Protein AF-A0AAV3AJP8-F1 (afdb_monomer_lite)

Sequence (455 aa):
MSLKETFLLSDHKETLRQLNERLADFIQHCHHLEQSNHALEMKIKEQMKKTDLWVPDWEKKEQESKELLLSILSISAENSETSMIIDSCSTDMTLLKLRVNQEDSEVERLNEKNKILRTVMDEITQDIADLNIVLVDKEEEKMNMVLCHEEAVQAMQQLIHPINDIHFAKEEDGSTMELSQLLNEIRTYYEALIIRSHIPCDLSTRSQLEEEEARQKMQKDEEELRAARANLNEARKQYKTLQAEIESLQAMERSLKFTLHATEEQHQKQLEALAAVIADLEEELQEVRAGVRTQIQKHQLLLNTNMKLEQEISAYRSLLESEDIRLYGNKQIQEPKSSTSKICFSLPSESLEKDIEDCTKATKKQLLFNGNIAEEGAEASGTVQTEKVDQMIKQWEGSFFKDNPKLRKKSVSLRFDLHLAAADEAQPQPKKENLPDVEVRLIMRRSCSIPTMSP

Secondary structure (DSSP, 8-state):
-HHHHHHHHHHHHHHHHHHHHHHHHHHHHHHHHHHHHHHHHHHHHHHHHHHHT----HHHHHHHHHHHHHHHHHHHHHHHHHHHHHHHHHHHHHHHHHHHHHHHHHHHHHHHHHHHHHHHHHHHHHHHHHHHHHHHHHHHHHHHHHHHHHHHHHHHHHH-----------------TTHHHHHHHHHHHHHHHHHHHHHHHHHHHHHHHHHHHHHHHHHHHHHHHHHHHHHHHHHHHHHHHHHHHHHHHHHHHHHHHHHHHHHHHHHHHHHHHHHHHHHHHHHHHHHHHHHHHHHHHHHHHHHHHHHHHHHHHHHHHHHHHHHHHHHT---------------------SHHHHHHHHHHHHHHHHHTSSS-----------B--GGGHHHHHHHHHHHTSTT-HHHHHHHHHHHHHHHHHHHHT-S-----S-PPP-B----------------

pLDDT: mean 76.18, std 22.28, range [27.88, 98.31]

Organism: Pyxicephalus adspersus (NCBI:txid30357)

Structure (mmCIF, N/CA/C/O backbone):
data_AF-A0AAV3AJP8-F1
#
_entry.id   AF-A0AAV3AJP8-F1
#
loop_
_atom_site.group_PDB
_atom_site.id
_atom_site.type_symbol
_atom_site.label_atom_id
_atom_site.label_alt_id
_atom_site.label_comp_id
_atom_site.label_asym_id
_atom_site.label_entity_id
_atom_site.label_seq_id
_atom_site.pdbx_PDB_ins_code
_atom_site.Cartn_x
_atom_site.Cartn_y
_atom_site.Cartn_z
_atom_site.occupancy
_atom_site.B_iso_or_equiv
_atom_site.auth_seq_id
_atom_site.auth_comp_id
_atom_site.auth_asym_id
_atom_site.auth_atom_id
_atom_site.pdbx_PDB_model_num
ATOM 1 N N . MET A 1 1 ? 79.452 32.937 -109.450 1.00 54.34 1 MET A N 1
ATOM 2 C CA . MET A 1 1 ? 78.817 31.930 -108.570 1.00 54.34 1 MET A CA 1
ATOM 3 C C . MET A 1 1 ? 79.266 31.979 -107.101 1.00 54.34 1 MET A C 1
ATOM 5 O O . MET A 1 1 ? 78.624 31.327 -106.302 1.00 54.34 1 MET A O 1
ATOM 9 N N . SER A 1 2 ? 80.259 32.784 -106.690 1.00 54.84 2 SER A N 1
ATOM 10 C CA . SER A 1 2 ? 80.818 32.707 -105.320 1.00 54.84 2 SER A CA 1
ATOM 11 C C . SER A 1 2 ? 79.999 33.393 -104.202 1.00 54.84 2 SER A C 1
ATOM 13 O O . SER A 1 2 ? 80.142 33.026 -103.045 1.00 54.84 2 SER A O 1
ATOM 15 N N . LEU A 1 3 ? 79.106 34.342 -104.515 1.00 53.91 3 LEU A N 1
ATOM 16 C CA . LEU A 1 3 ? 78.349 35.109 -103.502 1.00 53.91 3 LEU A CA 1
ATOM 17 C C . LEU A 1 3 ? 77.074 34.417 -102.976 1.00 53.91 3 LEU A C 1
ATOM 19 O O . LEU A 1 3 ? 76.554 34.815 -101.940 1.00 53.91 3 LEU A O 1
ATOM 23 N N . LYS A 1 4 ? 76.552 33.396 -103.673 1.00 57.91 4 LYS A N 1
ATOM 24 C CA . LYS A 1 4 ? 75.358 32.647 -103.226 1.00 57.91 4 LYS A CA 1
ATOM 25 C C . LYS A 1 4 ? 75.704 31.493 -102.279 1.00 57.91 4 LYS A C 1
ATOM 27 O O . LYS A 1 4 ? 74.944 31.234 -101.355 1.00 57.91 4 LYS A O 1
ATOM 32 N N . GLU A 1 5 ? 76.853 30.844 -102.467 1.00 56.22 5 GLU A N 1
ATOM 33 C CA . GLU A 1 5 ? 77.319 29.769 -101.576 1.00 56.22 5 GLU A CA 1
ATOM 34 C C . GLU A 1 5 ? 77.787 30.297 -100.214 1.00 56.22 5 GLU A C 1
ATOM 36 O O . GLU A 1 5 ? 77.527 29.666 -99.194 1.00 56.22 5 GLU A O 1
ATOM 41 N N . THR A 1 6 ? 78.396 31.486 -100.157 1.00 57.69 6 THR A N 1
ATOM 42 C CA . THR A 1 6 ? 78.785 32.119 -98.884 1.00 57.69 6 THR A CA 1
ATOM 43 C C . THR A 1 6 ? 77.582 32.578 -98.057 1.00 57.69 6 THR A C 1
ATOM 45 O O . THR A 1 6 ? 77.628 32.496 -96.832 1.00 57.69 6 THR A O 1
ATOM 48 N N . PHE A 1 7 ? 76.489 32.997 -98.703 1.00 59.97 7 PHE A N 1
ATOM 49 C CA . PHE A 1 7 ? 75.244 33.372 -98.026 1.00 59.97 7 PHE A CA 1
ATOM 50 C C . PHE A 1 7 ? 74.524 32.152 -97.425 1.00 59.97 7 PHE A C 1
ATOM 52 O O . PHE A 1 7 ? 74.157 32.177 -96.255 1.00 59.97 7 PHE A O 1
ATOM 59 N N . LEU A 1 8 ? 74.419 31.049 -98.176 1.00 61.69 8 LEU A N 1
ATOM 60 C CA . LEU A 1 8 ? 73.828 29.793 -97.687 1.00 61.69 8 LEU A CA 1
ATOM 61 C C . LEU A 1 8 ? 74.645 29.149 -96.554 1.00 61.69 8 LEU A C 1
ATOM 63 O O . LEU A 1 8 ? 74.077 28.632 -95.596 1.00 61.69 8 LEU A O 1
ATOM 67 N N . LEU A 1 9 ? 75.980 29.208 -96.619 1.00 60.66 9 LEU A N 1
ATOM 68 C CA . LEU A 1 9 ? 76.837 28.679 -95.552 1.00 60.66 9 LEU A CA 1
ATOM 69 C C . LEU A 1 9 ? 76.782 29.540 -94.274 1.00 60.66 9 LEU A C 1
ATOM 71 O O . LEU A 1 9 ? 76.907 29.010 -93.170 1.00 60.66 9 LEU A O 1
ATOM 75 N N . SER A 1 10 ? 76.573 30.854 -94.415 1.00 65.62 10 SER A N 1
ATOM 76 C CA . SER A 1 10 ? 76.341 31.764 -93.285 1.00 65.62 10 SER A CA 1
ATOM 77 C C . SER A 1 10 ? 75.001 31.476 -92.603 1.00 65.62 10 SER A C 1
ATOM 79 O O . SER A 1 10 ? 74.959 31.377 -91.380 1.00 65.62 10 SER A O 1
ATOM 81 N N . ASP A 1 11 ? 73.942 31.251 -93.382 1.00 71.81 11 ASP A N 1
ATOM 82 C CA . ASP A 1 11 ? 72.589 30.967 -92.884 1.00 71.81 11 ASP A CA 1
ATOM 83 C C . ASP A 1 11 ? 72.512 29.612 -92.143 1.00 71.81 11 ASP A C 1
ATOM 85 O O . ASP A 1 11 ? 71.970 29.493 -91.041 1.00 71.81 11 ASP A O 1
ATOM 89 N N . HIS A 1 12 ? 73.186 28.577 -92.658 1.00 73.75 12 HIS A N 1
ATOM 90 C CA . HIS A 1 12 ? 73.318 27.291 -91.956 1.00 73.75 12 HIS A CA 1
ATOM 91 C C . HIS A 1 12 ? 74.152 27.374 -90.669 1.00 73.75 12 HIS A C 1
ATOM 93 O O . HIS A 1 12 ? 73.877 26.680 -89.689 1.00 73.75 12 HIS A O 1
ATOM 99 N N . LYS A 1 13 ? 75.172 28.235 -90.638 1.00 80.25 13 LYS A N 1
ATOM 100 C CA . LYS A 1 13 ? 75.982 28.454 -89.436 1.00 80.25 13 LYS A CA 1
ATOM 101 C C . LYS A 1 13 ? 75.211 29.234 -88.370 1.00 80.25 13 LYS A C 1
ATOM 103 O O . LYS A 1 13 ? 75.381 28.969 -87.182 1.00 80.25 13 LYS A O 1
ATOM 108 N N . GLU A 1 14 ? 74.361 30.166 -88.781 1.00 79.69 14 GLU A N 1
ATOM 109 C CA . GLU A 1 14 ? 73.523 30.970 -87.893 1.00 79.69 14 GLU A CA 1
ATOM 110 C C . GLU A 1 14 ? 72.369 30.152 -87.299 1.00 79.69 14 GLU A C 1
ATOM 112 O O . GLU A 1 14 ? 72.145 30.201 -86.090 1.00 79.69 14 GLU A O 1
ATOM 117 N N . THR A 1 15 ? 71.737 29.286 -88.094 1.00 78.56 15 THR A N 1
ATOM 118 C CA . THR A 1 15 ? 70.748 28.306 -87.601 1.00 78.56 15 THR A CA 1
ATOM 119 C C . THR A 1 15 ? 71.361 27.278 -86.641 1.00 78.56 15 THR A C 1
ATOM 121 O O . THR A 1 15 ? 70.773 26.992 -85.597 1.00 78.56 15 THR A O 1
ATOM 124 N N . LEU A 1 16 ? 72.576 26.778 -86.908 1.00 83.12 16 LEU A N 1
ATOM 125 C CA . LEU A 1 16 ? 73.325 25.946 -85.951 1.00 83.12 16 LEU A CA 1
ATOM 126 C C . LEU A 1 16 ? 73.673 26.705 -84.664 1.00 83.12 16 LEU A C 1
ATOM 128 O O . LEU A 1 16 ? 73.648 26.120 -83.581 1.00 83.12 16 LEU A O 1
ATOM 132 N N . ARG A 1 17 ? 73.978 28.005 -84.759 1.00 83.75 17 ARG A N 1
ATOM 133 C CA . ARG A 1 17 ? 74.247 28.843 -83.584 1.00 83.75 17 ARG A CA 1
ATOM 134 C C . ARG A 1 17 ? 72.999 29.001 -82.721 1.00 83.75 17 ARG A C 1
ATOM 136 O O . ARG A 1 17 ? 73.092 28.790 -81.520 1.00 83.75 17 ARG A O 1
ATOM 143 N N . GLN A 1 18 ? 71.850 29.288 -83.329 1.00 86.81 18 GLN A N 1
ATOM 144 C CA . GLN A 1 18 ? 70.564 29.398 -82.631 1.00 86.81 18 GLN A CA 1
ATOM 145 C C . GLN A 1 18 ? 70.140 28.072 -81.988 1.00 86.81 18 GLN A C 1
ATOM 147 O O . GLN A 1 18 ? 69.615 28.061 -80.876 1.00 86.81 18 GLN A O 1
ATOM 152 N N . LEU A 1 19 ? 70.393 26.941 -82.654 1.00 88.38 19 LEU A N 1
ATOM 153 C CA . LEU A 1 19 ? 70.119 25.623 -82.082 1.00 88.38 19 LEU A CA 1
ATOM 154 C C . LEU A 1 19 ? 71.016 25.335 -80.874 1.00 88.38 19 LEU A C 1
ATOM 156 O O . LEU A 1 19 ? 70.526 24.860 -79.854 1.00 88.38 19 LEU A O 1
ATOM 160 N N . ASN A 1 20 ? 72.310 25.644 -80.973 1.00 88.81 20 ASN A N 1
ATOM 161 C CA . ASN A 1 20 ? 73.244 25.492 -79.859 1.00 88.81 20 ASN A CA 1
ATOM 162 C C . ASN A 1 20 ? 72.915 26.431 -78.693 1.00 88.81 20 ASN A C 1
ATOM 164 O O . ASN A 1 20 ? 73.048 26.026 -77.545 1.00 88.81 20 ASN A O 1
ATOM 168 N N . GLU A 1 21 ? 72.458 27.651 -78.972 1.00 90.19 21 GLU A N 1
ATOM 169 C CA . GLU A 1 21 ? 71.998 28.607 -77.959 1.00 90.19 21 GLU A CA 1
ATOM 170 C C . GLU A 1 21 ? 70.756 28.066 -77.236 1.00 90.19 21 GLU A C 1
ATOM 172 O O . GLU A 1 21 ? 70.752 27.947 -76.015 1.00 90.19 21 GLU A O 1
ATOM 177 N N . ARG A 1 22 ? 69.774 27.550 -77.983 1.00 91.19 22 ARG A N 1
ATOM 178 C CA . ARG A 1 22 ? 68.591 26.897 -77.404 1.00 91.19 22 ARG A CA 1
ATOM 179 C C . ARG A 1 22 ? 68.921 25.618 -76.624 1.00 91.19 22 ARG A C 1
ATOM 181 O O . ARG A 1 22 ? 68.260 25.322 -75.631 1.00 91.19 22 ARG A O 1
ATOM 188 N N . LEU A 1 23 ? 69.909 24.838 -77.067 1.00 93.12 23 LEU A N 1
ATOM 189 C CA . LEU A 1 23 ? 70.378 23.650 -76.348 1.00 93.12 23 LEU A CA 1
ATOM 190 C C . LEU A 1 23 ? 71.105 24.041 -75.054 1.00 93.12 23 LEU A C 1
ATOM 192 O O . LEU A 1 23 ? 70.902 23.396 -74.029 1.00 93.12 23 LEU A O 1
ATOM 196 N N . ALA A 1 24 ? 71.906 25.107 -75.078 1.00 92.25 24 ALA A N 1
ATOM 197 C CA . ALA A 1 24 ? 72.540 25.652 -73.884 1.00 92.25 24 ALA A CA 1
ATOM 198 C C . ALA A 1 24 ? 71.493 26.149 -72.874 1.00 92.25 24 ALA A C 1
ATOM 200 O O . ALA A 1 24 ? 71.585 25.794 -71.699 1.00 92.25 24 ALA A O 1
ATOM 201 N N . ASP A 1 25 ? 70.458 26.860 -73.331 1.00 92.94 25 ASP A N 1
ATOM 202 C CA . ASP A 1 25 ? 69.337 27.296 -72.489 1.00 92.94 25 ASP A CA 1
ATOM 203 C C . ASP A 1 25 ? 68.567 26.105 -71.901 1.00 92.94 25 ASP A C 1
ATOM 205 O O . ASP A 1 25 ? 68.209 26.103 -70.722 1.00 92.94 25 ASP A O 1
ATOM 209 N N . PHE A 1 26 ? 68.347 25.051 -72.694 1.00 95.12 26 PHE A N 1
ATOM 210 C CA . PHE A 1 26 ? 67.693 23.830 -72.224 1.00 95.12 26 PHE A CA 1
ATOM 211 C C . PHE A 1 26 ? 68.525 23.108 -71.154 1.00 95.12 26 PHE A C 1
ATOM 213 O O . PHE A 1 26 ? 67.983 22.723 -70.121 1.00 95.12 26 PHE A O 1
ATOM 220 N N . ILE A 1 27 ? 69.842 22.976 -71.349 1.00 94.06 27 ILE A N 1
ATOM 221 C CA . ILE A 1 27 ? 70.748 22.370 -70.358 1.00 94.06 27 ILE A CA 1
ATOM 222 C C . ILE A 1 27 ? 70.790 23.211 -69.075 1.00 94.06 27 ILE A C 1
ATOM 224 O O . ILE A 1 27 ? 70.729 22.660 -67.976 1.00 94.06 27 ILE A O 1
ATOM 228 N N . GLN A 1 28 ? 70.835 24.542 -69.191 1.00 93.88 28 GLN A N 1
ATOM 229 C CA . GLN A 1 28 ? 70.755 25.435 -68.031 1.00 93.88 28 GLN A CA 1
ATOM 230 C C . GLN A 1 28 ? 69.423 25.284 -67.287 1.00 93.88 28 GLN A C 1
ATOM 232 O O . GLN A 1 28 ? 69.409 25.255 -66.055 1.00 93.88 28 GLN A O 1
ATOM 237 N N . HIS A 1 29 ? 68.313 25.128 -68.011 1.00 94.62 29 HIS A N 1
ATOM 238 C CA . HIS A 1 29 ? 67.005 24.885 -67.412 1.00 94.62 29 HIS A CA 1
ATOM 239 C C . HIS A 1 29 ? 66.928 23.525 -66.704 1.00 94.62 29 HIS A C 1
ATOM 241 O O . HIS A 1 29 ? 66.431 23.455 -65.580 1.00 94.62 29 HIS A O 1
ATOM 247 N N . CYS A 1 30 ? 67.477 22.461 -67.300 1.00 95.75 30 CYS A N 1
ATOM 248 C CA . CYS A 1 30 ? 67.589 21.152 -66.656 1.00 95.75 30 CYS A CA 1
ATOM 249 C C . CYS A 1 30 ? 68.402 21.230 -65.360 1.00 95.75 30 CYS A C 1
ATOM 251 O O . CYS A 1 30 ? 67.933 20.754 -64.331 1.00 95.75 30 CYS A O 1
ATOM 253 N N . HIS A 1 31 ? 69.552 21.909 -65.362 1.00 94.69 31 HIS A N 1
ATOM 254 C CA . HIS A 1 31 ? 70.339 22.097 -64.141 1.00 94.69 31 HIS A CA 1
ATOM 255 C C . HIS A 1 31 ? 69.613 22.927 -63.079 1.00 94.69 31 HIS A C 1
ATOM 257 O O . HIS A 1 31 ? 69.707 22.619 -61.891 1.00 94.69 31 HIS A O 1
ATOM 263 N N . HIS A 1 32 ? 68.854 23.952 -63.473 1.00 95.50 32 HIS A N 1
ATOM 264 C CA . HIS A 1 32 ? 68.034 24.711 -62.530 1.00 95.50 32 HIS A CA 1
ATOM 265 C C . HIS A 1 32 ? 66.932 23.843 -61.901 1.00 95.50 32 HIS A C 1
ATOM 267 O O . HIS A 1 32 ? 66.713 23.902 -60.690 1.00 95.50 32 HIS A O 1
ATOM 273 N N . LEU A 1 33 ? 66.271 23.000 -62.700 1.00 95.00 33 LEU A N 1
ATOM 274 C CA . LEU A 1 33 ? 65.273 22.047 -62.212 1.00 95.00 33 LEU A CA 1
ATOM 275 C C . LEU A 1 33 ? 65.889 20.983 -61.299 1.00 95.00 33 LEU A C 1
ATOM 277 O O . LEU A 1 33 ? 65.311 20.683 -60.259 1.00 95.00 33 LEU A O 1
ATOM 281 N N . GLU A 1 34 ? 67.068 20.456 -61.627 1.00 95.38 34 GLU A N 1
ATOM 282 C CA . GLU A 1 34 ? 67.801 19.510 -60.777 1.00 95.38 34 GLU A CA 1
ATOM 283 C C . GLU A 1 34 ? 68.162 20.131 -59.423 1.00 95.38 34 GLU A C 1
ATOM 285 O O . GLU A 1 34 ? 67.925 19.523 -58.379 1.00 95.38 34 GLU A O 1
ATOM 290 N N . GLN A 1 35 ? 68.673 21.366 -59.417 1.00 95.25 35 GLN A N 1
ATOM 291 C CA . GLN A 1 35 ? 68.986 22.091 -58.182 1.00 95.25 35 GLN A CA 1
ATOM 292 C C . GLN A 1 35 ? 67.729 22.379 -57.352 1.00 95.25 35 GLN A C 1
ATOM 294 O O . GLN A 1 35 ? 67.744 22.213 -56.131 1.00 95.25 35 GLN A O 1
ATOM 299 N N . SER A 1 36 ? 66.632 22.776 -58.004 1.00 94.75 36 SER A N 1
ATOM 300 C CA . SER A 1 36 ? 65.346 23.017 -57.343 1.00 94.75 36 SER A CA 1
ATOM 301 C C . SER A 1 36 ? 64.774 21.732 -56.735 1.00 94.75 36 SER A C 1
ATOM 303 O O . SER A 1 36 ? 64.406 21.716 -55.559 1.00 94.75 36 SER A O 1
ATOM 305 N N . ASN A 1 37 ? 64.790 20.624 -57.481 1.00 94.50 37 ASN A N 1
ATOM 306 C CA . ASN A 1 37 ? 64.347 19.319 -56.992 1.00 94.50 37 ASN A CA 1
ATOM 307 C C . ASN A 1 37 ? 65.198 18.841 -55.816 1.00 94.50 37 ASN A C 1
ATOM 309 O O . ASN A 1 37 ? 64.648 18.421 -54.802 1.00 94.50 37 ASN A O 1
ATOM 313 N N . HIS A 1 38 ? 66.522 18.987 -55.890 1.00 95.81 38 HIS A N 1
ATOM 314 C CA . HIS A 1 38 ? 67.401 18.628 -54.781 1.00 95.81 38 HIS A CA 1
ATOM 315 C C . HIS A 1 38 ? 67.109 19.459 -53.519 1.00 95.81 38 HIS A C 1
ATOM 317 O O . HIS A 1 38 ? 67.052 18.925 -52.409 1.00 95.81 38 HIS A O 1
ATOM 323 N N . ALA A 1 39 ? 66.851 20.761 -53.673 1.00 95.81 39 ALA A N 1
ATOM 324 C CA . ALA A 1 39 ? 66.459 21.621 -52.561 1.00 95.81 39 ALA A CA 1
ATOM 325 C C . ALA A 1 39 ? 65.097 21.220 -51.959 1.00 95.81 39 ALA A C 1
ATOM 327 O O . ALA A 1 39 ? 64.930 21.254 -50.735 1.00 95.81 39 ALA A O 1
ATOM 328 N N . LEU A 1 40 ? 64.129 20.822 -52.791 1.00 95.06 40 LEU A N 1
ATOM 329 C CA . LEU A 1 40 ? 62.830 20.319 -52.337 1.00 95.06 40 LEU A CA 1
ATOM 330 C C . LEU A 1 40 ? 62.961 18.976 -51.610 1.00 95.06 40 LEU A C 1
ATOM 332 O O . LEU A 1 40 ? 62.383 18.820 -50.538 1.00 95.06 40 LEU A O 1
ATOM 336 N N . GLU A 1 41 ? 63.768 18.043 -52.114 1.00 94.31 41 GLU A N 1
ATOM 337 C CA . GLU A 1 41 ? 64.038 16.765 -51.445 1.00 94.31 41 GLU A CA 1
ATOM 338 C C . GLU A 1 41 ? 64.662 16.957 -50.062 1.00 94.31 41 GLU A C 1
ATOM 340 O O . GLU A 1 41 ? 64.275 16.286 -49.103 1.00 94.31 41 GLU A O 1
ATOM 345 N N . MET A 1 42 ? 65.609 17.891 -49.932 1.00 94.38 42 MET A N 1
ATOM 346 C CA . MET A 1 42 ? 66.219 18.210 -48.641 1.00 94.38 42 MET A CA 1
ATOM 347 C C . MET A 1 42 ? 65.198 18.806 -47.668 1.00 94.38 42 MET A C 1
ATOM 349 O O . MET A 1 42 ? 65.157 18.389 -46.510 1.00 94.38 42 MET A O 1
ATOM 353 N N . LYS A 1 43 ? 64.316 19.700 -48.137 1.00 94.12 43 LYS A N 1
ATOM 354 C CA . LYS A 1 43 ? 63.208 20.226 -47.322 1.00 94.12 43 LYS A CA 1
ATOM 355 C C . LYS A 1 43 ? 62.230 19.131 -46.901 1.00 94.12 43 LYS A C 1
ATOM 357 O O . LYS A 1 43 ? 61.831 19.115 -45.742 1.00 94.12 43 LYS A O 1
ATOM 362 N N . ILE A 1 44 ? 61.872 18.205 -47.794 1.00 90.25 44 ILE A N 1
ATOM 363 C CA . ILE A 1 44 ? 60.991 17.071 -47.470 1.00 90.25 44 ILE A CA 1
ATOM 364 C C . ILE A 1 44 ? 61.637 16.200 -46.391 1.00 90.25 44 ILE A C 1
ATOM 366 O O . ILE A 1 44 ? 61.002 15.915 -45.380 1.00 90.25 44 ILE A O 1
ATOM 370 N N . LYS A 1 45 ? 62.918 15.843 -46.541 1.00 89.31 45 LYS A N 1
ATOM 371 C CA . LYS A 1 45 ? 63.648 15.043 -45.543 1.00 89.31 45 LYS A CA 1
ATOM 372 C C . LYS A 1 45 ? 63.745 15.744 -44.187 1.00 89.31 45 LYS A C 1
ATOM 374 O O . LYS A 1 45 ? 63.638 15.091 -43.152 1.00 89.31 45 LYS A O 1
ATOM 379 N N . GLU A 1 46 ? 63.953 17.058 -44.174 1.00 89.81 46 GLU A N 1
ATOM 380 C CA . GLU A 1 46 ? 63.990 17.842 -42.937 1.00 89.81 46 GLU A CA 1
ATOM 381 C C . GLU A 1 46 ? 62.614 17.908 -42.258 1.00 89.81 46 GLU A C 1
ATOM 383 O O . GLU A 1 46 ? 62.528 17.757 -41.039 1.00 89.81 46 GLU A O 1
ATOM 388 N N . GLN A 1 47 ? 61.538 18.089 -43.033 1.00 85.62 47 GLN A N 1
ATOM 389 C CA . GLN A 1 47 ? 60.168 18.070 -42.515 1.00 85.62 47 GLN A CA 1
ATOM 390 C C . GLN A 1 47 ? 59.806 16.695 -41.956 1.00 85.62 47 GLN A C 1
ATOM 392 O O . GLN A 1 47 ? 59.345 16.629 -40.825 1.00 85.62 47 GLN A O 1
ATOM 397 N N . MET A 1 48 ? 60.110 15.604 -42.668 1.00 81.31 48 MET A N 1
ATOM 398 C CA . MET A 1 48 ? 59.844 14.247 -42.176 1.00 81.31 48 MET A CA 1
ATOM 399 C C . MET A 1 48 ? 60.545 13.969 -40.842 1.00 81.31 48 MET A C 1
ATOM 401 O O . MET A 1 48 ? 59.901 13.508 -39.910 1.00 81.31 48 MET A O 1
ATOM 405 N N . LYS A 1 49 ? 61.817 14.363 -40.683 1.00 80.50 49 LYS A N 1
ATOM 406 C CA . LYS A 1 49 ? 62.526 14.222 -39.395 1.00 80.50 49 LYS A CA 1
ATOM 407 C C . LYS A 1 49 ? 61.905 15.045 -38.263 1.00 80.50 49 LYS A C 1
ATOM 409 O O . LYS A 1 49 ? 61.943 14.622 -37.113 1.00 80.50 49 LYS A O 1
ATOM 414 N N . LYS A 1 50 ? 61.367 16.232 -38.566 1.00 78.06 50 LYS A N 1
ATOM 415 C CA . LYS A 1 50 ? 60.636 17.057 -37.589 1.00 78.06 50 LYS A CA 1
ATOM 416 C C . LYS A 1 50 ? 59.293 16.424 -37.219 1.00 78.06 50 LYS A C 1
ATOM 418 O O . LYS A 1 50 ? 58.888 16.521 -36.066 1.00 78.06 50 LYS A O 1
ATOM 423 N N . THR A 1 51 ? 58.635 15.766 -38.170 1.00 69.44 51 THR A N 1
ATOM 424 C CA . THR A 1 51 ? 57.374 15.047 -37.956 1.00 69.44 51 THR A CA 1
ATOM 425 C C . THR A 1 51 ? 57.576 13.752 -37.164 1.00 69.44 51 THR A C 1
ATOM 427 O O . THR A 1 51 ? 56.791 13.488 -36.263 1.00 69.44 51 THR A O 1
ATOM 430 N N . ASP A 1 52 ? 58.659 13.005 -37.400 1.00 63.91 52 ASP A N 1
ATOM 431 C CA . ASP A 1 52 ? 58.980 11.767 -36.665 1.00 63.91 52 ASP A CA 1
ATOM 432 C C . ASP A 1 52 ? 59.257 12.009 -35.165 1.00 63.91 52 ASP A C 1
ATOM 434 O O . ASP A 1 52 ? 59.086 11.113 -34.344 1.00 63.91 52 ASP A O 1
ATOM 438 N N . LEU A 1 53 ? 59.646 13.232 -34.780 1.00 63.47 53 LEU A N 1
ATOM 439 C CA . LEU A 1 53 ? 59.807 13.650 -33.378 1.00 63.47 53 LEU A CA 1
ATOM 440 C C . LEU A 1 53 ? 58.471 13.980 -32.684 1.00 63.47 53 LEU A C 1
ATOM 442 O O . LEU A 1 53 ? 58.433 14.104 -31.461 1.00 63.47 53 LEU A O 1
ATOM 446 N N . TRP A 1 54 ? 57.383 14.125 -33.446 1.00 62.91 54 TRP A N 1
ATOM 447 C CA . TRP A 1 54 ? 56.027 14.378 -32.955 1.00 62.91 54 TRP A CA 1
ATOM 448 C C . TRP A 1 54 ? 55.155 13.146 -33.207 1.00 62.91 54 TRP A C 1
ATOM 450 O O . TRP A 1 54 ? 54.135 13.196 -33.892 1.00 62.91 54 TRP A O 1
ATOM 460 N N . VAL A 1 55 ? 55.539 12.020 -32.618 1.00 67.38 55 VAL A N 1
ATOM 461 C CA . VAL A 1 55 ? 54.615 10.907 -32.398 1.00 67.38 55 VAL A CA 1
ATOM 462 C C . VAL A 1 55 ? 54.337 10.890 -30.899 1.00 67.38 55 VAL A C 1
ATOM 464 O O . VAL A 1 55 ? 55.201 10.468 -30.134 1.00 67.38 55 VAL A O 1
ATOM 467 N N . PRO A 1 56 ? 53.193 11.425 -30.430 1.00 68.88 56 PRO A N 1
ATOM 468 C CA . PRO A 1 56 ? 52.794 11.253 -29.042 1.00 68.88 56 PRO A CA 1
ATOM 469 C C . PRO A 1 56 ? 52.667 9.753 -28.770 1.00 68.88 56 PRO A C 1
ATOM 471 O O . PRO A 1 56 ? 52.167 9.034 -29.635 1.00 68.88 56 PRO A O 1
ATOM 474 N N . ASP A 1 57 ? 53.092 9.285 -27.594 1.00 78.69 57 ASP A N 1
ATOM 475 C CA . ASP A 1 57 ? 52.918 7.888 -27.175 1.00 78.69 57 ASP A CA 1
ATOM 476 C C . ASP A 1 57 ? 51.419 7.574 -27.029 1.00 78.69 57 ASP A C 1
ATOM 478 O O . ASP A 1 57 ? 50.838 7.638 -25.941 1.00 78.69 57 ASP A O 1
ATOM 482 N N . TRP A 1 58 ? 50.768 7.273 -28.154 1.00 81.81 58 TRP A N 1
ATOM 483 C CA . TRP A 1 58 ? 49.343 6.964 -28.233 1.00 81.81 58 TRP A CA 1
ATOM 484 C C . TRP A 1 58 ? 48.992 5.758 -27.372 1.00 81.81 58 TRP A C 1
ATOM 486 O O . TRP A 1 58 ? 47.943 5.757 -26.741 1.00 81.81 58 TRP A O 1
ATOM 496 N N . GLU A 1 59 ? 49.910 4.801 -27.252 1.00 87.69 59 GLU A N 1
ATOM 497 C CA . GLU A 1 59 ? 49.755 3.622 -26.403 1.00 87.69 59 GLU A CA 1
ATOM 498 C C . GLU A 1 59 ? 49.655 3.991 -24.915 1.00 87.69 59 GLU A C 1
ATOM 500 O O . GLU A 1 59 ? 48.801 3.472 -24.199 1.00 87.69 59 GLU A O 1
ATOM 505 N N . LYS A 1 60 ? 50.437 4.976 -24.451 1.00 89.06 60 LYS A N 1
ATOM 506 C CA . LYS A 1 60 ? 50.332 5.478 -23.075 1.00 89.06 60 LYS A CA 1
ATOM 507 C C . LYS A 1 60 ? 49.006 6.205 -22.841 1.00 89.06 60 LYS A C 1
ATOM 509 O O . LYS A 1 60 ? 48.389 6.029 -21.796 1.00 89.06 60 LYS A O 1
ATOM 514 N N . LYS A 1 61 ? 48.548 7.004 -23.809 1.00 88.31 61 LYS A N 1
ATOM 515 C CA . LYS A 1 61 ? 47.256 7.708 -23.715 1.00 88.31 61 LYS A CA 1
ATOM 516 C C . LYS A 1 61 ? 46.066 6.756 -23.768 1.00 88.31 61 LYS A C 1
ATOM 518 O O . LYS A 1 61 ? 45.086 6.963 -23.058 1.00 88.31 61 LYS A O 1
ATOM 523 N N . GLU A 1 62 ? 46.164 5.706 -24.570 1.00 90.50 62 GLU A N 1
ATOM 524 C CA . GLU A 1 62 ? 45.173 4.639 -24.628 1.00 90.50 62 GLU A CA 1
ATOM 525 C C . GLU A 1 62 ? 45.125 3.863 -23.308 1.00 90.50 62 GLU A C 1
ATOM 527 O O . GLU A 1 62 ? 44.039 3.591 -22.797 1.00 90.50 62 GLU A O 1
ATOM 532 N N . GLN A 1 63 ? 46.285 3.574 -22.714 1.00 94.81 63 GLN A N 1
ATOM 533 C CA . GLN A 1 63 ? 46.378 2.930 -21.407 1.00 94.81 63 GLN A CA 1
ATOM 534 C C . GLN A 1 63 ? 45.776 3.802 -20.294 1.00 94.81 63 GLN A C 1
ATOM 536 O O . GLN A 1 63 ? 44.934 3.320 -19.541 1.00 94.81 63 GLN A O 1
ATOM 541 N N . GLU A 1 64 ? 46.113 5.096 -20.244 1.00 94.25 64 GLU A N 1
ATOM 542 C CA . GLU A 1 64 ? 45.501 6.062 -19.315 1.00 94.25 64 GLU A CA 1
ATOM 543 C C . GLU A 1 64 ? 43.971 6.128 -19.501 1.00 94.25 64 GLU A C 1
ATOM 545 O O . GLU A 1 64 ? 43.218 6.152 -18.528 1.00 94.25 64 GLU A O 1
ATOM 550 N N . SER A 1 65 ? 43.484 6.101 -20.749 1.00 93.19 65 SER A N 1
ATOM 551 C CA . SER A 1 65 ? 42.045 6.083 -21.037 1.00 93.19 65 SER A CA 1
ATOM 552 C C . SER A 1 65 ? 41.372 4.788 -20.580 1.00 93.19 65 SER A C 1
ATOM 554 O O . SER A 1 65 ? 40.248 4.835 -20.083 1.00 93.19 65 SER A O 1
ATOM 556 N N . LYS A 1 66 ? 42.026 3.634 -20.746 1.00 95.81 66 LYS A N 1
ATOM 557 C CA . LYS A 1 66 ? 41.520 2.336 -20.276 1.00 95.81 66 LYS A CA 1
ATOM 558 C C . LYS A 1 66 ? 41.456 2.291 -18.752 1.00 95.81 66 LYS A C 1
ATOM 560 O O . LYS A 1 66 ? 40.449 1.853 -18.205 1.00 95.81 66 LYS A O 1
ATOM 565 N N . GLU A 1 67 ? 42.485 2.789 -18.072 1.00 96.75 67 GLU A N 1
ATOM 566 C CA . GLU A 1 67 ? 42.520 2.885 -16.608 1.00 96.75 67 GLU A CA 1
ATOM 567 C C . GLU A 1 67 ? 41.410 3.797 -16.072 1.00 96.75 67 GLU A C 1
ATOM 569 O O . GLU A 1 67 ? 40.708 3.424 -15.131 1.00 96.75 67 GLU A O 1
ATOM 574 N N . LEU A 1 68 ? 41.175 4.946 -16.716 1.00 97.19 68 LEU A N 1
ATOM 575 C CA . LEU A 1 68 ? 40.058 5.831 -16.376 1.00 97.19 68 LEU A CA 1
ATOM 576 C C . LEU A 1 68 ? 38.698 5.159 -16.595 1.00 97.19 68 LEU A C 1
ATOM 578 O O . LEU A 1 68 ? 37.830 5.258 -15.731 1.00 97.19 68 LEU A O 1
ATOM 582 N N . LEU A 1 69 ? 38.507 4.446 -17.709 1.00 97.50 69 LEU A N 1
ATOM 583 C CA . LEU A 1 69 ? 37.263 3.715 -17.973 1.00 97.50 69 LEU A CA 1
ATOM 584 C C . LEU A 1 69 ? 37.012 2.621 -16.929 1.00 97.50 69 LEU A C 1
ATOM 586 O O . LEU A 1 69 ? 35.891 2.494 -16.439 1.00 97.50 69 LEU A O 1
ATOM 590 N N . LEU A 1 70 ? 38.046 1.870 -16.541 1.00 97.56 70 LEU A N 1
ATOM 591 C CA . LEU A 1 70 ? 37.943 0.869 -15.478 1.00 97.56 70 LEU A CA 1
ATOM 592 C C . LEU A 1 70 ? 37.614 1.509 -14.124 1.00 97.56 70 LEU A C 1
ATOM 594 O O . LEU A 1 70 ? 36.777 0.986 -13.392 1.00 97.56 70 LEU A O 1
ATOM 598 N N . SER A 1 71 ? 38.215 2.660 -13.810 1.00 98.06 71 SER A N 1
ATOM 599 C CA . SER A 1 71 ? 37.904 3.410 -12.590 1.00 98.06 71 SER A CA 1
ATOM 600 C C . SER A 1 71 ? 36.451 3.896 -12.571 1.00 98.06 71 SER A C 1
ATOM 602 O O . SER A 1 71 ? 35.771 3.728 -11.560 1.00 98.06 71 SER A O 1
ATOM 604 N N . ILE A 1 72 ? 35.943 4.422 -13.690 1.00 97.56 72 ILE A N 1
ATOM 605 C CA . ILE A 1 72 ? 34.539 4.840 -13.821 1.00 97.56 72 ILE A CA 1
ATOM 606 C C . ILE A 1 72 ? 33.600 3.645 -13.641 1.00 97.56 72 ILE A C 1
ATOM 608 O O . ILE A 1 72 ? 32.605 3.759 -12.929 1.00 97.56 72 ILE A O 1
ATOM 612 N N . LEU A 1 73 ? 33.914 2.496 -14.245 1.00 97.31 73 LEU A N 1
ATOM 613 C CA . LEU A 1 73 ? 33.117 1.277 -14.094 1.00 97.31 73 LEU A CA 1
ATOM 614 C C . LEU A 1 73 ? 33.113 0.768 -12.645 1.00 97.31 73 LEU A C 1
ATOM 616 O O . LEU A 1 73 ? 32.051 0.398 -12.152 1.00 97.31 73 LEU A O 1
ATOM 620 N N . SER A 1 74 ? 34.258 0.804 -11.950 1.00 98.12 74 SER A N 1
ATOM 621 C CA . SER A 1 74 ? 34.350 0.452 -10.522 1.00 98.12 74 SER A CA 1
ATOM 622 C C . SER A 1 74 ? 33.464 1.359 -9.673 1.00 98.12 74 SER A C 1
ATOM 624 O O . SER A 1 74 ? 32.600 0.873 -8.950 1.00 98.12 74 SER A O 1
ATOM 626 N N . ILE A 1 75 ? 33.601 2.679 -9.833 1.00 97.75 75 ILE A N 1
ATOM 627 C CA . ILE A 1 75 ? 32.795 3.662 -9.096 1.00 97.75 75 ILE A CA 1
ATOM 628 C C . ILE A 1 75 ? 31.307 3.510 -9.440 1.00 97.75 75 ILE A C 1
ATOM 630 O O . ILE A 1 75 ? 30.454 3.624 -8.568 1.00 97.75 75 ILE A O 1
ATOM 634 N N . SER A 1 76 ? 30.964 3.218 -10.698 1.00 97.56 76 SER A N 1
ATOM 635 C CA . SER A 1 76 ? 29.579 2.965 -11.104 1.00 97.56 76 SER A CA 1
ATOM 636 C C . SER A 1 76 ? 29.001 1.712 -10.442 1.00 97.56 76 SER A C 1
ATOM 638 O O . SER A 1 76 ? 27.826 1.714 -10.076 1.00 97.56 76 SER A O 1
ATOM 640 N N . ALA A 1 77 ? 29.799 0.653 -10.285 1.00 97.56 77 ALA A N 1
ATOM 641 C CA . ALA A 1 77 ? 29.386 -0.558 -9.584 1.00 97.56 77 ALA A CA 1
ATOM 642 C C . ALA A 1 77 ? 29.198 -0.293 -8.081 1.00 97.56 77 ALA A C 1
ATOM 644 O O . ALA A 1 77 ? 28.160 -0.651 -7.530 1.00 97.56 77 ALA A O 1
ATOM 645 N N . GLU A 1 78 ? 30.138 0.415 -7.448 1.00 97.94 78 GLU A N 1
ATOM 646 C CA . GLU A 1 78 ? 30.052 0.842 -6.043 1.00 97.94 78 GLU A CA 1
ATOM 647 C C . GLU A 1 78 ? 28.835 1.756 -5.795 1.00 97.94 78 GLU A C 1
ATOM 649 O O . GLU A 1 78 ? 28.107 1.597 -4.813 1.00 97.94 78 GLU A O 1
ATOM 654 N N . ASN A 1 79 ? 28.540 2.676 -6.717 1.00 96.44 79 ASN A N 1
ATOM 655 C CA . ASN A 1 79 ? 27.345 3.521 -6.662 1.00 96.44 79 ASN A CA 1
ATOM 656 C C . ASN A 1 79 ? 26.053 2.701 -6.792 1.00 96.44 79 ASN A C 1
ATOM 658 O O . ASN A 1 79 ? 25.077 2.963 -6.091 1.00 96.44 79 ASN A O 1
ATOM 662 N N . SER A 1 80 ? 26.032 1.691 -7.666 1.00 96.25 80 SER A N 1
ATOM 663 C CA . SER A 1 80 ? 24.886 0.784 -7.779 1.00 96.25 80 SER A CA 1
ATOM 664 C C . SER A 1 80 ? 24.689 -0.030 -6.498 1.00 96.25 80 SER A C 1
ATOM 666 O O . SER A 1 80 ? 23.560 -0.170 -6.034 1.00 96.25 80 SER A O 1
ATOM 668 N N . GLU A 1 81 ? 25.767 -0.552 -5.910 1.00 97.81 81 GLU A N 1
ATOM 669 C CA . GLU A 1 81 ? 25.717 -1.319 -4.662 1.00 97.81 81 GLU A CA 1
ATOM 670 C C . GLU A 1 81 ? 25.211 -0.459 -3.499 1.00 97.81 81 GLU A C 1
ATOM 672 O O . GLU A 1 81 ? 24.285 -0.846 -2.786 1.00 97.81 81 GLU A O 1
ATOM 677 N N . THR A 1 82 ? 25.759 0.746 -3.340 1.00 95.38 82 THR A N 1
ATOM 678 C CA . THR A 1 82 ? 25.313 1.694 -2.310 1.00 95.38 82 THR A CA 1
ATOM 679 C C . THR A 1 82 ? 23.859 2.116 -2.506 1.00 95.38 82 THR A C 1
ATOM 681 O O . THR A 1 82 ? 23.124 2.175 -1.522 1.00 95.38 82 THR A O 1
ATOM 684 N N . SER A 1 83 ? 23.400 2.323 -3.746 1.00 96.75 83 SER A N 1
ATOM 685 C CA . SER A 1 83 ? 21.983 2.582 -4.040 1.00 96.75 83 SER A CA 1
ATOM 686 C C . SER A 1 83 ? 21.088 1.426 -3.589 1.00 96.75 83 SER A C 1
ATOM 688 O O . SER A 1 83 ? 20.078 1.659 -2.930 1.00 96.75 83 SER A O 1
ATOM 690 N N . MET A 1 84 ? 21.478 0.175 -3.860 1.00 96.25 84 MET A N 1
ATOM 691 C CA . MET A 1 84 ? 20.723 -1.000 -3.407 1.00 96.25 84 MET A CA 1
ATOM 692 C C . MET A 1 84 ? 20.673 -1.105 -1.877 1.00 96.25 84 MET A C 1
ATOM 694 O O . MET A 1 84 ? 19.640 -1.470 -1.315 1.00 96.25 84 MET A O 1
ATOM 698 N N . ILE A 1 85 ? 21.770 -0.774 -1.18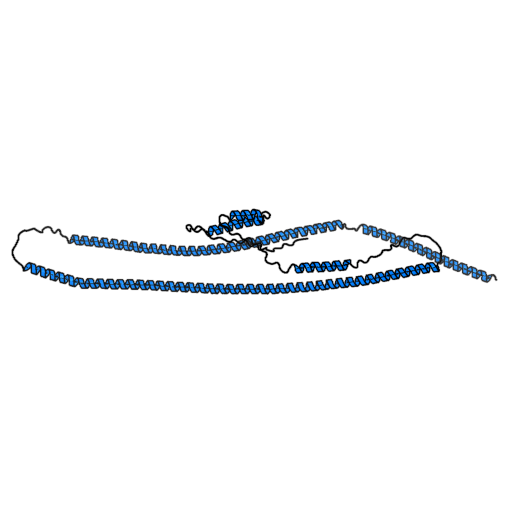8 1.00 96.94 85 ILE A N 1
ATOM 699 C CA . ILE A 1 85 ? 21.809 -0.742 0.281 1.00 96.94 85 ILE A CA 1
ATOM 700 C C . ILE A 1 85 ? 20.884 0.355 0.819 1.00 96.94 85 ILE A C 1
ATOM 702 O O . ILE A 1 85 ? 20.165 0.117 1.788 1.00 96.94 85 ILE A O 1
ATOM 706 N N . ILE A 1 86 ? 20.866 1.538 0.198 1.00 96.25 86 ILE A N 1
ATOM 707 C CA . ILE A 1 86 ? 19.960 2.633 0.573 1.00 96.25 86 ILE A CA 1
ATOM 708 C C . ILE A 1 86 ? 18.503 2.194 0.423 1.00 96.25 86 ILE A C 1
ATOM 710 O O . ILE A 1 86 ? 17.719 2.389 1.353 1.00 96.25 86 ILE A O 1
ATOM 714 N N . ASP A 1 87 ? 18.152 1.556 -0.693 1.00 95.12 87 ASP A N 1
ATOM 715 C CA . ASP A 1 87 ? 16.799 1.055 -0.930 1.00 95.12 87 ASP A CA 1
ATOM 716 C C . ASP A 1 87 ? 16.414 -0.015 0.100 1.00 95.12 87 ASP A C 1
ATOM 718 O O . ASP A 1 87 ? 15.343 0.067 0.703 1.00 95.12 87 ASP A O 1
ATOM 722 N N . SER A 1 88 ? 17.316 -0.958 0.397 1.00 94.69 88 SER A N 1
ATOM 723 C CA . SER A 1 88 ? 17.113 -1.966 1.447 1.00 94.69 88 SER A CA 1
ATOM 724 C C . SER A 1 88 ? 16.873 -1.315 2.813 1.00 94.69 88 SER A C 1
ATOM 726 O O . SER A 1 88 ? 15.857 -1.581 3.454 1.00 94.69 88 SER A O 1
ATOM 728 N N . CYS A 1 89 ? 17.749 -0.402 3.238 1.00 93.56 89 CYS A N 1
ATOM 729 C CA . CYS A 1 89 ? 17.612 0.325 4.501 1.00 93.56 89 CYS A CA 1
ATOM 730 C C . CYS A 1 89 ? 16.324 1.160 4.555 1.00 93.56 89 CYS A C 1
ATOM 732 O O . CYS A 1 89 ? 15.703 1.275 5.611 1.00 93.56 89 CYS A O 1
ATOM 734 N N . SER A 1 90 ? 15.907 1.741 3.429 1.00 95.12 90 SER A N 1
ATOM 735 C CA . S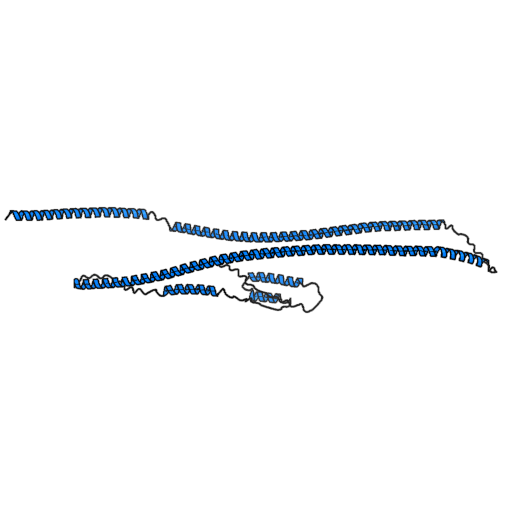ER A 1 90 ? 14.649 2.480 3.312 1.00 95.12 90 SER A CA 1
ATOM 736 C C . SER A 1 90 ? 13.451 1.555 3.530 1.00 95.12 90 SER A C 1
ATOM 738 O O . SER A 1 90 ? 12.577 1.864 4.343 1.00 95.12 90 SER A O 1
ATOM 740 N N . THR A 1 91 ? 13.441 0.378 2.894 1.00 91.38 91 THR A N 1
ATOM 741 C CA . THR A 1 91 ? 12.379 -0.617 3.103 1.00 91.38 91 THR A CA 1
ATOM 742 C C . THR A 1 91 ? 12.325 -1.104 4.552 1.00 91.38 91 THR A C 1
ATOM 744 O O . THR A 1 91 ? 11.249 -1.078 5.154 1.00 91.38 91 THR A O 1
ATOM 747 N N . ASP A 1 92 ? 13.469 -1.412 5.169 1.00 91.19 92 ASP A N 1
ATOM 748 C CA . ASP A 1 92 ? 13.543 -1.805 6.581 1.00 91.19 92 ASP A CA 1
ATOM 749 C C . ASP A 1 92 ? 13.034 -0.691 7.506 1.00 91.19 92 ASP A C 1
ATOM 751 O O . ASP A 1 92 ? 12.242 -0.938 8.416 1.00 91.19 92 ASP A O 1
ATOM 755 N N . MET A 1 93 ? 13.406 0.564 7.238 1.00 91.50 93 MET A N 1
ATOM 756 C CA . MET A 1 93 ? 12.912 1.724 7.981 1.00 91.50 93 MET A CA 1
ATOM 757 C C . MET A 1 93 ? 11.387 1.861 7.875 1.00 91.50 93 MET A C 1
ATOM 759 O O . MET A 1 93 ? 10.724 2.146 8.872 1.00 91.50 93 MET A O 1
ATOM 763 N N . THR A 1 94 ? 10.805 1.664 6.687 1.00 90.19 94 THR A N 1
ATOM 764 C CA . THR A 1 94 ? 9.342 1.711 6.520 1.00 90.19 94 THR A CA 1
ATOM 765 C C . THR A 1 94 ? 8.636 0.577 7.259 1.00 90.19 94 THR A C 1
ATOM 767 O O . THR A 1 94 ? 7.603 0.816 7.886 1.00 90.19 94 THR A O 1
ATOM 770 N N . LEU A 1 95 ? 9.218 -0.625 7.265 1.00 93.00 95 LEU A N 1
ATOM 771 C CA . LEU A 1 95 ? 8.691 -1.777 7.991 1.00 93.00 95 LEU A CA 1
ATOM 772 C C . LEU A 1 95 ? 8.747 -1.557 9.508 1.00 93.00 95 LEU A C 1
ATOM 774 O O . LEU A 1 95 ? 7.764 -1.814 10.202 1.00 93.00 95 LEU A O 1
ATOM 778 N N . LEU A 1 96 ? 9.855 -1.017 10.022 1.00 91.69 96 LEU A N 1
ATOM 779 C CA . LEU A 1 96 ? 9.987 -0.672 11.438 1.00 91.69 96 LEU A CA 1
ATOM 780 C C . LEU A 1 96 ? 9.001 0.423 11.852 1.00 91.69 96 LEU A C 1
ATOM 782 O O . LEU A 1 96 ? 8.372 0.302 12.899 1.00 91.69 96 LEU A O 1
ATOM 786 N N . LYS A 1 97 ? 8.801 1.456 11.024 1.00 94.56 97 LYS A N 1
ATOM 787 C CA . LYS A 1 97 ? 7.780 2.487 11.273 1.00 94.56 97 LYS A CA 1
ATOM 788 C C . LYS A 1 97 ? 6.375 1.895 11.339 1.00 94.56 97 LYS A C 1
ATOM 790 O O . LYS A 1 97 ? 5.613 2.246 12.234 1.00 94.56 97 LYS A O 1
ATOM 795 N N . LEU A 1 98 ? 6.039 0.985 10.423 1.00 90.81 98 LEU A N 1
ATOM 796 C CA . LEU A 1 98 ? 4.754 0.292 10.455 1.00 90.81 98 LEU A CA 1
ATOM 797 C C . LEU A 1 98 ? 4.602 -0.530 11.739 1.00 90.81 98 LEU A C 1
ATOM 799 O O . LEU A 1 98 ? 3.544 -0.478 12.362 1.00 90.81 98 LEU A O 1
ATOM 803 N N . ARG A 1 99 ? 5.657 -1.242 12.160 1.00 91.75 99 ARG A N 1
ATOM 804 C CA . ARG A 1 99 ? 5.633 -2.017 13.403 1.00 91.75 99 ARG A CA 1
ATOM 805 C C . ARG A 1 99 ? 5.425 -1.126 14.624 1.00 91.75 99 ARG A C 1
ATOM 807 O O . ARG A 1 99 ? 4.588 -1.456 15.449 1.00 91.75 99 ARG A O 1
ATOM 814 N N . VAL A 1 100 ? 6.133 -0.001 14.721 1.00 93.56 100 VAL A N 1
ATOM 815 C CA . VAL A 1 100 ? 5.964 0.956 15.827 1.00 93.56 100 VAL A CA 1
ATOM 816 C C . VAL A 1 100 ? 4.533 1.488 15.873 1.00 93.56 100 VAL A C 1
ATOM 818 O O . VAL A 1 100 ? 3.911 1.432 16.923 1.00 93.56 100 VAL A O 1
ATOM 821 N N . ASN A 1 101 ? 3.963 1.886 14.733 1.00 91.75 101 ASN A N 1
ATOM 822 C CA . ASN A 1 101 ? 2.577 2.360 14.687 1.00 91.75 101 ASN A CA 1
ATOM 823 C C . ASN A 1 101 ? 1.568 1.282 15.133 1.00 91.75 101 ASN A C 1
ATOM 825 O O . ASN A 1 101 ? 0.563 1.599 15.768 1.00 91.75 101 ASN A O 1
ATOM 829 N N . GLN A 1 102 ? 1.816 0.011 14.794 1.00 90.25 102 GLN A N 1
ATOM 830 C CA . GLN A 1 102 ? 0.992 -1.106 15.268 1.00 90.25 102 GLN A CA 1
ATOM 831 C C . GLN A 1 102 ? 1.099 -1.268 16.788 1.00 90.25 102 GLN A C 1
ATOM 833 O O . GLN A 1 102 ? 0.069 -1.319 17.456 1.00 90.25 102 GLN A O 1
ATOM 838 N N . GLU A 1 103 ? 2.315 -1.292 17.333 1.00 89.62 103 GLU A N 1
ATOM 839 C CA . GLU A 1 103 ? 2.553 -1.384 18.781 1.00 89.62 103 GLU A CA 1
ATOM 840 C C . GLU A 1 103 ? 1.910 -0.209 19.533 1.00 89.62 103 GLU A C 1
ATOM 842 O O . GLU A 1 103 ? 1.225 -0.424 20.530 1.00 89.62 103 GLU A O 1
ATOM 847 N N . ASP A 1 104 ? 2.036 1.019 19.024 1.00 90.19 104 ASP A N 1
ATOM 848 C CA . ASP A 1 104 ? 1.409 2.207 19.613 1.00 90.19 104 ASP A CA 1
ATOM 849 C C . ASP A 1 104 ? -0.120 2.060 19.667 1.00 90.19 104 ASP A C 1
ATOM 851 O O . ASP A 1 104 ? -0.736 2.299 20.708 1.00 90.19 104 ASP A O 1
ATOM 855 N N . SER A 1 105 ? -0.739 1.571 18.585 1.00 89.62 105 SER A N 1
ATOM 856 C CA . SER A 1 105 ? -2.184 1.311 18.556 1.00 89.62 105 SER A CA 1
ATOM 857 C C . SER A 1 105 ? -2.615 0.218 19.546 1.00 89.62 105 SER A C 1
ATOM 859 O O . SER A 1 105 ? -3.683 0.302 20.162 1.00 89.62 105 SER A O 1
ATOM 861 N N . GLU A 1 106 ? -1.779 -0.805 19.757 1.00 88.44 106 GLU A N 1
ATOM 862 C CA . GLU A 1 106 ? -2.036 -1.850 20.747 1.00 88.44 106 GLU A CA 1
ATOM 863 C C . GLU A 1 106 ? -1.905 -1.321 22.177 1.00 88.44 106 GLU A C 1
ATOM 865 O O . GLU A 1 106 ? -2.748 -1.637 23.023 1.00 88.44 106 GLU A O 1
ATOM 870 N N . VAL A 1 107 ? -0.899 -0.484 22.441 1.00 92.81 107 VAL A N 1
ATOM 871 C CA . VAL A 1 107 ? -0.696 0.185 23.729 1.00 92.81 107 VAL A CA 1
ATOM 872 C C . VAL A 1 107 ? -1.868 1.108 24.047 1.00 92.81 107 VAL A C 1
ATOM 874 O O . VAL A 1 107 ? -2.389 1.050 25.161 1.00 92.81 107 VAL A O 1
ATOM 877 N N . GLU A 1 108 ? -2.349 1.904 23.091 1.00 93.38 108 GLU A N 1
ATOM 878 C CA . GLU A 1 108 ? -3.553 2.727 23.265 1.00 93.38 108 GLU A CA 1
ATOM 879 C C . GLU A 1 108 ? -4.780 1.869 23.592 1.00 93.38 108 GLU A C 1
ATOM 881 O O . GLU A 1 108 ? -5.484 2.129 24.574 1.00 93.38 108 GLU A O 1
ATOM 886 N N . ARG A 1 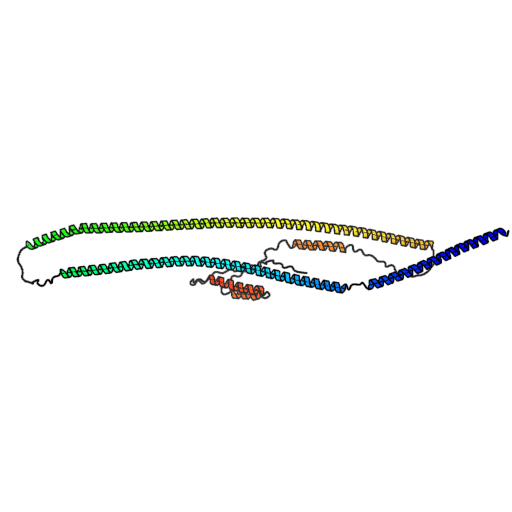109 ? -4.996 0.779 22.845 1.00 90.25 109 ARG A N 1
ATOM 887 C CA . ARG A 1 109 ? -6.099 -0.162 23.094 1.00 90.25 109 ARG A CA 1
ATOM 888 C C . ARG A 1 109 ? -6.012 -0.795 24.487 1.00 90.25 109 ARG A C 1
ATOM 890 O O . ARG A 1 109 ? -7.039 -1.024 25.131 1.00 90.25 109 ARG A O 1
ATOM 897 N N . LEU A 1 110 ? -4.811 -1.148 24.944 1.00 92.69 110 LEU A N 1
ATOM 898 C CA . LEU A 1 110 ? -4.589 -1.707 26.278 1.00 92.69 110 LEU A CA 1
ATOM 899 C C . LEU A 1 110 ? -4.766 -0.655 27.374 1.00 92.69 110 LEU A C 1
ATOM 901 O O . LEU A 1 110 ? -5.356 -0.972 28.406 1.00 92.69 110 LEU A O 1
ATOM 905 N N . ASN A 1 111 ? -4.327 0.582 27.148 1.00 95.94 111 ASN A N 1
ATOM 906 C CA . ASN A 1 111 ? -4.529 1.693 28.074 1.00 95.94 111 ASN A CA 1
ATOM 907 C C . ASN A 1 111 ? -6.012 2.012 28.260 1.00 95.94 111 ASN A C 1
ATOM 909 O O . ASN A 1 111 ? -6.448 2.174 29.399 1.00 95.94 111 ASN A O 1
ATOM 913 N N . GLU A 1 112 ? -6.805 2.018 27.186 1.00 95.75 112 GLU A N 1
ATOM 914 C CA . GLU A 1 112 ? -8.251 2.235 27.292 1.00 95.75 112 GLU A CA 1
ATOM 915 C C . GLU A 1 112 ? -8.925 1.099 28.074 1.00 95.75 112 GLU A C 1
ATOM 917 O O . GLU A 1 112 ? -9.701 1.346 28.996 1.00 95.75 112 GLU A O 1
ATOM 922 N N . LYS A 1 113 ? -8.547 -0.162 27.810 1.00 95.44 113 LYS A N 1
ATOM 923 C CA . LYS A 1 113 ? -9.011 -1.303 28.618 1.00 95.44 113 LYS A CA 1
ATOM 924 C C . LYS A 1 113 ? -8.608 -1.173 30.088 1.00 95.44 113 LYS A C 1
ATOM 926 O O . LYS A 1 113 ? -9.418 -1.451 30.965 1.00 95.44 113 LYS A O 1
ATOM 931 N N . ASN A 1 114 ? -7.376 -0.754 30.377 1.00 95.31 114 ASN A N 1
ATOM 932 C CA . ASN A 1 114 ? -6.899 -0.578 31.748 1.00 95.31 114 ASN A CA 1
ATOM 933 C C . ASN A 1 114 ? -7.655 0.549 32.464 1.00 95.31 114 ASN A C 1
ATOM 935 O O . ASN A 1 114 ? -7.991 0.410 33.635 1.00 95.31 114 ASN A O 1
ATOM 939 N N . LYS A 1 115 ? -7.973 1.634 31.754 1.00 97.12 115 LYS A N 1
ATOM 940 C CA . LYS A 1 115 ? -8.792 2.735 32.263 1.00 97.12 115 LYS A CA 1
ATOM 941 C C . LYS A 1 115 ? -10.194 2.261 32.643 1.00 97.12 115 LYS A C 1
ATOM 943 O O . LYS A 1 115 ? -10.624 2.554 33.750 1.00 97.12 115 LYS A O 1
ATOM 948 N N . ILE A 1 116 ? -10.848 1.473 31.787 1.00 96.88 116 ILE A N 1
ATOM 949 C CA . ILE A 1 116 ? -12.154 0.862 32.092 1.00 96.88 116 ILE A CA 1
ATOM 950 C C . ILE A 1 116 ? -12.051 -0.068 33.309 1.00 96.88 116 ILE A C 1
ATOM 952 O O . ILE A 1 116 ? -12.896 -0.040 34.195 1.00 96.88 116 ILE A O 1
ATOM 956 N N . LEU A 1 117 ? -10.998 -0.884 33.399 1.00 97.31 117 LEU A N 1
ATOM 957 C CA . LEU A 1 117 ? -10.805 -1.754 34.563 1.00 97.31 117 LEU A CA 1
ATOM 958 C C . LEU A 1 117 ? -10.618 -0.960 35.861 1.00 97.31 117 LEU A C 1
ATOM 960 O O . LEU A 1 117 ? -11.127 -1.377 36.897 1.00 97.31 117 LEU A O 1
ATOM 964 N N . ARG A 1 118 ? -9.927 0.187 35.818 1.00 97.88 118 ARG A N 1
ATOM 965 C CA . ARG A 1 118 ? -9.804 1.074 36.984 1.00 97.88 118 ARG A CA 1
ATOM 966 C C . ARG A 1 118 ? -11.143 1.680 37.379 1.00 97.88 118 ARG A C 1
ATOM 968 O O . ARG A 1 118 ? -11.447 1.662 38.558 1.00 97.88 118 ARG A O 1
ATOM 975 N N . THR A 1 119 ? -11.960 2.135 36.426 1.00 98.06 119 THR A N 1
ATOM 976 C CA . THR A 1 119 ? -13.287 2.679 36.760 1.00 98.06 119 THR A CA 1
ATOM 977 C C . THR A 1 119 ? -14.185 1.619 37.389 1.00 98.06 119 THR A C 1
ATOM 979 O O . THR A 1 119 ? -14.805 1.890 38.405 1.00 98.06 119 THR A O 1
ATOM 982 N N . VAL A 1 120 ? -14.184 0.390 36.862 1.00 98.19 120 VAL A N 1
ATOM 983 C CA . VAL A 1 120 ? -14.930 -0.730 37.467 1.00 98.19 120 VAL A CA 1
ATOM 984 C C . VAL A 1 120 ? -14.404 -1.058 38.871 1.00 98.19 120 VAL A C 1
ATOM 986 O O . VAL A 1 120 ? -15.175 -1.362 39.774 1.00 98.19 120 VAL A O 1
ATOM 989 N N . MET A 1 121 ? -13.088 -0.994 39.082 1.00 98.25 121 MET A N 1
ATOM 990 C CA . MET A 1 121 ? -12.496 -1.195 40.406 1.00 98.25 121 MET A CA 1
ATOM 991 C C . MET A 1 121 ? -12.893 -0.084 41.388 1.00 98.25 121 MET A C 1
ATOM 993 O O . MET A 1 121 ? -13.173 -0.383 42.549 1.00 98.25 121 MET A O 1
ATOM 997 N N . ASP A 1 122 ? -12.938 1.170 40.937 1.00 98.12 122 ASP A N 1
ATOM 998 C CA . ASP A 1 122 ? -13.388 2.309 41.739 1.00 98.12 122 ASP A CA 1
ATOM 999 C C . ASP A 1 122 ? -14.880 2.166 42.099 1.00 98.12 122 ASP A C 1
ATOM 1001 O O . ASP A 1 122 ? -15.244 2.368 43.254 1.00 98.12 122 ASP A O 1
ATOM 1005 N N . GLU A 1 123 ? -15.721 1.728 41.154 1.00 98.12 123 GLU A N 1
ATOM 1006 C CA . GLU A 1 123 ? -17.142 1.410 41.379 1.00 98.12 123 GLU A CA 1
ATOM 1007 C C . GLU A 1 123 ? -17.316 0.302 42.429 1.00 98.12 123 GLU A C 1
ATOM 1009 O O . GLU A 1 123 ? -18.019 0.498 43.414 1.00 98.12 123 GLU A O 1
ATOM 1014 N N . ILE A 1 124 ? -16.601 -0.822 42.301 1.00 97.88 124 ILE A N 1
ATOM 1015 C CA . ILE A 1 124 ? -16.644 -1.908 43.299 1.00 97.88 124 ILE A CA 1
ATOM 1016 C C . ILE A 1 124 ? -16.158 -1.420 44.670 1.00 97.88 124 ILE A C 1
ATOM 1018 O O . ILE A 1 124 ? -16.686 -1.819 45.706 1.00 97.88 124 ILE A O 1
ATOM 1022 N N . THR A 1 125 ? -15.133 -0.567 44.699 1.00 98.31 125 THR A N 1
ATOM 1023 C CA . THR A 1 125 ? -14.621 0.003 45.952 1.00 98.31 125 THR A CA 1
ATOM 1024 C C . THR A 1 125 ? -15.670 0.897 46.611 1.00 98.31 125 THR A C 1
ATOM 1026 O O . THR A 1 125 ? -15.822 0.850 47.834 1.00 98.31 125 THR A O 1
ATOM 1029 N N . GLN A 1 126 ? -16.422 1.659 45.814 1.00 98.31 126 GLN A N 1
ATOM 1030 C CA . GLN A 1 126 ? -17.551 2.449 46.291 1.00 98.31 126 GLN A CA 1
ATOM 1031 C C . GLN A 1 126 ? -18.672 1.550 46.828 1.00 98.31 126 GLN A C 1
ATOM 1033 O O . GLN A 1 126 ? -19.114 1.767 47.951 1.00 98.31 126 GLN A O 1
ATOM 1038 N N . ASP A 1 127 ? -19.052 0.493 46.106 1.00 97.94 127 ASP A N 1
ATOM 1039 C CA . ASP A 1 127 ? -20.076 -0.462 46.554 1.00 97.94 127 ASP A CA 1
ATOM 1040 C C . ASP A 1 127 ? -19.695 -1.127 47.889 1.00 97.94 127 ASP A C 1
ATOM 1042 O O . ASP A 1 127 ? -20.531 -1.305 48.776 1.00 97.94 127 ASP A O 1
ATOM 1046 N N . ILE A 1 128 ? -18.414 -1.474 48.071 1.00 98.00 128 ILE A N 1
ATOM 1047 C CA . ILE A 1 128 ? -17.897 -2.002 49.342 1.00 98.00 128 ILE A CA 1
ATOM 1048 C C . ILE A 1 128 ? -18.015 -0.955 50.456 1.00 98.00 128 ILE A C 1
ATOM 1050 O O . ILE A 1 128 ? -18.374 -1.300 51.584 1.00 98.00 128 ILE A O 1
ATOM 1054 N N . ALA A 1 129 ? -17.696 0.311 50.178 1.00 97.75 129 ALA A N 1
ATOM 1055 C CA . ALA A 1 129 ? -17.833 1.388 51.155 1.00 97.75 129 ALA A CA 1
ATOM 1056 C C . ALA A 1 129 ? -19.302 1.593 51.558 1.00 97.75 129 ALA A C 1
ATOM 1058 O O . ALA A 1 129 ? -19.597 1.646 52.752 1.00 97.75 129 ALA A O 1
ATOM 1059 N N . ASP A 1 130 ? -20.216 1.614 50.588 1.00 97.75 130 ASP A N 1
ATOM 1060 C CA . ASP A 1 130 ? -21.654 1.767 50.813 1.00 97.75 130 ASP A CA 1
ATOM 1061 C C . ASP A 1 130 ? -22.220 0.591 51.631 1.00 97.75 130 ASP A C 1
ATOM 1063 O O . ASP A 1 130 ? -22.952 0.795 52.601 1.00 97.75 130 ASP A O 1
ATOM 1067 N N . LEU A 1 131 ? -21.813 -0.647 51.322 1.00 97.56 131 LEU A N 1
ATOM 1068 C CA . LEU A 1 131 ? -22.181 -1.835 52.103 1.00 97.56 131 LEU A CA 1
ATOM 1069 C C . LEU A 1 131 ? -21.651 -1.789 53.540 1.00 97.56 131 LEU A C 1
ATOM 1071 O O . LEU A 1 131 ? -22.354 -2.210 54.457 1.00 97.56 131 LEU A O 1
ATOM 1075 N N . ASN A 1 132 ? -20.436 -1.282 53.757 1.00 97.31 132 ASN A N 1
ATOM 1076 C CA . ASN A 1 132 ? -19.888 -1.125 55.105 1.00 97.31 132 ASN A CA 1
ATOM 1077 C C . ASN A 1 132 ? -20.668 -0.089 55.924 1.00 97.31 132 ASN A C 1
ATOM 1079 O O . ASN A 1 132 ? -20.876 -0.312 57.113 1.00 97.31 132 ASN A O 1
ATOM 1083 N N . ILE A 1 133 ? -21.130 1.006 55.308 1.00 97.56 133 ILE A N 1
ATOM 1084 C CA . ILE A 1 133 ? -22.002 1.985 55.978 1.00 97.56 133 ILE A CA 1
ATOM 1085 C C . ILE A 1 133 ? -23.296 1.300 56.423 1.00 97.56 133 ILE A C 1
ATOM 1087 O O . ILE A 1 133 ? -23.637 1.342 57.601 1.00 97.56 133 ILE A O 1
ATOM 1091 N N . VAL A 1 134 ? -23.962 0.578 55.514 1.00 97.56 134 VAL A N 1
ATOM 1092 C CA . VAL A 1 134 ? -25.193 -0.164 55.835 1.00 97.56 134 VAL A CA 1
ATOM 1093 C C . VAL A 1 134 ? -24.957 -1.204 56.934 1.00 97.56 134 VAL A C 1
ATOM 1095 O O . VAL A 1 134 ? -25.815 -1.397 57.794 1.00 97.56 134 VAL A O 1
ATOM 1098 N N . LEU A 1 135 ? -23.806 -1.882 56.930 1.00 97.69 135 LEU A N 1
ATOM 1099 C CA . LEU A 1 135 ? -23.448 -2.843 57.972 1.00 97.69 135 LEU A CA 1
ATOM 1100 C C . LEU A 1 135 ? -23.337 -2.164 59.343 1.00 97.69 135 LEU A C 1
ATOM 1102 O O . LEU A 1 135 ? -23.935 -2.653 60.299 1.00 97.69 135 LEU A O 1
ATOM 1106 N N . VAL A 1 136 ? -22.617 -1.041 59.428 1.00 97.56 136 VAL A N 1
ATOM 1107 C CA . VAL A 1 136 ? -22.458 -0.269 60.671 1.00 97.56 136 VAL A CA 1
ATOM 1108 C C . VAL A 1 136 ? -23.812 0.229 61.177 1.00 97.56 136 VAL A C 1
ATOM 1110 O O . VAL A 1 136 ? -24.123 0.035 62.352 1.00 97.56 136 VAL A O 1
ATOM 1113 N N . ASP A 1 137 ? -24.657 0.768 60.294 1.00 97.31 137 ASP A N 1
ATOM 1114 C CA . ASP A 1 137 ? -26.010 1.216 60.646 1.00 97.31 137 ASP A CA 1
ATOM 1115 C C . ASP A 1 137 ? -26.851 0.065 61.230 1.00 97.31 137 ASP A C 1
ATOM 1117 O O . ASP A 1 137 ? -27.581 0.233 62.210 1.00 97.31 137 ASP A O 1
ATOM 1121 N N . LYS A 1 138 ? -26.737 -1.144 60.661 1.00 96.44 138 LYS A N 1
ATOM 1122 C CA . LYS A 1 138 ? -27.448 -2.337 61.152 1.00 96.44 138 LYS A CA 1
ATOM 1123 C C . LYS A 1 138 ? -26.889 -2.864 62.471 1.00 96.44 138 LYS A C 1
ATOM 1125 O O . LYS A 1 138 ? -27.652 -3.373 63.296 1.00 96.44 138 LYS A O 1
ATOM 1130 N N . GLU A 1 139 ? -25.584 -2.755 62.692 1.00 97.31 139 GLU A N 1
ATOM 1131 C CA . GLU A 1 139 ? -24.965 -3.069 63.981 1.00 97.31 139 GLU A CA 1
ATOM 1132 C C . GLU A 1 139 ? -25.422 -2.096 65.076 1.00 97.31 139 GLU A C 1
ATOM 1134 O O . GLU A 1 139 ? -25.730 -2.540 66.187 1.00 97.31 139 GLU A O 1
ATOM 1139 N N . GLU A 1 140 ? -25.555 -0.806 64.758 1.00 96.81 140 GLU A N 1
ATOM 1140 C CA . GLU A 1 140 ? -26.113 0.205 65.660 1.00 96.81 140 GLU A CA 1
ATOM 1141 C C . GLU A 1 140 ? -27.596 -0.063 65.967 1.00 96.81 140 GLU A C 1
ATOM 1143 O O . GLU A 1 140 ? -27.993 -0.080 67.133 1.00 96.81 140 GLU A O 1
ATOM 1148 N N . GLU A 1 141 ? -28.416 -0.363 64.955 1.00 95.94 141 GLU A N 1
ATOM 1149 C CA . GLU A 1 141 ? -29.828 -0.726 65.143 1.00 95.94 141 GLU A CA 1
ATOM 1150 C C . GLU A 1 141 ? -29.978 -1.946 66.066 1.00 95.94 141 GLU A C 1
ATOM 1152 O O . GLU A 1 141 ? -30.790 -1.943 66.997 1.00 95.94 141 GLU A O 1
ATOM 1157 N N . LYS A 1 142 ? -29.144 -2.975 65.864 1.00 95.56 142 LYS A N 1
ATOM 1158 C CA . LYS A 1 142 ? -29.091 -4.154 66.735 1.00 95.56 142 LYS A CA 1
ATOM 1159 C C . LYS A 1 142 ? -28.705 -3.780 68.169 1.00 95.56 142 LYS A C 1
ATOM 1161 O O . LYS A 1 142 ? -29.329 -4.279 69.105 1.00 95.56 142 LYS A O 1
ATOM 1166 N N . MET A 1 143 ? -27.683 -2.943 68.354 1.00 96.44 143 MET A N 1
ATOM 1167 C CA . MET A 1 143 ? -27.237 -2.476 69.673 1.00 96.44 143 MET A CA 1
ATOM 1168 C C . MET A 1 143 ? -28.371 -1.741 70.404 1.00 96.44 143 MET A C 1
ATOM 1170 O O . MET A 1 143 ? -28.651 -2.040 71.565 1.00 96.44 143 MET A O 1
ATOM 1174 N N . ASN A 1 144 ? -29.073 -0.849 69.702 1.00 95.62 144 ASN A N 1
ATOM 1175 C CA . ASN A 1 144 ? -30.212 -0.099 70.234 1.00 95.62 144 ASN A CA 1
ATOM 1176 C C . ASN A 1 144 ? -31.376 -1.024 70.624 1.00 95.62 144 ASN A C 1
ATOM 1178 O O . ASN A 1 144 ? -31.949 -0.871 71.700 1.00 95.62 144 ASN A O 1
ATOM 1182 N N . MET A 1 145 ? -31.689 -2.031 69.802 1.00 95.00 145 MET A N 1
ATOM 1183 C CA . MET A 1 145 ? -32.690 -3.059 70.124 1.00 95.00 145 MET A CA 1
ATOM 1184 C C . MET A 1 145 ? -32.340 -3.850 71.392 1.00 95.00 145 MET A C 1
ATOM 1186 O O . MET A 1 145 ? -33.219 -4.092 72.220 1.00 95.00 145 MET A O 1
ATOM 1190 N N . VAL A 1 146 ? -31.071 -4.240 71.567 1.00 96.12 146 VAL A N 1
ATOM 1191 C CA . VAL A 1 146 ? -30.609 -4.942 72.779 1.00 96.12 146 VAL A CA 1
ATOM 1192 C C . VAL A 1 146 ? -30.762 -4.052 74.009 1.00 96.12 146 VAL A C 1
ATOM 1194 O O . VAL A 1 146 ? -31.335 -4.502 74.998 1.00 96.12 146 VAL A O 1
ATOM 1197 N N . LEU A 1 147 ? -30.329 -2.791 73.928 1.00 96.44 147 LEU A N 1
ATOM 1198 C CA . LEU A 1 147 ? -30.486 -1.812 75.008 1.00 96.44 147 LEU A CA 1
ATOM 1199 C C . LEU A 1 147 ? -31.958 -1.617 75.388 1.00 96.44 147 LEU A C 1
ATOM 1201 O O . LEU A 1 147 ? -32.306 -1.771 76.556 1.00 96.44 147 LEU A O 1
ATOM 1205 N N . CYS A 1 148 ? -32.842 -1.372 74.416 1.00 94.31 148 CYS A N 1
ATOM 1206 C CA . CYS A 1 148 ? -34.275 -1.229 74.679 1.00 94.31 148 CYS A CA 1
ATOM 1207 C C . CYS A 1 148 ? -34.888 -2.495 75.295 1.00 94.31 148 CYS A C 1
ATOM 1209 O O . CYS A 1 148 ? -35.742 -2.400 76.178 1.00 94.31 148 CYS A O 1
ATOM 1211 N N . HIS A 1 149 ? -34.474 -3.686 74.850 1.00 93.81 149 HIS A N 1
ATOM 1212 C CA . HIS A 1 149 ? -34.933 -4.938 75.451 1.00 93.81 149 HIS A CA 1
ATOM 1213 C C . HIS A 1 149 ? -34.465 -5.074 76.903 1.00 93.81 149 HIS A C 1
ATOM 1215 O O . HIS A 1 149 ? -35.253 -5.445 77.770 1.00 93.81 149 HIS A O 1
ATOM 1221 N N . GLU A 1 150 ? -33.205 -4.754 77.183 1.00 94.19 150 GLU A N 1
ATOM 1222 C CA . GLU A 1 150 ? -32.623 -4.838 78.519 1.00 94.19 150 GLU A CA 1
ATOM 1223 C C . GLU A 1 150 ? -33.280 -3.840 79.485 1.00 94.19 150 GLU A C 1
ATOM 1225 O O . GLU A 1 150 ? -33.655 -4.216 80.597 1.00 94.19 150 GLU A O 1
ATOM 1230 N N . GLU A 1 151 ? -33.542 -2.612 79.032 1.00 92.69 151 GLU A N 1
ATOM 1231 C CA . GLU A 1 151 ? -34.331 -1.611 79.761 1.00 92.69 151 GLU A CA 1
ATOM 1232 C C . GLU A 1 151 ? -35.766 -2.094 80.031 1.00 92.69 151 GLU A C 1
ATOM 1234 O O . GLU A 1 151 ? -36.262 -1.974 81.154 1.00 92.69 151 GLU A O 1
ATOM 1239 N N . ALA A 1 152 ? -36.434 -2.694 79.039 1.00 89.38 152 ALA A N 1
ATOM 1240 C CA . ALA A 1 152 ? -37.777 -3.249 79.207 1.00 89.38 152 ALA A CA 1
ATOM 1241 C C . ALA A 1 152 ? -37.801 -4.421 80.206 1.00 89.38 152 ALA A C 1
ATOM 1243 O O . ALA A 1 152 ? -38.705 -4.509 81.040 1.00 89.38 152 ALA A O 1
ATOM 1244 N N . VAL A 1 153 ? -36.801 -5.310 80.163 1.00 89.69 153 VAL A N 1
ATOM 1245 C CA . VAL A 1 153 ? -36.642 -6.409 81.128 1.00 89.69 153 VAL A CA 1
ATOM 1246 C C . VAL A 1 153 ? -36.402 -5.866 82.534 1.00 89.69 153 VAL A C 1
ATOM 1248 O O . VAL A 1 153 ? -37.040 -6.340 83.474 1.00 89.69 153 VAL A O 1
ATOM 1251 N N . GLN A 1 154 ? -35.550 -4.851 82.692 1.00 87.94 154 GLN A N 1
ATOM 1252 C CA . GLN A 1 154 ? -35.334 -4.193 83.982 1.00 87.94 154 GLN A CA 1
ATOM 1253 C C . GLN A 1 154 ? -36.615 -3.534 84.506 1.00 87.94 154 GLN A C 1
ATOM 1255 O O . GLN A 1 154 ? -36.945 -3.700 85.680 1.00 87.94 154 GLN A O 1
ATOM 1260 N N . ALA A 1 155 ? -37.380 -2.847 83.653 1.00 86.44 155 ALA A N 1
ATOM 1261 C CA . ALA A 1 155 ? -38.665 -2.259 84.030 1.00 86.44 155 ALA A CA 1
ATOM 1262 C C . ALA A 1 155 ? -39.677 -3.329 84.484 1.00 86.44 155 ALA A C 1
ATOM 1264 O O . ALA A 1 155 ? -40.347 -3.160 85.503 1.00 86.44 155 ALA A O 1
ATOM 1265 N N . MET A 1 156 ? -39.748 -4.469 83.786 1.00 83.00 156 MET A N 1
ATOM 1266 C CA . MET A 1 156 ? -40.574 -5.606 84.209 1.00 83.00 156 MET A CA 1
ATOM 1267 C C . MET A 1 156 ? -40.098 -6.202 85.539 1.00 83.00 156 MET A C 1
ATOM 1269 O O . MET A 1 156 ? -40.922 -6.468 86.409 1.00 83.00 156 MET A O 1
ATOM 1273 N N . GLN A 1 157 ? -38.789 -6.365 85.744 1.00 78.94 157 GLN A N 1
ATOM 1274 C CA . GLN A 1 157 ? -38.227 -6.829 87.018 1.00 78.94 157 GLN A CA 1
ATOM 1275 C C . GLN A 1 157 ? -38.525 -5.866 88.174 1.00 78.94 157 GLN A C 1
ATOM 1277 O O . GLN A 1 157 ? -38.773 -6.324 89.284 1.00 78.94 157 GLN A O 1
ATOM 1282 N N . GLN A 1 158 ? -38.563 -4.553 87.926 1.00 75.06 158 GLN A N 1
ATOM 1283 C CA . GLN A 1 158 ? -38.962 -3.556 88.926 1.00 75.06 158 GLN A CA 1
ATOM 1284 C C . GLN A 1 158 ? -40.457 -3.624 89.274 1.00 75.06 158 GLN A C 1
ATOM 1286 O O . GLN A 1 158 ? -40.821 -3.349 90.416 1.00 75.06 158 GLN A O 1
ATOM 1291 N N . LEU A 1 159 ? -41.322 -4.016 88.329 1.00 69.56 159 LEU A N 1
ATOM 1292 C CA . LEU A 1 159 ? -42.737 -4.301 88.607 1.00 69.56 159 LEU A CA 1
ATOM 1293 C C . LEU A 1 159 ? -42.947 -5.629 89.353 1.00 69.56 159 LEU A C 1
ATOM 1295 O O . LEU A 1 159 ? -43.962 -5.794 90.033 1.00 69.56 159 LEU A O 1
ATOM 1299 N N . ILE A 1 160 ? -42.006 -6.570 89.256 1.00 58.38 160 ILE A N 1
ATOM 1300 C CA . ILE A 1 160 ? -42.035 -7.822 90.015 1.00 58.38 160 ILE A CA 1
ATOM 1301 C C . ILE A 1 160 ? -41.482 -7.546 91.421 1.00 58.38 160 ILE A C 1
ATOM 1303 O O . ILE A 1 160 ? -40.330 -7.823 91.750 1.00 58.38 160 ILE A O 1
ATOM 1307 N N . HIS A 1 161 ? -42.334 -7.015 92.298 1.00 53.22 161 HIS A N 1
ATOM 1308 C CA . HIS A 1 161 ? -42.146 -7.213 93.733 1.00 53.22 161 HIS A CA 1
ATOM 1309 C C . HIS A 1 161 ? -42.176 -8.723 94.044 1.00 53.22 161 HIS A C 1
ATOM 1311 O O . HIS A 1 161 ? -42.931 -9.456 93.397 1.00 53.22 161 HIS A O 1
ATOM 1317 N N . PRO A 1 162 ? -41.390 -9.224 95.020 1.00 49.16 162 PRO A N 1
ATOM 1318 C CA . PRO A 1 162 ? -41.455 -10.625 95.405 1.00 49.16 162 PRO A CA 1
ATOM 1319 C C . PRO A 1 162 ? -42.866 -10.908 95.920 1.00 49.16 162 PRO A C 1
ATOM 1321 O O . PRO A 1 162 ? -43.247 -10.442 96.993 1.00 49.16 162 PRO A O 1
ATOM 1324 N N . ILE A 1 163 ? -43.641 -11.677 95.155 1.00 46.78 163 ILE A N 1
ATOM 1325 C CA . ILE A 1 163 ? -44.868 -12.311 95.638 1.00 46.78 163 ILE A CA 1
ATOM 1326 C C . ILE A 1 163 ? -44.414 -13.443 96.566 1.00 46.78 163 ILE A C 1
ATOM 1328 O O . ILE A 1 163 ? -44.417 -14.617 96.209 1.00 46.78 163 ILE A O 1
ATOM 1332 N N . ASN A 1 164 ? -43.934 -13.063 97.747 1.00 40.00 164 ASN A N 1
ATOM 1333 C CA . ASN A 1 164 ? -43.950 -13.930 98.906 1.00 40.00 164 ASN A CA 1
ATOM 1334 C C . ASN A 1 164 ? -45.333 -13.780 99.536 1.00 40.00 164 ASN A C 1
ATOM 1336 O O . ASN A 1 164 ? -45.738 -12.676 99.888 1.00 40.00 164 ASN A O 1
ATOM 1340 N N . ASP A 1 165 ? -45.996 -14.928 99.646 1.00 43.38 165 ASP A N 1
ATOM 1341 C CA . ASP A 1 165 ? -47.230 -15.229 100.375 1.00 43.38 165 ASP A CA 1
ATOM 1342 C C . ASP A 1 165 ? -48.461 -15.453 99.494 1.00 43.38 165 ASP A C 1
ATOM 1344 O O . ASP A 1 165 ? -49.392 -14.655 99.423 1.00 43.38 165 ASP A O 1
ATOM 1348 N N . ILE A 1 166 ? -48.508 -16.650 98.901 1.00 38.34 166 ILE A N 1
ATOM 1349 C CA . ILE A 1 166 ? -49.775 -17.324 98.609 1.00 38.34 166 ILE A CA 1
ATOM 1350 C C . ILE A 1 166 ? -49.849 -18.537 99.538 1.00 38.34 166 ILE A C 1
ATOM 1352 O O . ILE A 1 166 ? -49.248 -19.585 99.301 1.00 38.34 166 ILE A O 1
ATOM 1356 N N . HIS A 1 167 ? -50.550 -18.345 100.655 1.00 34.72 167 HIS A N 1
ATOM 1357 C CA . HIS A 1 167 ? -50.930 -19.402 101.581 1.00 34.72 167 HIS A CA 1
ATOM 1358 C C . HIS A 1 167 ? -51.766 -20.470 100.863 1.00 34.72 167 HIS A C 1
ATOM 1360 O O . HIS A 1 167 ? -52.862 -20.200 100.376 1.00 34.72 167 HIS A O 1
ATOM 1366 N N . PHE A 1 168 ? -51.262 -21.705 100.861 1.00 35.03 168 PHE A N 1
ATOM 1367 C CA . PHE A 1 168 ? -52.067 -22.900 100.634 1.00 35.03 168 PHE A CA 1
ATOM 1368 C C . PHE A 1 168 ? -52.906 -23.166 101.889 1.00 35.03 168 PHE A C 1
ATOM 1370 O O . PHE A 1 168 ? -52.394 -23.676 102.886 1.00 35.03 168 PHE A O 1
ATOM 1377 N N . ALA A 1 169 ? -54.195 -22.834 101.836 1.00 33.97 169 ALA A N 1
ATOM 1378 C CA . ALA A 1 169 ? -55.197 -23.373 102.747 1.00 33.97 169 ALA A CA 1
ATOM 1379 C C . ALA A 1 169 ? -56.087 -24.364 101.988 1.00 33.97 169 ALA A C 1
ATOM 1381 O O . ALA A 1 169 ? -56.464 -24.152 100.837 1.00 33.97 169 ALA A O 1
ATOM 1382 N N . LYS A 1 170 ? -56.323 -25.487 102.656 1.00 32.84 170 LYS A N 1
ATOM 1383 C CA . LYS A 1 170 ? -56.971 -26.717 102.206 1.00 32.84 170 LYS A CA 1
ATOM 1384 C C . LYS A 1 170 ? -58.465 -26.698 102.580 1.00 32.84 170 LYS A C 1
ATOM 1386 O O . LYS A 1 170 ? -58.844 -25.924 103.451 1.00 32.84 170 LYS A O 1
ATOM 1391 N N . GLU A 1 171 ? -59.204 -27.645 101.993 1.00 30.33 171 GLU A N 1
ATOM 1392 C CA . GLU A 1 171 ? -60.617 -28.048 102.202 1.00 30.33 171 GLU A CA 1
ATOM 1393 C C . GLU A 1 171 ? -61.616 -27.314 101.300 1.00 30.33 171 GLU A C 1
ATOM 1395 O O . GLU A 1 171 ? -61.727 -26.096 101.308 1.00 30.33 171 GLU A O 1
ATOM 1400 N N . GLU A 1 172 ? -62.109 -27.984 100.259 1.00 33.03 172 GLU A N 1
ATOM 1401 C CA . GLU A 1 172 ? -63.156 -29.026 100.215 1.00 33.03 172 GLU A CA 1
ATOM 1402 C C . GLU A 1 172 ? -64.581 -28.472 100.320 1.00 33.03 172 GLU A C 1
ATOM 1404 O O . GLU A 1 172 ? -64.991 -27.898 101.319 1.00 33.03 172 GLU A O 1
ATOM 1409 N N . ASP A 1 173 ? -65.284 -28.736 99.217 1.00 38.28 173 ASP A N 1
ATOM 1410 C CA . ASP A 1 173 ? -66.698 -29.031 99.042 1.00 38.28 173 ASP A CA 1
ATOM 1411 C C . ASP A 1 173 ? -67.783 -28.092 99.580 1.00 38.28 173 ASP A C 1
ATOM 1413 O O . ASP A 1 173 ? -67.938 -27.827 100.767 1.00 38.28 173 ASP A O 1
ATOM 1417 N N . GLY A 1 174 ? -68.678 -27.750 98.648 1.00 43.91 174 GLY A N 1
ATOM 1418 C CA . GLY A 1 174 ? -70.065 -27.446 98.974 1.00 43.91 174 GLY A CA 1
ATOM 1419 C C . GLY A 1 174 ? -70.585 -26.145 98.386 1.00 43.91 174 GLY A C 1
ATOM 1420 O O . GLY A 1 174 ? -70.564 -25.113 99.037 1.00 43.91 174 GLY A O 1
ATOM 1421 N N . SER A 1 175 ? -71.179 -26.254 97.195 1.00 49.00 175 SER A N 1
ATOM 1422 C CA . SER A 1 175 ? -72.242 -25.379 96.676 1.00 49.00 175 SER A CA 1
ATOM 1423 C C . SER A 1 175 ? -71.965 -23.873 96.599 1.00 49.00 175 SER A C 1
ATOM 1425 O O . SER A 1 175 ? -72.203 -23.148 97.549 1.00 49.00 175 SER A O 1
ATOM 1427 N N . THR A 1 176 ? -71.651 -23.373 95.400 1.00 45.31 176 THR A N 1
ATOM 1428 C CA . THR A 1 176 ? -72.296 -22.167 94.830 1.00 45.31 176 THR A CA 1
ATOM 1429 C C . THR A 1 176 ? -71.978 -22.079 93.339 1.00 45.31 176 THR A C 1
ATOM 1431 O O . THR A 1 176 ? -70.934 -21.611 92.893 1.00 45.31 176 THR A O 1
ATOM 1434 N N . MET A 1 177 ? -72.930 -22.536 92.538 1.00 53.03 177 MET A N 1
ATOM 1435 C CA . MET A 1 177 ? -72.903 -22.480 91.080 1.00 53.03 177 MET A CA 1
ATOM 1436 C C . MET A 1 177 ? -72.995 -21.033 90.533 1.00 53.03 177 MET A C 1
ATOM 1438 O O . MET A 1 177 ? -72.955 -20.858 89.327 1.00 53.03 177 MET A O 1
ATOM 1442 N N . GLU A 1 178 ? -73.079 -19.997 91.384 1.00 59.25 178 GLU A N 1
ATOM 1443 C CA . GLU A 1 178 ? -73.358 -18.604 90.979 1.00 59.25 178 GLU A CA 1
ATOM 1444 C C . GLU A 1 178 ? -72.124 -17.674 90.917 1.00 59.25 178 GLU A C 1
ATOM 1446 O O . GLU A 1 178 ? -72.035 -16.853 90.007 1.00 59.25 178 GLU A O 1
ATOM 1451 N N . LEU A 1 179 ? -71.119 -17.800 91.800 1.00 66.56 179 LEU A N 1
ATOM 1452 C CA . LEU A 1 179 ? -69.931 -16.919 91.756 1.00 66.56 179 LEU A CA 1
ATOM 1453 C C . LEU A 1 179 ? -68.932 -17.333 90.664 1.00 66.56 179 LEU A C 1
ATOM 1455 O O . LEU A 1 179 ? -68.341 -16.487 89.992 1.00 66.56 179 LEU A O 1
ATOM 1459 N N . SER A 1 180 ? -68.764 -18.642 90.466 1.00 69.81 180 SER A N 1
ATOM 1460 C CA . SER A 1 180 ? -67.944 -19.188 89.381 1.00 69.81 180 SER A CA 1
ATOM 1461 C C . SER A 1 180 ? -68.523 -18.834 88.013 1.00 69.81 180 SER A C 1
ATOM 1463 O O . SER A 1 180 ? -67.754 -18.525 87.110 1.00 69.81 180 SER A O 1
ATOM 1465 N N . GLN A 1 181 ? -69.855 -18.798 87.878 1.00 69.19 181 GLN A N 1
ATOM 1466 C CA . GLN A 1 181 ? -70.546 -18.322 86.678 1.00 69.19 181 GLN A CA 1
ATOM 1467 C C . GLN A 1 181 ? -70.321 -16.827 86.439 1.00 69.19 181 GLN A C 1
ATOM 1469 O O . GLN A 1 181 ? -69.925 -16.476 85.333 1.00 69.19 181 GLN A O 1
ATOM 1474 N N . LEU A 1 182 ? -70.464 -15.968 87.457 1.00 77.44 182 LEU A N 1
ATOM 1475 C CA . LEU A 1 182 ? -70.224 -14.523 87.326 1.00 77.44 182 LEU A CA 1
ATOM 1476 C C . LEU A 1 182 ? -68.769 -14.198 86.946 1.00 77.44 182 LEU A C 1
ATOM 1478 O O . LEU A 1 182 ? -68.520 -13.371 86.072 1.00 77.44 182 LEU A O 1
ATOM 1482 N N . LEU A 1 183 ? -67.790 -14.868 87.562 1.00 78.81 183 LEU A N 1
ATOM 1483 C CA . LEU A 1 183 ? -66.376 -14.729 87.189 1.00 78.81 183 LEU A CA 1
ATOM 1484 C C . LEU A 1 183 ? -66.110 -15.228 85.764 1.00 78.81 183 LEU A C 1
ATOM 1486 O O . LEU A 1 183 ? -65.304 -14.632 85.049 1.00 78.81 183 LEU A O 1
ATOM 1490 N N . ASN A 1 184 ? -66.806 -16.284 85.331 1.00 79.62 184 ASN A N 1
ATOM 1491 C CA . ASN A 1 184 ? -66.739 -16.753 83.952 1.00 79.62 184 ASN A CA 1
ATOM 1492 C C . ASN A 1 184 ? -67.350 -15.740 82.982 1.00 79.62 184 ASN A C 1
ATOM 1494 O O . ASN A 1 184 ? -66.783 -15.504 81.925 1.00 79.62 184 ASN A O 1
ATOM 1498 N N . GLU A 1 185 ? -68.462 -15.108 83.349 1.00 80.38 185 GLU A N 1
ATOM 1499 C CA . GLU A 1 185 ? -69.124 -14.074 82.554 1.00 80.38 185 GLU A CA 1
ATOM 1500 C C . GLU A 1 185 ? -68.230 -12.841 82.397 1.00 80.38 185 GLU A C 1
ATOM 1502 O O . GLU A 1 185 ? -67.986 -12.393 81.277 1.00 80.38 185 GLU A O 1
ATOM 1507 N N . ILE A 1 186 ? -67.646 -12.356 83.498 1.00 82.75 186 ILE A N 1
ATOM 1508 C CA . ILE A 1 186 ? -66.668 -11.260 83.486 1.00 82.75 186 ILE A CA 1
ATOM 1509 C C . ILE A 1 186 ? -65.466 -11.636 82.610 1.00 82.75 186 ILE A C 1
ATOM 1511 O O . ILE A 1 186 ? -65.038 -10.837 81.777 1.00 82.75 186 ILE A O 1
ATOM 1515 N N . ARG A 1 187 ? -64.958 -12.869 82.723 1.00 85.44 187 ARG A N 1
ATOM 1516 C CA . ARG A 1 187 ? -63.877 -13.371 81.866 1.00 85.44 187 ARG A CA 1
ATOM 1517 C C . ARG A 1 187 ? -64.275 -13.388 80.389 1.00 85.44 187 ARG A C 1
ATOM 1519 O O . ARG A 1 187 ? -63.545 -12.833 79.578 1.00 85.44 187 ARG A O 1
ATOM 1526 N N . THR A 1 188 ? -65.439 -13.938 80.042 1.00 82.75 188 THR A N 1
ATOM 1527 C CA . THR A 1 188 ? -65.924 -13.971 78.652 1.00 82.75 188 THR A CA 1
ATOM 1528 C C . THR A 1 188 ? -66.175 -12.573 78.090 1.00 82.75 188 THR A C 1
ATOM 1530 O O . THR A 1 188 ? -65.922 -12.335 76.912 1.00 82.75 188 THR A O 1
ATOM 1533 N N . TYR A 1 189 ? -66.607 -11.620 78.922 1.00 86.06 189 TYR A N 1
ATOM 1534 C CA . TYR A 1 189 ? -66.772 -10.221 78.536 1.00 86.06 189 TYR A CA 1
ATOM 1535 C C . TYR A 1 189 ? -65.427 -9.566 78.197 1.00 86.06 189 TYR A C 1
ATOM 1537 O O . TYR A 1 189 ? -65.311 -8.904 77.165 1.00 86.06 189 TYR A O 1
ATOM 1545 N N . TYR A 1 190 ? -64.393 -9.784 79.015 1.00 84.94 190 TYR A N 1
ATOM 1546 C CA . TYR A 1 190 ? -63.051 -9.272 78.732 1.00 84.94 190 TYR A CA 1
ATOM 1547 C C . TYR A 1 190 ? -62.374 -9.997 77.565 1.00 84.94 190 TYR A C 1
ATOM 1549 O O . TYR A 1 190 ? -61.754 -9.336 76.739 1.00 84.94 190 TYR A O 1
ATOM 1557 N N . GLU A 1 191 ? -62.538 -11.313 77.426 1.00 86.38 191 GLU A N 1
ATOM 1558 C CA . GLU A 1 191 ? -62.055 -12.070 76.262 1.00 86.38 191 GLU A CA 1
ATOM 1559 C C . GLU A 1 191 ? -62.710 -11.567 74.969 1.00 86.38 191 GLU A C 1
ATOM 1561 O O . GLU A 1 191 ? -62.015 -11.280 73.995 1.00 86.38 191 GLU A O 1
ATOM 1566 N N . ALA A 1 192 ? -64.029 -11.355 74.969 1.00 83.56 192 ALA A N 1
ATOM 1567 C CA . ALA A 1 192 ? -64.739 -10.775 73.833 1.00 83.56 192 ALA A CA 1
ATOM 1568 C C . ALA A 1 192 ? -64.289 -9.335 73.540 1.00 83.56 192 ALA A C 1
ATOM 1570 O O . ALA A 1 192 ? -64.169 -8.956 72.375 1.00 83.56 192 ALA A O 1
ATOM 1571 N N . LEU A 1 193 ? -64.010 -8.528 74.571 1.00 84.31 193 LEU A N 1
ATOM 1572 C CA . LEU A 1 193 ? -63.499 -7.166 74.412 1.00 84.31 193 LEU A CA 1
ATOM 1573 C C . LEU A 1 193 ? -62.085 -7.154 73.814 1.00 84.31 193 LEU A C 1
ATOM 1575 O O . LEU A 1 193 ? -61.830 -6.377 72.894 1.00 84.31 193 LEU A O 1
ATOM 1579 N N . ILE A 1 194 ? -61.199 -8.036 74.286 1.00 82.94 194 ILE A N 1
ATOM 1580 C CA . ILE A 1 194 ? -59.840 -8.211 73.760 1.00 82.94 194 ILE A CA 1
ATOM 1581 C C . ILE A 1 194 ? -59.917 -8.637 72.295 1.00 82.94 194 ILE A C 1
ATOM 1583 O O . ILE A 1 194 ? -59.358 -7.950 71.445 1.00 82.94 194 ILE A O 1
ATOM 1587 N N . ILE A 1 195 ? -60.694 -9.675 71.972 1.00 85.19 195 ILE A N 1
ATOM 1588 C CA . ILE A 1 195 ? -60.897 -10.142 70.593 1.00 85.19 195 ILE A CA 1
ATOM 1589 C C . ILE A 1 195 ? -61.453 -9.013 69.711 1.00 85.19 195 ILE A C 1
ATOM 1591 O O . ILE A 1 195 ? -60.946 -8.773 68.616 1.00 85.19 195 ILE A O 1
ATOM 1595 N N . ARG A 1 196 ? -62.446 -8.255 70.194 1.00 81.81 196 ARG A N 1
ATOM 1596 C CA . ARG A 1 196 ? -63.038 -7.135 69.446 1.00 81.81 196 ARG A CA 1
ATOM 1597 C C . ARG A 1 196 ? -62.065 -5.974 69.235 1.00 81.81 196 ARG A C 1
ATOM 1599 O O . ARG A 1 196 ? -62.208 -5.262 68.248 1.00 81.81 196 ARG A O 1
ATOM 1606 N N . SER A 1 197 ? -61.102 -5.773 70.132 1.00 77.06 197 SER A N 1
ATOM 1607 C CA . SER A 1 197 ? -60.030 -4.784 69.956 1.00 77.06 197 SER A CA 1
ATOM 1608 C C . SER A 1 197 ? -58.885 -5.281 69.066 1.00 77.06 197 SER A C 1
ATOM 1610 O O . SER A 1 197 ? -58.299 -4.487 68.336 1.00 77.06 197 SER A O 1
ATOM 1612 N N . HIS A 1 198 ? -58.606 -6.586 69.076 1.00 81.44 198 HIS A N 1
ATOM 1613 C CA . HIS A 1 198 ? -57.486 -7.195 68.361 1.00 81.44 198 HIS A CA 1
ATOM 1614 C C . HIS A 1 198 ? -57.804 -7.411 66.875 1.00 81.44 198 HIS A C 1
ATOM 1616 O O . HIS A 1 198 ? -56.980 -7.090 66.031 1.00 81.44 198 HIS A O 1
ATOM 1622 N N . ILE A 1 199 ? -59.028 -7.836 66.530 1.00 85.75 199 ILE A N 1
ATOM 1623 C CA . ILE A 1 199 ? -59.434 -8.079 65.131 1.00 85.75 199 ILE A CA 1
ATOM 1624 C C . ILE A 1 199 ? -59.254 -6.837 64.229 1.00 85.75 199 ILE A C 1
ATOM 1626 O O . ILE A 1 199 ? -58.666 -6.975 63.159 1.00 85.75 199 ILE A O 1
ATOM 1630 N N . PRO A 1 200 ? -59.711 -5.621 64.594 1.00 83.25 200 PRO A N 1
ATOM 1631 C CA . PRO A 1 200 ? -59.486 -4.428 63.776 1.00 83.25 200 PRO A CA 1
ATOM 1632 C C . PRO A 1 200 ? -58.006 -4.043 63.691 1.00 83.25 200 PRO A C 1
ATOM 1634 O O . PRO A 1 200 ? -57.575 -3.534 62.660 1.00 83.25 200 PRO A O 1
ATOM 1637 N N . CYS A 1 201 ? -57.240 -4.291 64.759 1.00 83.00 201 CYS A N 1
ATOM 1638 C CA . CYS A 1 201 ? -55.803 -4.040 64.793 1.00 83.00 201 CYS A CA 1
ATOM 1639 C C . CYS A 1 201 ? -55.071 -4.976 63.820 1.00 83.00 201 CYS A C 1
ATOM 1641 O O . CYS A 1 201 ? -54.341 -4.498 62.960 1.00 83.00 201 CYS A O 1
ATOM 1643 N N . ASP A 1 202 ? -55.361 -6.279 63.868 1.00 85.12 202 ASP A N 1
ATOM 1644 C CA . ASP A 1 202 ? -54.809 -7.292 62.960 1.00 85.12 202 ASP A CA 1
ATOM 1645 C C . ASP A 1 202 ? -55.192 -7.046 61.503 1.00 85.12 202 ASP A C 1
ATOM 1647 O O . ASP A 1 202 ? -54.378 -7.199 60.598 1.00 85.12 202 ASP A O 1
ATOM 1651 N N . LEU A 1 203 ? -56.445 -6.665 61.247 1.00 86.81 203 LEU A N 1
ATOM 1652 C CA . LEU A 1 203 ? -56.888 -6.330 59.895 1.00 86.81 203 LEU A CA 1
ATOM 1653 C C . LEU A 1 203 ? -56.192 -5.062 59.384 1.00 86.81 203 LEU A C 1
ATOM 1655 O O . LEU A 1 203 ? -55.824 -5.006 58.213 1.00 86.81 203 LEU A O 1
ATOM 1659 N N . SER A 1 204 ? -55.973 -4.067 60.250 1.00 86.06 204 SER A N 1
ATOM 1660 C CA . SER A 1 204 ? -55.240 -2.848 59.900 1.00 86.06 204 SER A CA 1
ATOM 1661 C C . SER A 1 204 ? -53.764 -3.128 59.624 1.00 86.06 204 SER A C 1
ATOM 1663 O O . SER A 1 204 ? -53.241 -2.633 58.631 1.00 86.06 204 SER A O 1
ATOM 1665 N N . THR A 1 205 ? -53.083 -3.918 60.458 1.00 86.31 205 THR A N 1
ATOM 1666 C CA . THR A 1 205 ? -51.667 -4.267 60.248 1.00 86.31 205 THR A CA 1
ATOM 1667 C C . THR A 1 205 ? -51.490 -5.127 59.005 1.00 86.31 205 THR A C 1
ATOM 1669 O O . THR A 1 205 ? -50.570 -4.900 58.224 1.00 86.31 205 THR A O 1
ATOM 1672 N N . ARG A 1 206 ? -52.413 -6.061 58.754 1.00 89.50 206 ARG A N 1
ATOM 1673 C CA . ARG A 1 206 ? -52.393 -6.885 57.546 1.00 89.50 206 ARG A CA 1
ATOM 1674 C C . ARG A 1 206 ? -52.668 -6.072 56.279 1.00 89.50 206 ARG A C 1
ATOM 1676 O O . ARG A 1 206 ? -51.976 -6.265 55.290 1.00 89.50 206 ARG A O 1
ATOM 1683 N N . SER A 1 207 ? -53.605 -5.122 56.318 1.00 89.31 207 SER A N 1
ATOM 1684 C CA . SER A 1 207 ? -53.841 -4.194 55.202 1.00 89.31 207 SER A CA 1
ATOM 1685 C C . SER A 1 207 ? -52.638 -3.282 54.944 1.00 89.31 207 SER A C 1
ATOM 1687 O O . SER A 1 207 ? -52.333 -3.001 53.791 1.00 89.31 207 SER A O 1
ATOM 1689 N N . GLN A 1 208 ? -51.945 -2.828 55.993 1.00 91.44 208 GLN A N 1
ATOM 1690 C CA . GLN A 1 208 ? -50.723 -2.027 55.860 1.00 91.44 208 GLN A CA 1
ATOM 1691 C C . GLN A 1 208 ? -49.578 -2.838 55.241 1.00 91.44 208 GLN A C 1
ATOM 1693 O O . GLN A 1 208 ? -48.905 -2.333 54.349 1.00 91.44 208 GLN A O 1
ATOM 1698 N N . LEU A 1 209 ? -49.403 -4.099 55.650 1.00 91.69 209 LEU A N 1
ATOM 1699 C CA . LEU A 1 209 ? -48.443 -5.022 55.037 1.00 91.69 209 LEU A CA 1
ATOM 1700 C C . LEU A 1 209 ? -48.759 -5.273 53.559 1.00 91.69 209 LEU A C 1
ATOM 1702 O O . LEU A 1 209 ? -47.868 -5.166 52.725 1.00 91.69 209 LEU A O 1
ATOM 1706 N N . GLU A 1 210 ? -50.021 -5.545 53.216 1.00 92.44 210 GLU A N 1
ATOM 1707 C CA . GLU A 1 210 ? -50.446 -5.744 51.822 1.00 92.44 210 GLU A CA 1
ATOM 1708 C C . GLU A 1 210 ? -50.209 -4.473 50.968 1.00 92.44 210 GLU A C 1
ATOM 1710 O O . GLU A 1 210 ? -49.763 -4.566 49.821 1.00 92.44 210 GLU A O 1
ATOM 1715 N N . GLU A 1 211 ? -50.436 -3.272 51.521 1.00 91.19 211 GLU A N 1
ATOM 1716 C CA . GLU A 1 211 ? -50.116 -2.000 50.853 1.00 91.19 211 GLU A CA 1
ATOM 1717 C C . GLU A 1 211 ? -48.606 -1.760 50.704 1.00 91.19 211 GLU A C 1
ATOM 1719 O O . GLU A 1 211 ? -48.164 -1.283 49.655 1.00 91.19 211 GLU A O 1
ATOM 1724 N N . GLU A 1 212 ? -47.799 -2.081 51.718 1.00 91.88 212 GLU A N 1
ATOM 1725 C CA . GLU A 1 212 ? -46.338 -1.981 51.642 1.00 91.88 212 GLU A CA 1
ATOM 1726 C C . GLU A 1 212 ? -45.753 -2.971 50.633 1.00 91.88 212 GLU A C 1
ATOM 1728 O O . GLU A 1 212 ? -44.924 -2.577 49.811 1.00 91.88 212 GLU A O 1
ATOM 1733 N N . GLU A 1 213 ? -46.218 -4.220 50.621 1.00 92.44 213 GLU A N 1
ATOM 1734 C CA . GLU A 1 213 ? -45.820 -5.228 49.636 1.00 92.44 213 GLU A CA 1
ATOM 1735 C C . GLU A 1 213 ? -46.178 -4.786 48.211 1.00 92.44 213 GLU A C 1
ATOM 1737 O O . GLU A 1 213 ? -45.356 -4.897 47.295 1.00 92.44 213 GLU A O 1
ATOM 1742 N N . ALA A 1 214 ? -47.373 -4.220 48.012 1.00 92.12 214 ALA A N 1
ATOM 1743 C CA . ALA A 1 214 ? -47.778 -3.663 46.725 1.00 92.12 214 ALA A CA 1
ATOM 1744 C C . ALA A 1 214 ? -46.890 -2.479 46.305 1.00 92.12 214 ALA A C 1
ATOM 1746 O O . ALA A 1 214 ? -46.481 -2.406 45.145 1.00 92.12 214 ALA A O 1
ATOM 1747 N N . ARG A 1 215 ? -46.534 -1.578 47.233 1.00 93.31 215 ARG A N 1
ATOM 1748 C CA . ARG A 1 215 ? -45.614 -0.457 46.968 1.00 93.31 215 ARG A CA 1
ATOM 1749 C C . ARG A 1 215 ? -44.209 -0.934 46.620 1.00 93.31 215 ARG A C 1
ATOM 1751 O O . ARG A 1 215 ? -43.638 -0.440 45.652 1.00 93.31 215 ARG A O 1
ATOM 1758 N N . GLN A 1 216 ? -43.671 -1.902 47.357 1.00 94.12 216 GLN A N 1
ATOM 1759 C CA . GLN A 1 216 ? -42.365 -2.495 47.061 1.00 94.12 216 GLN A CA 1
ATOM 1760 C C . GLN A 1 216 ? -42.364 -3.174 45.691 1.00 94.12 216 GLN A C 1
ATOM 1762 O O . GLN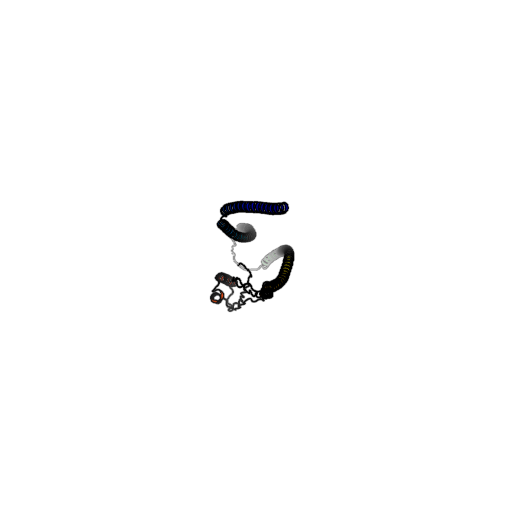 A 1 216 ? -41.407 -3.039 44.932 1.00 94.12 216 GLN A O 1
ATOM 1767 N N . LYS A 1 217 ? -43.446 -3.877 45.341 1.00 94.19 217 LYS A N 1
ATOM 1768 C CA . LYS A 1 217 ? -43.590 -4.487 44.018 1.00 94.19 217 LYS A CA 1
ATOM 1769 C C . LYS A 1 217 ? -43.643 -3.434 42.912 1.00 94.19 217 LYS A C 1
ATOM 1771 O O . LYS A 1 217 ? -42.922 -3.563 41.934 1.00 94.19 217 LYS A O 1
ATOM 1776 N N . MET A 1 218 ? -44.408 -2.359 43.101 1.00 94.56 218 MET A N 1
ATOM 1777 C CA . MET A 1 218 ? -44.438 -1.241 42.154 1.00 94.56 218 MET A CA 1
ATOM 1778 C C . MET A 1 218 ? -43.069 -0.571 41.983 1.00 94.56 218 MET A C 1
ATOM 1780 O O . MET A 1 218 ? -42.712 -0.217 40.864 1.00 94.56 218 MET A O 1
ATOM 1784 N N . GLN A 1 219 ? -42.298 -0.405 43.063 1.00 95.12 219 GLN A N 1
ATOM 1785 C CA . GLN A 1 219 ? -40.939 0.143 42.994 1.00 95.12 219 GLN A CA 1
ATOM 1786 C C . GLN A 1 219 ? -40.005 -0.768 42.193 1.00 95.12 219 GLN A C 1
ATOM 1788 O O . GLN A 1 219 ? -39.309 -0.281 41.305 1.00 95.12 219 GLN A O 1
ATOM 1793 N N . LYS A 1 220 ? -40.051 -2.085 42.437 1.00 95.00 220 LYS A N 1
ATOM 1794 C CA . LYS A 1 220 ? -39.293 -3.075 41.654 1.00 95.00 220 LYS A CA 1
ATOM 1795 C C . LYS A 1 220 ? -39.681 -3.049 40.179 1.00 95.00 220 LYS A C 1
ATOM 1797 O O . LYS A 1 220 ? -38.806 -2.958 39.326 1.00 95.00 220 LYS A O 1
ATOM 1802 N N . ASP A 1 221 ? -40.977 -3.039 39.874 1.00 94.81 221 ASP A N 1
ATOM 1803 C CA . ASP A 1 221 ? -41.470 -2.958 38.496 1.00 94.81 221 ASP A CA 1
ATOM 1804 C C . ASP A 1 221 ? -41.009 -1.647 37.812 1.00 94.81 221 ASP A C 1
ATOM 1806 O O . ASP A 1 221 ? -40.677 -1.634 36.623 1.00 94.81 221 ASP A O 1
ATOM 1810 N N . GLU A 1 222 ? -40.942 -0.528 38.547 1.00 96.19 222 GLU A N 1
ATOM 1811 C CA . GLU A 1 222 ? -40.426 0.746 38.031 1.00 96.19 222 GLU A CA 1
ATOM 1812 C C . GLU A 1 222 ? -38.909 0.704 37.778 1.00 96.19 222 GLU A C 1
ATOM 1814 O O . GLU A 1 222 ? -38.434 1.226 36.764 1.00 96.19 222 GLU A O 1
ATOM 1819 N N . GLU A 1 223 ? -38.144 0.072 38.667 1.00 95.69 223 GLU A N 1
ATOM 1820 C CA . GLU A 1 223 ? -36.707 -0.159 38.506 1.00 95.69 223 GLU A CA 1
ATOM 1821 C C . GLU A 1 223 ? -36.411 -1.061 37.307 1.00 95.69 223 GLU A C 1
ATOM 1823 O O . GLU A 1 223 ? -35.576 -0.707 36.471 1.00 95.69 223 GLU A O 1
ATOM 1828 N N . GLU A 1 224 ? -37.146 -2.163 37.154 1.00 95.94 224 GLU A N 1
ATOM 1829 C CA . GLU A 1 224 ? -37.055 -3.061 36.001 1.00 95.94 224 GLU A CA 1
ATOM 1830 C C . GLU A 1 224 ? -37.388 -2.327 34.697 1.00 95.94 224 GLU A C 1
ATOM 1832 O O . GLU A 1 224 ? -36.666 -2.443 33.702 1.00 95.94 224 GLU A O 1
ATOM 1837 N N . LEU A 1 225 ? -38.433 -1.491 34.696 1.00 97.25 225 LEU A N 1
ATOM 1838 C CA . LEU A 1 225 ? -38.785 -0.664 33.543 1.00 97.25 225 LEU A CA 1
ATOM 1839 C C . LEU A 1 225 ? -37.690 0.365 33.224 1.00 97.25 225 LEU A C 1
ATOM 1841 O O . LEU A 1 225 ? -37.402 0.628 32.050 1.00 97.25 225 LEU A O 1
ATOM 1845 N N . ARG A 1 226 ? -37.073 0.963 34.248 1.00 97.25 226 ARG A N 1
ATOM 1846 C CA . ARG A 1 226 ? -35.964 1.914 34.095 1.00 97.25 226 ARG A CA 1
ATOM 1847 C C . ARG A 1 226 ? -34.732 1.221 33.514 1.00 97.25 226 ARG A C 1
ATOM 1849 O O . ARG A 1 226 ? -34.156 1.748 32.561 1.00 97.25 226 ARG A O 1
ATOM 1856 N N . ALA A 1 227 ? -34.396 0.030 34.004 1.00 96.50 227 ALA A N 1
ATOM 1857 C CA . ALA A 1 227 ? -33.318 -0.803 33.479 1.00 96.50 227 ALA A CA 1
ATOM 1858 C C . ALA A 1 227 ? -33.586 -1.218 32.022 1.00 96.50 227 ALA A C 1
ATOM 1860 O O . ALA A 1 227 ? -32.737 -1.026 31.153 1.00 96.50 227 ALA A O 1
ATOM 1861 N N . ALA A 1 228 ? -34.801 -1.673 31.702 1.00 96.25 228 ALA A N 1
ATOM 1862 C CA . ALA A 1 228 ? -35.187 -2.025 30.337 1.00 96.25 228 ALA A CA 1
ATOM 1863 C C . ALA A 1 228 ? -35.082 -0.829 29.372 1.00 96.25 228 ALA A C 1
ATOM 1865 O O . ALA A 1 228 ? -34.601 -0.968 28.245 1.00 96.25 228 ALA A O 1
ATOM 1866 N N . ARG A 1 229 ? -35.482 0.375 29.810 1.00 97.50 229 ARG A N 1
ATOM 1867 C CA . ARG A 1 229 ? -35.322 1.616 29.030 1.00 97.50 229 ARG A CA 1
ATOM 1868 C C . ARG A 1 229 ? -33.856 2.002 28.843 1.00 97.50 229 ARG A C 1
ATOM 1870 O O . ARG A 1 229 ? -33.499 2.459 27.756 1.00 97.50 229 ARG A O 1
ATOM 1877 N N . ALA A 1 230 ? -33.021 1.832 29.868 1.00 96.44 230 ALA A N 1
ATOM 1878 C CA . ALA A 1 230 ? -31.584 2.076 29.778 1.00 96.44 230 ALA A CA 1
ATOM 1879 C C . ALA A 1 230 ? -30.932 1.135 28.752 1.00 96.44 230 ALA A C 1
ATOM 1881 O O . ALA A 1 230 ? -30.299 1.621 27.815 1.00 96.44 230 ALA A O 1
ATOM 1882 N N . ASN A 1 231 ? -31.217 -0.168 28.836 1.00 96.69 231 ASN A N 1
ATOM 1883 C CA . ASN A 1 231 ? -30.734 -1.181 27.893 1.00 96.69 231 ASN A CA 1
ATOM 1884 C C . ASN A 1 231 ? -31.178 -0.881 26.453 1.00 96.69 231 ASN A C 1
ATOM 1886 O O . ASN A 1 231 ? -30.390 -0.963 25.514 1.00 96.69 231 ASN A O 1
ATOM 1890 N N . LEU A 1 232 ? -32.434 -0.464 26.260 1.00 97.56 232 LEU A N 1
ATOM 1891 C CA . LEU A 1 232 ? -32.949 -0.081 24.944 1.00 97.56 232 LEU A CA 1
ATOM 1892 C C . LEU A 1 232 ? -32.220 1.151 24.383 1.00 97.56 232 LEU A C 1
ATOM 1894 O O . LEU A 1 232 ? -31.905 1.207 23.192 1.00 97.56 232 LEU A O 1
ATOM 1898 N N . ASN A 1 233 ? -31.930 2.143 25.226 1.00 97.25 233 ASN A N 1
ATOM 1899 C CA . ASN A 1 233 ? -31.171 3.323 24.820 1.00 97.25 233 ASN A CA 1
ATOM 1900 C C . ASN A 1 233 ? -29.714 2.989 24.490 1.00 97.25 233 ASN A C 1
ATOM 1902 O O . ASN A 1 233 ? -29.176 3.542 23.531 1.00 97.25 233 ASN A O 1
ATOM 1906 N N . GLU A 1 234 ? -29.088 2.086 25.239 1.00 97.38 234 GLU A N 1
ATOM 1907 C CA . GLU A 1 234 ? -27.745 1.597 24.949 1.00 97.38 234 GLU A CA 1
ATOM 1908 C C . GLU A 1 234 ? -27.701 0.835 23.621 1.00 97.38 234 GLU A C 1
ATOM 1910 O O . GLU A 1 234 ? -26.913 1.193 22.747 1.00 97.38 234 GLU A O 1
ATOM 1915 N N . ALA A 1 235 ? -28.627 -0.100 23.396 1.00 95.75 235 ALA A N 1
ATOM 1916 C CA . ALA A 1 235 ? -28.756 -0.807 22.124 1.00 95.75 235 ALA A CA 1
ATOM 1917 C C . ALA A 1 235 ? -28.966 0.164 20.945 1.00 95.75 235 ALA A C 1
ATOM 1919 O O . ALA A 1 235 ? -28.364 0.010 19.882 1.00 95.75 235 ALA A O 1
ATOM 1920 N N . ARG A 1 236 ? -29.762 1.229 21.128 1.00 96.88 236 ARG A N 1
ATOM 1921 C CA . ARG A 1 236 ? -29.923 2.290 20.116 1.00 96.88 236 ARG A CA 1
ATOM 1922 C C . ARG A 1 236 ? -28.639 3.080 19.864 1.00 96.88 236 ARG A C 1
ATOM 1924 O O . ARG A 1 236 ? -28.405 3.479 18.724 1.00 96.88 236 ARG A O 1
ATOM 1931 N N . LYS A 1 237 ? -27.834 3.352 20.895 1.00 96.75 237 LYS A N 1
ATOM 1932 C CA . LYS A 1 237 ? -26.527 4.007 20.730 1.00 96.75 237 LYS A CA 1
ATOM 1933 C C . LYS A 1 237 ? -25.573 3.097 19.961 1.00 96.75 237 LYS A C 1
ATOM 1935 O O . LYS A 1 237 ? -25.015 3.548 18.970 1.00 96.75 237 LYS A O 1
ATOM 1940 N N . GLN A 1 238 ? -25.473 1.826 20.350 1.00 96.31 238 GLN A N 1
ATOM 1941 C CA . GLN A 1 238 ? -24.654 0.825 19.660 1.00 96.31 238 GLN A CA 1
ATOM 1942 C C . GLN A 1 238 ? -25.055 0.690 18.187 1.00 96.31 238 GLN A C 1
ATOM 1944 O O . GLN A 1 238 ? -24.195 0.749 17.316 1.00 96.31 238 GLN A O 1
ATOM 1949 N N . TYR A 1 239 ? -26.358 0.623 17.893 1.00 96.75 239 TYR A N 1
ATOM 1950 C CA . TYR A 1 239 ? -26.865 0.614 16.520 1.00 96.75 239 TYR A CA 1
ATOM 1951 C C . TYR A 1 239 ? -26.401 1.838 15.719 1.00 96.75 239 TYR A C 1
ATOM 1953 O O . TYR A 1 239 ? -25.932 1.693 14.595 1.00 96.75 239 TYR A O 1
ATOM 1961 N N . LYS A 1 240 ? -26.498 3.048 16.286 1.00 94.75 240 LYS A N 1
ATOM 1962 C CA . LYS A 1 240 ? -26.044 4.273 15.606 1.00 94.75 240 LYS A CA 1
ATOM 1963 C C . LYS A 1 240 ? -24.533 4.288 15.381 1.00 94.75 240 LYS A C 1
ATOM 1965 O O . LYS A 1 240 ? -24.100 4.733 14.324 1.00 94.75 240 LYS A O 1
ATOM 1970 N N . THR A 1 241 ? -23.752 3.806 16.345 1.00 95.25 241 THR A N 1
ATOM 1971 C CA . THR A 1 241 ? -22.295 3.689 16.207 1.00 95.25 241 THR A CA 1
ATOM 1972 C C . THR A 1 241 ? -21.931 2.713 15.092 1.00 95.25 241 THR A C 1
ATOM 1974 O O . THR A 1 241 ? -21.171 3.080 14.203 1.00 95.25 241 THR A O 1
ATOM 1977 N N . LEU A 1 242 ? -22.536 1.520 15.079 1.00 94.56 242 LEU A N 1
ATOM 1978 C CA . LEU A 1 242 ? -22.332 0.527 14.020 1.00 94.56 242 LEU A CA 1
ATOM 1979 C C . LEU A 1 242 ? -22.780 1.053 12.651 1.00 94.56 242 LEU A C 1
ATOM 1981 O O . LEU A 1 242 ? -22.098 0.842 11.656 1.00 94.56 242 LEU A O 1
ATOM 1985 N N . GLN A 1 243 ? -23.894 1.784 12.587 1.00 94.31 243 GLN A N 1
ATOM 1986 C CA . GLN A 1 243 ? -24.358 2.409 11.349 1.00 94.31 243 GLN A CA 1
ATOM 1987 C C . GLN A 1 243 ? -23.347 3.439 10.816 1.00 94.31 243 GLN A C 1
ATOM 1989 O O . GLN A 1 243 ? -23.046 3.437 9.624 1.00 94.31 243 GLN A O 1
ATOM 1994 N N . ALA A 1 244 ? -22.791 4.287 11.687 1.00 93.31 244 ALA A N 1
ATOM 1995 C CA . ALA A 1 244 ? -21.762 5.253 11.305 1.00 93.31 244 ALA A CA 1
ATOM 1996 C C . ALA A 1 244 ? -20.459 4.564 10.858 1.00 93.31 244 ALA A C 1
ATOM 1998 O O . ALA A 1 244 ? -19.810 5.015 9.914 1.00 93.31 244 ALA A O 1
ATOM 1999 N N . GLU A 1 245 ? -20.093 3.452 11.498 1.00 93.69 245 GLU A N 1
ATOM 2000 C CA . GLU A 1 245 ? -18.954 2.627 11.093 1.00 93.69 245 GLU A CA 1
ATOM 2001 C C . GLU A 1 245 ? -19.172 2.015 9.703 1.00 93.69 245 GLU A C 1
ATOM 2003 O O . GLU A 1 245 ? -18.297 2.126 8.846 1.00 93.69 245 GLU A O 1
ATOM 2008 N N . ILE A 1 246 ? -20.361 1.467 9.427 1.00 93.94 246 ILE A N 1
ATOM 2009 C CA . ILE A 1 246 ? -20.726 0.950 8.100 1.00 93.94 246 ILE A CA 1
ATOM 2010 C C . ILE A 1 246 ? -20.636 2.056 7.042 1.00 93.94 246 ILE A C 1
ATOM 2012 O O . ILE A 1 246 ? -20.054 1.845 5.979 1.00 93.94 246 ILE A O 1
ATOM 2016 N N . GLU A 1 247 ? -21.178 3.244 7.312 1.00 93.31 247 GLU A N 1
ATOM 2017 C CA . GLU A 1 247 ? -21.134 4.373 6.374 1.00 93.31 247 GLU A CA 1
ATOM 2018 C C . GLU A 1 247 ? -19.697 4.852 6.108 1.00 93.31 247 GLU A C 1
ATOM 2020 O O . GLU A 1 247 ? -19.345 5.138 4.958 1.00 93.31 247 GLU A O 1
ATOM 2025 N N . SER A 1 248 ? -18.852 4.874 7.143 1.00 90.12 248 SER A N 1
ATOM 2026 C CA . SER A 1 248 ? -17.422 5.186 7.043 1.00 90.12 248 SER A CA 1
ATOM 2027 C C . SER A 1 248 ? -16.667 4.147 6.207 1.00 90.12 248 SER A C 1
ATOM 2029 O O . SER A 1 248 ? -15.957 4.504 5.264 1.00 90.12 248 SER A O 1
ATOM 2031 N N . LEU A 1 249 ? -16.881 2.854 6.476 1.00 88.88 249 LEU A N 1
ATOM 2032 C CA . LEU A 1 249 ? -16.270 1.760 5.718 1.00 88.88 249 LEU A CA 1
ATOM 2033 C C . LEU A 1 249 ? -16.696 1.785 4.248 1.00 88.88 249 LEU A C 1
ATOM 2035 O O . LEU A 1 249 ? -15.855 1.641 3.365 1.00 88.88 249 LEU A O 1
ATOM 2039 N N . GLN A 1 250 ? -17.971 2.051 3.958 1.00 88.75 250 GLN A N 1
ATOM 2040 C CA . GLN A 1 250 ? -18.443 2.209 2.582 1.00 88.75 250 GLN A CA 1
ATOM 2041 C C . GLN A 1 250 ? -17.838 3.439 1.890 1.00 88.75 250 GLN A C 1
ATOM 2043 O O . GLN A 1 250 ? -17.584 3.408 0.685 1.00 88.75 250 GLN A O 1
ATOM 2048 N N . ALA A 1 251 ? -17.612 4.542 2.612 1.00 88.12 251 ALA A N 1
ATOM 2049 C CA . ALA A 1 251 ? -16.923 5.707 2.061 1.00 88.12 251 ALA A CA 1
ATOM 2050 C C . ALA A 1 251 ? -15.458 5.389 1.726 1.00 88.12 251 ALA A C 1
ATOM 2052 O O . ALA A 1 251 ? -14.992 5.765 0.648 1.00 88.12 251 ALA A O 1
ATOM 2053 N N . MET A 1 252 ? -14.773 4.642 2.597 1.00 82.31 252 MET A N 1
ATOM 2054 C CA . MET A 1 252 ? -13.408 4.165 2.366 1.00 82.31 252 MET A CA 1
ATOM 2055 C C . MET A 1 252 ? -13.333 3.177 1.194 1.00 82.31 252 MET A C 1
ATOM 2057 O O . MET A 1 252 ? -12.451 3.269 0.349 1.00 82.31 252 MET A O 1
ATOM 2061 N N . GLU A 1 253 ? -14.287 2.255 1.081 1.00 88.12 253 GLU A N 1
ATOM 2062 C CA . GLU A 1 253 ? -14.363 1.331 -0.052 1.00 88.12 253 GLU A CA 1
ATOM 2063 C C . GLU A 1 253 ? -14.528 2.089 -1.378 1.00 88.12 253 GLU A C 1
ATOM 2065 O O . GLU A 1 253 ? -13.845 1.795 -2.361 1.00 88.12 253 GLU A O 1
ATOM 2070 N N . ARG A 1 254 ? -15.408 3.100 -1.412 1.00 86.12 254 ARG A N 1
ATOM 2071 C CA . ARG A 1 254 ? -15.613 3.945 -2.598 1.00 86.12 254 ARG A CA 1
ATOM 2072 C C . ARG A 1 254 ? -14.360 4.741 -2.958 1.00 86.12 254 ARG A C 1
ATOM 2074 O O . ARG A 1 254 ? -14.041 4.826 -4.142 1.00 86.12 254 ARG A O 1
ATOM 2081 N N . SER A 1 255 ? -13.651 5.304 -1.976 1.00 84.56 255 SER A N 1
ATOM 2082 C CA . SER A 1 255 ? -12.417 6.053 -2.240 1.00 84.56 255 SER A CA 1
ATOM 2083 C C . SER A 1 255 ? -11.311 5.138 -2.764 1.00 84.56 255 SER A C 1
ATOM 2085 O O . SER A 1 255 ? -10.693 5.474 -3.770 1.00 84.56 255 SER A O 1
ATOM 2087 N N . LEU A 1 256 ? -11.134 3.951 -2.173 1.00 79.38 256 LEU A N 1
ATOM 2088 C CA . LEU A 1 256 ? -10.165 2.954 -2.632 1.00 79.38 256 LEU A CA 1
ATOM 2089 C C . LEU A 1 256 ? -10.467 2.472 -4.056 1.00 79.38 256 LEU A C 1
ATOM 2091 O O . LEU A 1 256 ? -9.564 2.422 -4.891 1.00 79.38 256 LEU A O 1
ATOM 2095 N N . LYS A 1 257 ? -11.737 2.177 -4.364 1.00 89.38 257 LYS A N 1
ATOM 2096 C CA . LYS A 1 257 ? -12.173 1.817 -5.724 1.00 89.38 257 LYS A CA 1
ATOM 2097 C C . LYS A 1 257 ? -11.899 2.935 -6.727 1.00 89.38 257 LYS A C 1
ATOM 2099 O O . LYS A 1 257 ? -11.428 2.661 -7.826 1.00 89.38 257 LYS A O 1
ATOM 2104 N N . PHE A 1 258 ? -12.159 4.187 -6.349 1.00 91.62 258 PHE A N 1
ATOM 2105 C CA . PHE A 1 258 ? -11.867 5.340 -7.196 1.00 91.62 258 PHE A CA 1
ATOM 2106 C C . PHE A 1 258 ? -10.364 5.501 -7.444 1.00 91.62 258 PHE A C 1
ATOM 2108 O O . PHE A 1 258 ? -9.957 5.687 -8.588 1.00 91.62 258 PHE A O 1
ATOM 2115 N N . THR A 1 259 ? -9.529 5.387 -6.405 1.00 81.56 259 THR A N 1
ATOM 2116 C CA . THR A 1 259 ? -8.071 5.477 -6.565 1.00 81.56 259 THR A CA 1
ATOM 2117 C C . THR A 1 259 ? -7.524 4.340 -7.416 1.00 81.56 259 THR A C 1
ATOM 2119 O O . THR A 1 259 ? -6.691 4.597 -8.277 1.00 81.56 259 THR A O 1
ATOM 2122 N N . LEU A 1 260 ? -8.033 3.115 -7.238 1.00 82.00 260 LEU A N 1
ATOM 2123 C CA . LEU A 1 260 ? -7.649 1.966 -8.054 1.00 82.00 260 LEU A CA 1
ATOM 2124 C C . LEU A 1 260 ? -7.971 2.225 -9.530 1.00 82.00 260 LEU A C 1
ATOM 2126 O O . LEU A 1 260 ? -7.064 2.196 -10.356 1.00 82.00 260 LEU A O 1
ATOM 2130 N N . HIS A 1 261 ? -9.216 2.595 -9.842 1.00 88.06 261 HIS A N 1
ATOM 2131 C CA . HIS A 1 261 ? -9.625 2.904 -11.214 1.00 88.06 261 HIS A CA 1
ATOM 2132 C C . HIS A 1 261 ? -8.805 4.054 -11.821 1.00 88.06 261 HIS A C 1
ATOM 2134 O O . HIS A 1 261 ? -8.383 3.977 -12.971 1.00 88.06 261 HIS A O 1
ATOM 2140 N N . ALA A 1 262 ? -8.543 5.122 -11.061 1.00 85.94 262 ALA A N 1
ATOM 2141 C CA . ALA A 1 262 ? -7.718 6.234 -11.532 1.00 85.94 262 ALA A CA 1
ATOM 2142 C C . ALA A 1 262 ? -6.279 5.791 -11.855 1.00 85.94 262 ALA A C 1
ATOM 2144 O O . ALA A 1 262 ? -5.725 6.201 -12.877 1.00 85.94 262 ALA A O 1
ATOM 2145 N N . THR A 1 263 ? -5.682 4.930 -11.020 1.00 80.44 263 THR A N 1
ATOM 2146 C CA . THR A 1 263 ? -4.347 4.370 -11.286 1.00 80.44 263 THR A CA 1
ATOM 2147 C C . THR A 1 263 ? -4.343 3.414 -12.477 1.00 80.44 263 THR A C 1
ATOM 2149 O O . THR A 1 263 ? -3.443 3.498 -13.308 1.00 80.44 263 THR A O 1
ATOM 2152 N N . GLU A 1 264 ? -5.358 2.558 -12.617 1.00 88.19 264 GLU A N 1
ATOM 2153 C CA . GLU A 1 264 ? -5.516 1.661 -13.767 1.00 88.19 264 GLU A CA 1
ATOM 2154 C C . GLU A 1 264 ? -5.639 2.452 -15.074 1.00 88.19 264 GLU A C 1
ATOM 2156 O O . GLU A 1 264 ? -4.931 2.159 -16.033 1.00 88.19 264 GLU A O 1
ATOM 2161 N N . GLU A 1 265 ? -6.459 3.507 -15.104 1.00 91.50 265 GLU A N 1
ATOM 2162 C CA . GLU A 1 265 ? -6.616 4.371 -16.279 1.00 91.50 265 GLU A CA 1
ATOM 2163 C C . GLU A 1 265 ? -5.310 5.106 -16.626 1.00 91.50 265 GLU A C 1
ATOM 2165 O O . GLU A 1 265 ? -4.945 5.228 -17.798 1.00 91.50 265 GLU A O 1
ATOM 2170 N N . GLN A 1 266 ? -4.573 5.578 -15.616 1.00 91.25 266 GLN A N 1
ATOM 2171 C CA . GLN A 1 266 ? -3.264 6.195 -15.822 1.00 91.25 266 GLN A CA 1
ATOM 2172 C C . GLN A 1 266 ? -2.258 5.197 -16.407 1.00 91.25 266 GLN A C 1
ATOM 2174 O O . GLN A 1 266 ? -1.548 5.534 -17.356 1.00 91.25 266 GLN A O 1
ATOM 2179 N N . HIS A 1 267 ? -2.196 3.978 -15.871 1.00 81.25 267 HIS A N 1
ATOM 2180 C CA . HIS A 1 267 ? -1.305 2.939 -16.380 1.00 81.25 267 HIS A CA 1
ATOM 2181 C C . HIS A 1 267 ? -1.700 2.483 -17.783 1.00 81.25 267 HIS A C 1
ATOM 2183 O O . HIS A 1 267 ? -0.823 2.306 -18.623 1.00 81.25 267 HIS A O 1
ATOM 2189 N N . GLN A 1 268 ? -2.994 2.382 -18.079 1.00 92.31 268 GLN A N 1
ATOM 2190 C CA . GLN A 1 268 ? -3.487 2.079 -19.418 1.00 92.31 268 GLN A CA 1
ATOM 2191 C C . GLN A 1 268 ? -3.029 3.136 -20.433 1.00 92.31 268 GLN A C 1
ATOM 2193 O O . GLN A 1 268 ? -2.476 2.789 -21.472 1.00 92.31 268 GLN A O 1
ATOM 2198 N N . LYS A 1 269 ? -3.142 4.427 -20.097 1.00 90.44 269 LYS A N 1
ATOM 2199 C CA . LYS A 1 269 ? -2.626 5.525 -20.935 1.00 90.44 269 LYS A CA 1
ATOM 2200 C C . LYS A 1 269 ? -1.109 5.457 -21.126 1.00 90.44 269 LYS A C 1
ATOM 2202 O O . LYS A 1 269 ? -0.613 5.726 -22.216 1.00 90.44 269 LYS A O 1
ATOM 2207 N N . GLN A 1 270 ? -0.361 5.103 -20.079 1.00 92.38 270 GLN A N 1
ATOM 2208 C CA . GLN A 1 270 ? 1.091 4.915 -20.172 1.00 92.38 270 GLN A CA 1
ATOM 2209 C C . GLN A 1 270 ? 1.455 3.732 -21.077 1.00 92.38 270 GLN A C 1
ATOM 2211 O O . GLN A 1 270 ? 2.377 3.847 -21.880 1.00 92.38 270 GLN A O 1
ATOM 2216 N N . LEU A 1 271 ? 0.723 2.620 -20.982 1.00 92.19 271 LEU A N 1
ATOM 2217 C CA . LEU A 1 271 ? 0.906 1.455 -21.847 1.00 92.19 271 LEU A CA 1
ATOM 2218 C C . LEU A 1 271 ? 0.585 1.783 -23.305 1.00 92.19 271 LEU A C 1
ATOM 2220 O O . LEU A 1 271 ? 1.357 1.415 -24.183 1.00 92.19 271 LEU A O 1
ATOM 2224 N N . GLU A 1 272 ? -0.500 2.511 -23.565 1.00 95.38 272 GLU A N 1
ATOM 2225 C CA . GLU A 1 272 ? -0.859 2.974 -24.909 1.00 95.38 272 GLU A CA 1
ATOM 2226 C C . GLU A 1 272 ? 0.212 3.902 -25.495 1.00 95.38 272 GLU A C 1
ATOM 2228 O O . GLU A 1 272 ? 0.603 3.737 -26.650 1.00 95.38 272 GLU A O 1
ATOM 2233 N N . ALA A 1 273 ? 0.755 4.824 -24.694 1.00 94.25 273 ALA A N 1
ATOM 2234 C CA . ALA A 1 273 ? 1.849 5.695 -25.117 1.00 94.25 273 ALA A CA 1
ATOM 2235 C C . ALA A 1 273 ? 3.136 4.909 -25.429 1.00 94.25 273 ALA A C 1
ATOM 2237 O O . ALA A 1 273 ? 3.774 5.156 -26.449 1.00 94.25 273 ALA A O 1
ATOM 2238 N N . LEU A 1 274 ? 3.510 3.941 -24.585 1.00 91.50 274 LEU A N 1
ATOM 2239 C CA . LEU A 1 274 ? 4.670 3.079 -24.837 1.00 91.50 274 LEU A CA 1
ATOM 2240 C C . LEU A 1 274 ? 4.462 2.191 -26.069 1.00 91.50 274 LEU A C 1
ATOM 2242 O O . LEU A 1 274 ? 5.389 2.023 -26.855 1.00 91.50 274 LEU A O 1
ATOM 2246 N N . ALA A 1 275 ? 3.256 1.655 -26.265 1.00 92.94 275 ALA A N 1
ATOM 2247 C CA . ALA A 1 275 ? 2.913 0.866 -27.444 1.00 92.94 275 ALA A CA 1
ATOM 2248 C C . ALA A 1 275 ? 3.009 1.696 -28.733 1.00 92.94 275 ALA A C 1
ATOM 2250 O O . ALA A 1 275 ? 3.514 1.190 -29.731 1.00 92.94 275 ALA A O 1
ATOM 2251 N N . ALA A 1 276 ? 2.592 2.967 -28.702 1.00 96.06 276 ALA A N 1
ATOM 2252 C CA . ALA A 1 276 ? 2.764 3.885 -29.826 1.00 96.06 276 ALA A CA 1
ATOM 2253 C C . ALA A 1 276 ? 4.250 4.121 -30.145 1.00 96.06 276 ALA A C 1
ATOM 2255 O O . ALA A 1 276 ? 4.655 3.955 -31.288 1.00 96.06 276 ALA A O 1
ATOM 2256 N N . VAL A 1 277 ? 5.084 4.388 -29.132 1.00 96.88 277 VAL A N 1
ATOM 2257 C CA . VAL A 1 277 ? 6.539 4.553 -29.324 1.00 96.88 277 VAL A CA 1
ATOM 2258 C C . VAL A 1 277 ? 7.183 3.289 -29.902 1.00 96.88 277 VAL A C 1
ATOM 2260 O O . VAL A 1 277 ? 8.056 3.378 -30.760 1.00 96.88 277 VAL A O 1
ATOM 2263 N N . ILE A 1 278 ? 6.765 2.103 -29.450 1.00 93.56 278 ILE A N 1
ATOM 2264 C CA . ILE A 1 278 ? 7.249 0.836 -30.013 1.00 93.56 278 ILE A CA 1
ATOM 2265 C C . ILE A 1 278 ? 6.837 0.715 -31.483 1.00 93.56 278 ILE A C 1
ATOM 2267 O O . ILE A 1 278 ? 7.679 0.360 -32.302 1.00 93.56 278 ILE A O 1
ATOM 2271 N N . ALA A 1 279 ? 5.585 1.030 -31.823 1.00 96.56 279 ALA A N 1
ATOM 2272 C CA . ALA A 1 279 ? 5.101 0.979 -33.201 1.00 96.56 279 ALA A CA 1
ATOM 2273 C C . ALA A 1 279 ? 5.881 1.935 -34.121 1.00 96.56 279 ALA A C 1
ATOM 2275 O O . ALA A 1 279 ? 6.305 1.520 -35.198 1.00 96.56 279 ALA A O 1
ATOM 2276 N N . ASP A 1 280 ? 6.144 3.163 -33.667 1.00 97.12 280 ASP A N 1
ATOM 2277 C CA . ASP A 1 280 ? 6.935 4.151 -34.409 1.00 97.12 280 ASP A CA 1
ATOM 2278 C C . ASP A 1 280 ? 8.374 3.647 -34.642 1.00 97.12 280 ASP A C 1
ATOM 2280 O O . ASP A 1 280 ? 8.886 3.681 -35.761 1.00 97.12 280 ASP A O 1
ATOM 2284 N N . LEU A 1 281 ? 9.021 3.090 -33.610 1.00 95.00 281 LEU A N 1
ATOM 2285 C CA . LEU A 1 281 ? 10.366 2.511 -33.732 1.00 95.00 281 LEU A CA 1
ATOM 2286 C C . LEU A 1 281 ? 10.393 1.273 -34.641 1.00 95.00 281 LEU A C 1
ATOM 2288 O O . LEU A 1 281 ? 11.371 1.044 -35.358 1.00 95.00 281 LEU A O 1
ATOM 2292 N N . GLU A 1 282 ? 9.344 0.450 -34.619 1.00 95.12 282 GLU A N 1
ATOM 2293 C CA . GLU A 1 282 ? 9.198 -0.681 -35.535 1.00 95.12 282 GLU A CA 1
ATOM 2294 C C . GLU A 1 282 ? 9.045 -0.214 -36.988 1.00 95.12 282 GLU A C 1
ATOM 2296 O O . GLU A 1 282 ? 9.626 -0.839 -37.883 1.00 95.12 282 GLU A O 1
ATOM 2301 N N . GLU A 1 283 ? 8.316 0.878 -37.230 1.00 96.81 283 GLU A N 1
ATOM 2302 C CA . GLU A 1 283 ? 8.185 1.505 -38.547 1.00 96.81 283 GLU A CA 1
ATOM 2303 C C . GLU A 1 283 ? 9.529 2.067 -39.035 1.00 96.81 283 GLU A C 1
ATOM 2305 O O . GLU A 1 283 ? 9.977 1.699 -40.125 1.00 96.81 283 GLU A O 1
ATOM 2310 N N . GLU A 1 284 ? 10.241 2.840 -38.208 1.00 97.44 284 GLU A N 1
ATOM 2311 C CA . GLU A 1 284 ? 11.583 3.351 -38.532 1.00 97.44 284 GLU A CA 1
ATOM 2312 C C . GLU A 1 284 ? 12.561 2.209 -38.858 1.00 97.44 284 GLU A C 1
ATOM 2314 O O . GLU A 1 284 ? 13.310 2.249 -39.840 1.00 97.44 284 GLU A O 1
ATOM 2319 N N . LEU A 1 285 ? 12.536 1.127 -38.075 1.00 95.19 285 LEU A N 1
ATOM 2320 C CA . LEU A 1 285 ? 13.374 -0.046 -38.309 1.00 95.19 285 LEU A CA 1
ATOM 2321 C C . LEU A 1 285 ? 13.017 -0.753 -39.628 1.00 95.19 285 LEU A C 1
ATOM 2323 O O . LEU A 1 285 ? 13.905 -1.254 -40.331 1.00 95.19 285 LEU A O 1
ATOM 2327 N N . GLN A 1 286 ? 11.731 -0.816 -39.984 1.00 95.94 286 GLN A N 1
ATOM 2328 C CA . GLN A 1 286 ? 11.293 -1.335 -41.280 1.00 95.94 286 GLN A CA 1
ATOM 2329 C C . GLN A 1 286 ? 11.765 -0.448 -42.434 1.00 95.94 286 GLN A C 1
ATOM 2331 O O . GLN A 1 286 ? 12.254 -0.987 -43.434 1.00 95.94 286 GLN A O 1
ATOM 2336 N N . GLU A 1 287 ? 11.692 0.875 -42.287 1.00 97.06 287 GLU A N 1
ATOM 2337 C CA . GLU A 1 287 ? 12.170 1.834 -43.281 1.00 97.06 287 GLU A CA 1
ATOM 2338 C C . GLU A 1 287 ? 13.680 1.691 -43.507 1.00 97.06 287 GLU A C 1
ATOM 2340 O O . GLU A 1 287 ? 14.125 1.512 -44.645 1.00 97.06 287 GLU A O 1
ATOM 2345 N N . VAL A 1 288 ? 14.477 1.638 -42.434 1.00 96.31 288 VAL A N 1
ATOM 2346 C CA . VAL A 1 288 ? 15.930 1.420 -42.521 1.00 96.31 288 VAL A CA 1
ATOM 2347 C C . VAL A 1 288 ? 16.243 0.092 -43.214 1.00 96.31 288 VAL A C 1
ATOM 2349 O O . VAL A 1 288 ? 17.083 0.040 -44.117 1.00 96.31 288 VAL A O 1
ATOM 2352 N N . ARG A 1 289 ? 15.538 -0.994 -42.865 1.00 95.62 289 ARG A N 1
ATOM 2353 C CA . ARG A 1 289 ? 15.702 -2.301 -43.531 1.00 95.62 289 ARG A CA 1
ATOM 2354 C C . ARG A 1 289 ? 15.369 -2.229 -45.023 1.00 95.62 289 ARG A C 1
ATOM 2356 O O . ARG A 1 289 ? 16.082 -2.825 -45.833 1.00 95.62 289 ARG A O 1
ATOM 2363 N N . ALA A 1 290 ? 14.306 -1.525 -45.408 1.00 95.50 290 ALA A N 1
ATOM 2364 C CA . ALA A 1 290 ? 13.952 -1.315 -46.812 1.00 95.50 290 ALA A CA 1
ATOM 2365 C C . ALA A 1 290 ? 15.009 -0.471 -47.550 1.00 95.50 290 ALA A C 1
ATOM 2367 O O . ALA A 1 290 ? 15.398 -0.809 -48.674 1.00 95.50 290 ALA A O 1
ATOM 2368 N N . GLY A 1 291 ? 15.542 0.564 -46.895 1.00 97.06 291 GLY A N 1
ATOM 2369 C CA . GLY A 1 291 ? 16.640 1.388 -47.396 1.00 97.06 291 GLY A CA 1
ATOM 2370 C C . GLY A 1 291 ? 17.906 0.573 -47.664 1.00 97.06 291 GLY A C 1
ATOM 2371 O O . GLY A 1 291 ? 18.465 0.645 -48.761 1.00 97.06 291 GLY A O 1
ATOM 2372 N N . VAL A 1 292 ? 18.309 -0.284 -46.719 1.00 95.31 292 VAL A N 1
ATOM 2373 C CA . VAL A 1 292 ? 19.464 -1.186 -46.875 1.00 95.31 292 VAL A CA 1
ATOM 2374 C C . VAL A 1 292 ? 19.263 -2.152 -48.043 1.00 95.31 292 VAL A C 1
ATOM 2376 O O . VAL A 1 292 ? 20.153 -2.274 -48.885 1.00 95.31 292 VAL A O 1
ATOM 2379 N N . ARG A 1 293 ? 18.090 -2.793 -48.167 1.00 92.50 293 ARG A N 1
ATOM 2380 C CA . ARG A 1 293 ? 17.792 -3.679 -49.313 1.00 92.50 293 ARG A CA 1
ATOM 2381 C C . ARG A 1 293 ? 17.911 -2.946 -50.647 1.00 92.50 293 ARG A C 1
ATOM 2383 O O . ARG A 1 293 ? 18.529 -3.453 -51.580 1.00 92.50 293 ARG A O 1
ATOM 2390 N N . THR A 1 294 ? 17.368 -1.735 -50.721 1.00 96.31 294 THR A N 1
ATOM 2391 C CA . THR A 1 294 ? 17.450 -0.898 -51.924 1.00 96.31 294 THR A CA 1
ATOM 2392 C C . THR A 1 294 ? 18.902 -0.538 -52.252 1.00 96.31 294 THR A C 1
ATOM 2394 O O . THR A 1 294 ? 19.302 -0.558 -53.417 1.00 96.31 294 THR A O 1
ATOM 2397 N N . GLN A 1 295 ? 19.721 -0.239 -51.240 1.00 95.19 295 GLN A N 1
ATOM 2398 C CA . GLN A 1 295 ? 21.139 0.066 -51.422 1.00 95.19 295 GLN A CA 1
ATOM 2399 C C . GLN A 1 295 ? 21.933 -1.149 -51.916 1.00 95.19 295 GLN A C 1
ATOM 2401 O O . GLN A 1 295 ? 22.751 -1.005 -52.825 1.00 95.19 295 GLN A O 1
ATOM 2406 N N . ILE A 1 296 ? 21.655 -2.343 -51.384 1.00 95.25 296 ILE A N 1
ATOM 2407 C CA . ILE A 1 296 ? 22.254 -3.602 -51.852 1.00 95.25 296 ILE A CA 1
ATOM 2408 C C . ILE A 1 296 ? 21.908 -3.838 -53.327 1.00 95.25 296 ILE A C 1
ATOM 2410 O O . ILE A 1 296 ? 22.801 -4.100 -54.129 1.00 95.25 296 ILE A O 1
ATOM 2414 N N . GLN A 1 297 ? 20.642 -3.664 -53.721 1.00 95.00 297 GLN A N 1
ATOM 2415 C CA . GLN A 1 297 ? 20.219 -3.811 -55.120 1.00 95.00 297 GLN A CA 1
ATOM 2416 C C . GLN A 1 297 ? 20.935 -2.822 -56.054 1.00 95.00 297 GLN A C 1
ATOM 2418 O O . GLN A 1 297 ? 21.425 -3.213 -57.116 1.00 95.00 297 GLN A O 1
ATOM 2423 N N . LYS A 1 298 ? 21.045 -1.546 -55.653 1.00 95.06 298 LYS A N 1
ATOM 2424 C CA . LYS A 1 298 ? 21.791 -0.523 -56.410 1.00 95.06 298 LYS A CA 1
ATOM 2425 C C . LYS A 1 298 ? 23.271 -0.880 -56.536 1.00 95.06 298 LYS A C 1
ATOM 2427 O O . LYS A 1 298 ? 23.840 -0.737 -57.617 1.00 95.06 298 LYS A O 1
ATOM 2432 N N . HIS A 1 299 ? 23.883 -1.363 -55.457 1.00 96.12 299 HIS A N 1
ATOM 2433 C CA . HIS A 1 299 ? 25.280 -1.786 -55.459 1.00 96.12 299 HIS A CA 1
ATOM 2434 C C . HIS A 1 299 ? 25.506 -2.987 -56.385 1.00 96.12 299 HIS A C 1
ATOM 2436 O O . HIS A 1 299 ? 26.429 -2.962 -57.194 1.00 96.12 299 HIS A O 1
ATOM 2442 N N . GLN A 1 300 ? 24.620 -3.986 -56.346 1.00 94.00 300 GLN A N 1
ATOM 2443 C CA . GLN A 1 300 ? 24.679 -5.151 -57.230 1.00 94.00 300 GLN A CA 1
ATOM 2444 C C . GLN A 1 300 ? 24.560 -4.751 -58.707 1.00 94.00 300 GLN A C 1
ATOM 2446 O O . GLN A 1 300 ? 25.299 -5.256 -59.553 1.00 94.00 300 GLN A O 1
ATOM 2451 N N . LEU A 1 301 ? 23.662 -3.815 -59.032 1.00 95.50 301 LEU A N 1
ATOM 2452 C CA . LEU A 1 301 ? 23.531 -3.285 -60.389 1.00 95.50 301 LEU A CA 1
ATOM 2453 C C . LEU A 1 301 ? 24.816 -2.579 -60.842 1.00 95.50 301 LEU A C 1
ATOM 2455 O O . LEU A 1 301 ? 25.295 -2.840 -61.946 1.00 95.50 301 LEU A O 1
ATOM 2459 N N . LEU A 1 302 ? 25.390 -1.726 -59.987 1.00 96.56 302 LEU A N 1
ATOM 2460 C CA . LEU A 1 302 ? 26.635 -1.019 -60.283 1.00 96.56 302 LEU A CA 1
ATOM 2461 C C . LEU A 1 302 ? 27.797 -1.999 -60.489 1.00 96.56 302 LEU A C 1
ATOM 2463 O O . LEU A 1 302 ? 28.533 -1.877 -61.468 1.00 96.56 302 LEU A O 1
ATOM 2467 N N . LEU A 1 303 ? 27.926 -3.005 -59.623 1.00 95.25 303 LEU A N 1
ATOM 2468 C CA . LEU A 1 303 ? 28.929 -4.058 -59.755 1.00 95.25 303 LEU A CA 1
ATOM 2469 C C . LEU A 1 303 ? 28.782 -4.799 -61.090 1.00 95.25 303 LEU A C 1
ATOM 2471 O O . LEU A 1 303 ? 29.759 -4.935 -61.821 1.00 95.25 303 LEU A O 1
ATOM 2475 N N . ASN A 1 304 ? 27.558 -5.190 -61.458 1.00 95.00 304 ASN A N 1
ATOM 2476 C CA . ASN A 1 304 ? 27.278 -5.830 -62.744 1.00 95.00 304 ASN A CA 1
ATOM 2477 C C . ASN A 1 304 ? 27.676 -4.941 -63.935 1.00 95.00 304 ASN A C 1
ATOM 2479 O O . ASN A 1 304 ? 28.229 -5.441 -64.914 1.00 95.00 304 ASN A O 1
ATOM 2483 N N . THR A 1 305 ? 27.407 -3.631 -63.878 1.00 95.94 305 THR A N 1
ATOM 2484 C CA . THR A 1 305 ? 27.841 -2.701 -64.936 1.00 95.94 305 THR A CA 1
ATOM 2485 C C . THR A 1 305 ? 29.356 -2.552 -64.991 1.00 95.94 305 THR A C 1
ATOM 2487 O O . THR A 1 305 ? 29.916 -2.580 -66.082 1.00 95.94 305 THR A O 1
ATOM 2490 N N . ASN A 1 306 ? 30.027 -2.475 -63.839 1.00 96.06 306 ASN A N 1
ATOM 2491 C CA . ASN A 1 306 ? 31.482 -2.400 -63.767 1.00 96.06 306 ASN A CA 1
ATOM 2492 C C . ASN A 1 306 ? 32.120 -3.658 -64.374 1.00 96.06 306 ASN A C 1
ATOM 2494 O O . ASN A 1 306 ? 32.964 -3.562 -65.255 1.00 96.06 306 ASN A O 1
ATOM 2498 N N . MET A 1 307 ? 31.618 -4.846 -64.023 1.00 95.12 307 MET A N 1
ATOM 2499 C CA . MET A 1 307 ? 32.081 -6.106 -64.613 1.00 95.12 307 MET A CA 1
ATOM 2500 C C . MET A 1 307 ? 31.917 -6.148 -66.140 1.00 95.12 307 MET A C 1
ATOM 2502 O O . MET A 1 307 ? 32.810 -6.636 -66.829 1.00 95.12 307 MET A O 1
ATOM 2506 N N . LYS A 1 308 ? 30.805 -5.632 -66.686 1.00 96.12 308 LYS A N 1
ATOM 2507 C CA . LYS A 1 308 ? 30.607 -5.535 -68.144 1.00 96.12 308 LYS A CA 1
ATOM 2508 C C . LYS A 1 308 ? 31.609 -4.580 -68.793 1.00 96.12 308 LYS A C 1
ATOM 2510 O O . LYS A 1 308 ? 32.203 -4.930 -69.806 1.00 96.12 308 LYS A O 1
ATOM 2515 N N . LEU A 1 309 ? 31.832 -3.412 -68.192 1.00 95.81 309 LEU A N 1
ATOM 2516 C CA . LEU A 1 309 ? 32.810 -2.443 -68.689 1.00 95.81 309 LEU A CA 1
ATOM 2517 C C . LEU A 1 309 ? 34.238 -3.002 -68.643 1.00 95.81 309 LEU A C 1
ATOM 2519 O O . LEU A 1 309 ? 34.983 -2.841 -69.602 1.00 95.81 309 LEU A O 1
ATOM 2523 N N . GLU A 1 310 ? 34.613 -3.721 -67.586 1.00 95.19 310 GLU A N 1
ATOM 2524 C CA . GLU A 1 310 ? 35.917 -4.391 -67.487 1.00 95.19 310 GLU A CA 1
ATOM 2525 C C . GLU A 1 310 ? 36.102 -5.469 -68.570 1.00 95.19 310 GLU A C 1
ATOM 2527 O O . GLU A 1 310 ? 37.189 -5.612 -69.142 1.00 95.19 310 GLU A O 1
ATOM 2532 N N . GLN A 1 311 ? 35.036 -6.203 -68.912 1.00 94.44 311 GLN A N 1
ATOM 2533 C CA . GLN A 1 311 ? 35.043 -7.144 -70.038 1.00 94.44 311 GLN A CA 1
ATOM 2534 C C . GLN A 1 311 ? 35.223 -6.423 -71.380 1.00 94.44 311 GLN A C 1
ATOM 2536 O O . GLN A 1 311 ? 36.043 -6.856 -72.191 1.00 94.44 311 GLN A O 1
ATOM 2541 N N . GLU A 1 312 ? 34.515 -5.313 -71.609 1.00 96.25 312 GLU A N 1
ATOM 2542 C CA . GLU A 1 312 ? 34.664 -4.491 -72.816 1.00 96.25 312 GLU A CA 1
ATOM 2543 C C . GLU A 1 312 ? 36.076 -3.903 -72.933 1.00 96.25 312 GLU A C 1
ATOM 2545 O O . GLU A 1 312 ? 36.704 -4.035 -73.980 1.00 96.25 312 GLU A O 1
ATOM 2550 N N . ILE A 1 313 ? 36.628 -3.330 -71.857 1.00 94.69 313 ILE A N 1
ATOM 2551 C CA . ILE A 1 313 ? 38.006 -2.809 -71.815 1.00 94.69 313 ILE A CA 1
ATOM 2552 C C . ILE A 1 313 ? 39.008 -3.918 -72.133 1.00 94.69 313 ILE A C 1
ATOM 2554 O O . ILE A 1 313 ? 39.939 -3.703 -72.910 1.00 94.69 313 ILE A O 1
ATOM 2558 N N . SER A 1 314 ? 38.824 -5.108 -71.562 1.00 94.62 314 SER A N 1
ATOM 2559 C CA . SER A 1 314 ? 39.684 -6.263 -71.836 1.00 94.62 314 SER A CA 1
ATOM 2560 C C . SER A 1 314 ? 39.603 -6.698 -73.303 1.00 94.62 314 SER A C 1
ATOM 2562 O O . SER A 1 314 ? 40.633 -6.976 -73.919 1.00 94.62 314 SER A O 1
ATOM 2564 N N . ALA A 1 315 ? 38.403 -6.695 -73.889 1.00 94.31 315 ALA A N 1
ATOM 2565 C CA . ALA A 1 315 ? 38.207 -6.974 -75.308 1.00 94.31 315 ALA A CA 1
ATOM 2566 C C . ALA A 1 315 ? 38.867 -5.905 -76.195 1.00 94.31 315 ALA A C 1
ATOM 2568 O O . ALA A 1 315 ? 39.590 -6.254 -77.128 1.00 94.31 315 ALA A O 1
ATOM 2569 N N . TYR A 1 316 ? 38.700 -4.615 -75.876 1.00 96.56 316 TYR A N 1
ATOM 2570 C CA . TYR A 1 316 ? 39.353 -3.517 -76.593 1.00 96.56 316 TYR A CA 1
ATOM 2571 C C . TYR A 1 316 ? 40.879 -3.601 -76.505 1.00 96.56 316 TYR A C 1
ATOM 2573 O O . TYR A 1 316 ? 41.547 -3.433 -77.522 1.00 96.56 316 TYR A O 1
ATOM 2581 N N . ARG A 1 317 ? 41.441 -3.921 -75.330 1.00 94.50 317 ARG A N 1
ATOM 2582 C CA . ARG A 1 317 ? 42.888 -4.141 -75.151 1.00 94.50 317 ARG A CA 1
ATOM 2583 C C . ARG A 1 317 ? 43.402 -5.281 -76.029 1.00 94.50 317 ARG A C 1
ATOM 2585 O O . ARG A 1 317 ? 44.413 -5.105 -76.697 1.00 94.50 317 ARG A O 1
ATOM 2592 N N . SER A 1 318 ? 42.690 -6.409 -76.077 1.00 93.12 318 SER A N 1
ATOM 2593 C CA . SER A 1 318 ? 43.062 -7.547 -76.929 1.00 93.12 318 SER A CA 1
ATOM 2594 C C . SER A 1 318 ? 42.973 -7.216 -78.423 1.00 93.12 318 SER A C 1
ATOM 2596 O O . SER A 1 318 ? 43.834 -7.633 -79.198 1.00 93.12 318 SER A O 1
ATOM 2598 N N . LEU A 1 319 ? 41.967 -6.440 -78.837 1.00 94.06 319 LEU A N 1
ATOM 2599 C CA . LEU A 1 319 ? 41.831 -6.000 -80.225 1.00 94.06 319 LEU A CA 1
ATOM 2600 C C . LEU A 1 319 ? 42.976 -5.058 -80.622 1.00 94.06 319 LEU A C 1
ATOM 2602 O O . LEU A 1 319 ? 43.552 -5.228 -81.695 1.00 94.06 319 LEU A O 1
ATOM 2606 N N . LEU A 1 320 ? 43.341 -4.123 -79.739 1.00 92.19 320 LEU A N 1
ATOM 2607 C CA . LEU A 1 320 ? 44.469 -3.212 -79.933 1.00 92.19 320 LEU A CA 1
ATOM 2608 C C . LEU A 1 320 ? 45.794 -3.980 -80.035 1.00 92.19 320 LEU A C 1
ATOM 2610 O O . LEU A 1 320 ? 46.549 -3.763 -80.972 1.00 92.19 320 LEU A O 1
ATOM 2614 N N . GLU A 1 321 ? 46.021 -4.950 -79.145 1.00 88.12 321 GLU A N 1
ATOM 2615 C CA . GLU A 1 321 ? 47.197 -5.828 -79.184 1.00 88.12 321 GLU A CA 1
ATOM 2616 C C . GLU A 1 321 ? 47.253 -6.637 -80.492 1.00 88.12 321 GLU A C 1
ATOM 2618 O O . GLU A 1 321 ? 48.307 -6.759 -81.112 1.00 88.12 321 GLU A O 1
ATOM 2623 N N . SER A 1 322 ? 46.109 -7.137 -80.978 1.00 84.75 322 SER A N 1
ATOM 2624 C CA . SER A 1 322 ? 46.041 -7.827 -82.271 1.00 84.75 322 SER A CA 1
ATOM 2625 C C . SER A 1 322 ? 46.336 -6.903 -83.460 1.00 84.75 322 SER A C 1
ATOM 2627 O O . SER A 1 322 ? 46.966 -7.333 -84.426 1.00 84.75 322 SER A O 1
ATOM 2629 N N . GLU A 1 323 ? 45.915 -5.637 -83.397 1.00 83.50 323 GLU A N 1
ATOM 2630 C CA . GLU A 1 323 ? 46.201 -4.618 -84.410 1.00 83.50 323 GLU A CA 1
ATOM 2631 C C . GLU A 1 323 ? 47.684 -4.234 -84.400 1.00 83.50 323 GLU A C 1
ATOM 2633 O O . GLU A 1 323 ? 48.307 -4.212 -85.460 1.00 83.50 323 GLU A O 1
ATOM 2638 N N . ASP A 1 324 ? 48.275 -4.040 -83.220 1.00 79.75 324 ASP A N 1
ATOM 2639 C CA . ASP A 1 324 ? 49.706 -3.779 -83.051 1.00 79.75 324 ASP A CA 1
ATOM 2640 C C . ASP A 1 324 ? 50.546 -4.925 -83.634 1.00 79.75 324 ASP A C 1
ATOM 2642 O O . ASP A 1 324 ? 51.521 -4.683 -84.348 1.00 79.75 324 ASP A O 1
ATOM 2646 N N . ILE A 1 325 ? 50.130 -6.182 -83.432 1.00 76.75 325 ILE A N 1
ATOM 2647 C CA . ILE A 1 325 ? 50.776 -7.354 -84.044 1.00 76.75 325 ILE A CA 1
ATOM 2648 C C . ILE A 1 325 ? 50.669 -7.326 -85.581 1.00 76.75 325 ILE A C 1
ATOM 2650 O O . ILE A 1 325 ? 51.630 -7.704 -86.259 1.00 76.75 325 ILE A O 1
ATOM 2654 N N . ARG A 1 326 ? 49.540 -6.879 -86.160 1.00 75.62 326 ARG A N 1
ATOM 2655 C CA . ARG A 1 326 ? 49.381 -6.763 -87.626 1.00 75.62 326 ARG A CA 1
ATOM 2656 C C . ARG A 1 326 ? 50.194 -5.612 -88.216 1.00 75.62 326 ARG A C 1
ATOM 2658 O O . ARG A 1 326 ? 50.795 -5.788 -89.275 1.00 75.62 326 ARG A O 1
ATOM 2665 N N . LEU A 1 327 ? 50.197 -4.447 -87.569 1.00 71.06 327 LEU A N 1
ATOM 2666 C CA . LEU A 1 327 ? 50.849 -3.231 -88.066 1.00 71.06 327 LEU A CA 1
ATOM 2667 C C . LEU A 1 327 ? 52.370 -3.263 -87.875 1.00 71.06 327 LEU A C 1
ATOM 2669 O O . LEU A 1 327 ? 53.106 -2.814 -88.753 1.00 71.06 327 LEU A O 1
ATOM 2673 N N . TYR A 1 328 ? 52.849 -3.838 -86.771 1.00 67.06 328 TYR A N 1
ATOM 2674 C CA . TYR A 1 328 ? 54.273 -3.916 -86.427 1.00 67.06 328 TYR A CA 1
ATOM 2675 C C . TYR A 1 328 ? 54.875 -5.307 -86.637 1.00 67.06 328 TYR A C 1
ATOM 2677 O O . TYR A 1 328 ? 55.858 -5.654 -85.979 1.00 67.06 328 TYR A O 1
ATOM 2685 N N . GLY A 1 329 ? 54.305 -6.082 -87.570 1.00 52.47 329 GLY A N 1
ATOM 2686 C CA . GLY A 1 329 ? 54.701 -7.442 -87.932 1.00 52.47 329 GLY A CA 1
ATOM 2687 C C . GLY A 1 329 ? 56.162 -7.778 -87.621 1.00 52.47 329 GLY A C 1
ATOM 2688 O O . GLY A 1 329 ? 57.083 -7.348 -88.309 1.00 52.47 329 GLY A O 1
ATOM 2689 N N . ASN A 1 330 ? 56.336 -8.586 -86.576 1.00 53.66 330 ASN A N 1
ATOM 2690 C CA . ASN A 1 330 ? 57.551 -9.316 -86.239 1.00 53.66 330 ASN A CA 1
ATOM 2691 C C . ASN A 1 330 ? 58.848 -8.475 -86.149 1.00 53.66 330 ASN A C 1
ATOM 2693 O O . ASN A 1 330 ? 59.748 -8.573 -86.985 1.00 53.66 330 ASN A O 1
ATOM 2697 N N . LYS A 1 331 ? 59.019 -7.750 -85.039 1.00 47.22 331 LYS A N 1
ATOM 2698 C CA . LYS A 1 331 ? 60.348 -7.554 -84.437 1.00 47.22 331 LYS A CA 1
ATOM 2699 C C . LYS A 1 331 ? 60.332 -8.083 -83.009 1.00 47.22 331 LYS A C 1
ATOM 2701 O O . LYS A 1 331 ? 59.811 -7.444 -82.104 1.00 47.22 331 LYS A O 1
ATOM 2706 N N . GLN A 1 332 ? 60.905 -9.273 -82.829 1.00 48.44 332 GLN A N 1
ATOM 2707 C CA . GLN A 1 332 ? 61.242 -9.806 -81.513 1.00 48.44 332 GLN A CA 1
ATOM 2708 C C . GLN A 1 332 ? 62.108 -8.804 -80.748 1.00 48.44 332 GLN A C 1
ATOM 2710 O O . GLN A 1 332 ? 63.217 -8.508 -81.190 1.00 48.44 332 GLN A O 1
ATOM 2715 N N . ILE A 1 333 ? 61.653 -8.398 -79.564 1.00 46.50 333 ILE A N 1
ATOM 2716 C CA . ILE A 1 333 ? 62.519 -8.265 -78.392 1.00 46.50 333 ILE A CA 1
ATOM 2717 C C . ILE A 1 333 ? 61.770 -8.905 -77.220 1.00 46.50 333 ILE A C 1
ATOM 2719 O O . ILE A 1 333 ? 60.642 -8.539 -76.905 1.00 46.50 333 ILE A O 1
ATOM 2723 N N . GLN A 1 334 ? 62.397 -9.925 -76.641 1.00 44.84 334 GLN A N 1
ATOM 2724 C CA . GLN A 1 334 ? 61.949 -10.627 -75.445 1.00 44.84 334 GLN A CA 1
ATOM 2725 C C . GLN A 1 334 ? 61.995 -9.695 -74.227 1.00 44.84 334 GLN A C 1
ATOM 2727 O O . GLN A 1 334 ? 63.042 -9.119 -73.959 1.00 44.84 334 GLN A O 1
ATOM 2732 N N . GLU A 1 335 ? 60.923 -9.665 -73.435 1.00 35.84 335 GLU A N 1
ATOM 2733 C CA . GLU A 1 335 ? 61.002 -9.642 -71.968 1.00 35.84 335 GLU A CA 1
ATOM 2734 C C . GLU A 1 335 ? 59.791 -10.398 -71.386 1.00 35.84 335 GLU A C 1
ATOM 2736 O O . GLU A 1 335 ? 58.661 -10.168 -71.822 1.00 35.84 335 GLU A O 1
ATOM 2741 N N . PRO A 1 336 ? 59.978 -11.299 -70.403 1.00 47.81 336 PRO A N 1
ATOM 2742 C CA . PRO A 1 336 ? 58.877 -12.018 -69.783 1.00 47.81 336 PRO A CA 1
ATOM 2743 C C . PRO A 1 336 ? 58.249 -11.128 -68.707 1.00 47.81 336 PRO A C 1
ATOM 2745 O O . PRO A 1 336 ? 58.799 -10.979 -67.617 1.00 47.81 336 PRO A O 1
ATOM 2748 N N . LYS A 1 337 ? 57.083 -10.538 -68.980 1.00 36.25 337 LYS A N 1
ATOM 2749 C CA . LYS A 1 337 ? 56.300 -9.835 -67.952 1.00 36.25 337 LYS A CA 1
ATOM 2750 C C . LYS A 1 337 ? 55.047 -10.628 -67.613 1.00 36.25 337 LYS A C 1
ATOM 2752 O O . LYS A 1 337 ? 54.054 -10.617 -68.326 1.00 36.25 337 LYS A O 1
ATOM 2757 N N . SER A 1 338 ? 55.213 -11.386 -66.529 1.00 35.06 338 SER A N 1
ATOM 2758 C CA . SER A 1 338 ? 54.219 -11.860 -65.563 1.00 35.06 338 SER A CA 1
ATOM 2759 C C . SER A 1 338 ? 52.783 -12.029 -66.061 1.00 35.06 338 SER A C 1
ATOM 2761 O O . SER A 1 338 ? 52.032 -11.064 -66.190 1.00 35.06 338 SER A O 1
ATOM 2763 N N . SER A 1 339 ? 52.407 -13.304 -66.188 1.00 42.88 339 SER A N 1
ATOM 2764 C CA . SER A 1 339 ? 51.095 -13.867 -65.851 1.00 42.88 339 SER A CA 1
ATOM 2765 C C . SER A 1 339 ? 50.184 -12.868 -65.128 1.00 42.88 339 SER A C 1
ATOM 2767 O O . SER A 1 339 ? 50.252 -12.710 -63.907 1.00 42.88 339 SER A O 1
ATOM 2769 N N . THR A 1 340 ? 49.341 -12.167 -65.887 1.00 38.31 340 THR A N 1
ATOM 2770 C CA . THR A 1 340 ? 48.227 -11.438 -65.288 1.00 38.31 340 THR A CA 1
ATOM 2771 C C . THR A 1 340 ? 47.220 -12.503 -64.903 1.00 38.31 340 THR A C 1
ATOM 2773 O O . THR A 1 340 ? 46.619 -13.159 -65.754 1.00 38.31 340 THR A O 1
ATOM 2776 N N . SER A 1 341 ? 47.166 -12.749 -63.599 1.00 39.16 341 SER A N 1
ATOM 2777 C CA . SER A 1 341 ? 46.282 -13.693 -62.942 1.00 39.16 341 SER A CA 1
ATOM 2778 C C . SER A 1 341 ? 44.892 -13.651 -63.577 1.00 39.16 341 SER A C 1
ATOM 2780 O O . SER A 1 341 ? 44.210 -12.626 -63.536 1.00 39.16 341 SER A O 1
ATOM 2782 N N . LYS A 1 342 ? 44.467 -14.772 -64.169 1.00 48.84 342 LYS A N 1
ATOM 2783 C CA . LYS A 1 342 ? 43.054 -15.043 -64.432 1.00 48.84 342 LYS A CA 1
ATOM 2784 C C . LYS A 1 342 ? 42.376 -15.172 -63.070 1.00 48.84 342 LYS A C 1
ATOM 2786 O O . LYS A 1 342 ? 42.188 -16.277 -62.570 1.00 48.84 342 LYS A O 1
ATOM 2791 N N . ILE A 1 343 ? 42.050 -14.044 -62.448 1.00 39.97 343 ILE A N 1
ATOM 2792 C CA . ILE A 1 343 ? 41.146 -14.024 -61.306 1.00 39.97 343 ILE A CA 1
ATOM 2793 C C . ILE A 1 343 ? 39.761 -14.279 -61.891 1.00 39.97 343 ILE A C 1
ATOM 2795 O O . ILE A 1 343 ? 39.084 -13.377 -62.377 1.00 39.97 343 ILE A O 1
ATOM 2799 N N . CYS A 1 344 ? 39.367 -15.550 -61.899 1.00 33.59 344 CYS A N 1
ATOM 2800 C CA . CYS A 1 344 ? 37.971 -15.930 -62.008 1.00 33.59 344 CYS A CA 1
ATOM 2801 C C . CYS A 1 344 ? 37.280 -15.398 -60.748 1.00 33.59 344 CYS A C 1
ATOM 2803 O O . CYS A 1 344 ? 37.329 -16.032 -59.697 1.00 33.59 344 CYS A O 1
ATOM 2805 N N . PHE A 1 345 ? 36.706 -14.198 -60.832 1.00 39.66 345 PHE A N 1
ATOM 2806 C CA . PHE A 1 345 ? 35.885 -13.641 -59.765 1.00 39.66 345 PHE A CA 1
ATOM 2807 C C . PHE A 1 345 ? 34.573 -14.434 -59.734 1.00 39.66 345 PHE A C 1
ATOM 2809 O O . PHE A 1 345 ? 33.663 -14.206 -60.530 1.00 39.66 345 PHE A O 1
ATOM 2816 N N . SER A 1 346 ? 34.512 -15.439 -58.865 1.00 41.19 346 SER A N 1
ATOM 2817 C CA . SER A 1 346 ? 33.283 -16.165 -58.555 1.00 41.19 346 SER A CA 1
ATOM 2818 C C . SER A 1 346 ? 32.322 -15.235 -57.814 1.00 41.19 346 SER A C 1
ATOM 2820 O O . SER A 1 346 ? 32.701 -14.653 -56.797 1.00 41.19 346 SER A O 1
ATOM 2822 N N . LEU A 1 347 ? 31.093 -15.107 -58.325 1.00 40.00 347 LEU A N 1
ATOM 2823 C CA . LEU A 1 347 ? 30.003 -14.341 -57.712 1.00 40.00 347 LEU A CA 1
ATOM 2824 C C . LEU A 1 347 ? 29.795 -14.743 -56.236 1.00 40.00 347 LEU A C 1
ATOM 2826 O O . LEU A 1 347 ? 29.468 -15.901 -55.980 1.00 40.00 347 LEU A O 1
ATOM 2830 N N . PRO A 1 348 ? 29.832 -13.801 -55.278 1.00 42.91 348 PRO A N 1
ATOM 2831 C CA . PRO A 1 348 ? 29.209 -13.960 -53.972 1.00 42.91 348 PRO A CA 1
ATOM 2832 C C . PRO A 1 348 ? 27.781 -13.391 -54.017 1.00 42.91 348 PRO A C 1
ATOM 2834 O O . PRO A 1 348 ? 27.437 -12.500 -53.252 1.00 42.91 348 PRO A O 1
ATOM 2837 N N . SER A 1 349 ? 26.944 -13.841 -54.957 1.00 46.06 349 SER A N 1
ATOM 2838 C CA . SER A 1 349 ? 25.555 -13.349 -55.046 1.00 46.06 349 SER A CA 1
ATOM 2839 C C . SER A 1 349 ? 24.575 -14.114 -54.154 1.00 46.06 349 SER A C 1
ATOM 2841 O O . SER A 1 349 ? 23.508 -13.592 -53.871 1.00 46.06 349 SER A O 1
ATOM 2843 N N . GLU A 1 350 ? 24.929 -15.303 -53.663 1.00 43.75 350 GLU A N 1
ATOM 2844 C CA . GLU A 1 350 ? 24.012 -16.152 -52.879 1.00 43.75 350 GLU A CA 1
ATOM 2845 C C . GLU A 1 350 ? 24.170 -16.027 -51.354 1.00 43.75 350 GLU A C 1
ATOM 2847 O O . GLU A 1 350 ? 23.265 -16.399 -50.609 1.00 43.75 350 GLU A O 1
ATOM 2852 N N . SER A 1 351 ? 25.302 -15.508 -50.867 1.00 45.03 351 SER A N 1
ATOM 2853 C CA . SER A 1 351 ? 25.595 -15.488 -49.425 1.00 45.03 351 SER A CA 1
ATOM 2854 C C . SER A 1 351 ? 24.875 -14.350 -48.693 1.00 45.03 351 SER A C 1
ATOM 2856 O O . SER A 1 351 ? 24.339 -14.560 -47.612 1.00 45.03 351 SER A O 1
ATOM 2858 N N . LEU A 1 352 ? 24.778 -13.164 -49.306 1.00 46.66 352 LEU A N 1
ATOM 2859 C CA . LEU A 1 352 ? 24.204 -11.986 -48.642 1.00 46.66 352 LEU A CA 1
ATOM 2860 C C . LEU A 1 352 ? 22.668 -12.024 -48.523 1.00 46.66 352 LEU A C 1
ATOM 2862 O O . LEU A 1 352 ? 22.116 -11.438 -47.595 1.00 46.66 352 LEU A O 1
ATOM 2866 N N . GLU A 1 353 ? 21.966 -12.709 -49.436 1.00 48.94 353 GLU A N 1
ATOM 2867 C CA . GLU A 1 353 ? 20.506 -12.884 -49.341 1.00 48.94 353 GLU A CA 1
ATOM 2868 C C . GLU A 1 353 ? 20.118 -13.891 -48.246 1.00 48.94 353 GLU A C 1
ATOM 2870 O O . GLU A 1 353 ? 19.157 -13.650 -47.512 1.00 48.94 353 GLU A O 1
ATOM 2875 N N . LYS A 1 354 ? 20.905 -14.962 -48.059 1.00 50.47 354 LYS A N 1
ATOM 2876 C CA . LYS A 1 354 ? 20.695 -15.956 -46.991 1.00 50.47 354 LYS A CA 1
ATOM 2877 C C . LYS A 1 354 ? 20.881 -15.374 -45.591 1.00 50.47 354 LYS A C 1
ATOM 2879 O O . LYS A 1 354 ? 20.043 -15.615 -44.725 1.00 50.47 354 LYS A O 1
ATOM 2884 N N . ASP A 1 355 ? 21.910 -14.554 -45.394 1.00 47.69 355 ASP A N 1
ATOM 2885 C CA . ASP A 1 355 ? 22.233 -13.996 -44.074 1.00 47.69 355 ASP A CA 1
ATOM 2886 C C . ASP A 1 355 ? 21.156 -13.013 -43.568 1.00 47.69 355 ASP A C 1
ATOM 2888 O O . ASP A 1 355 ? 20.898 -12.906 -42.365 1.00 47.69 355 ASP A O 1
ATOM 2892 N N . ILE A 1 356 ? 20.451 -12.332 -44.479 1.00 50.38 356 ILE A N 1
ATOM 2893 C CA . ILE A 1 356 ? 19.336 -11.434 -44.137 1.00 50.38 356 ILE A CA 1
ATOM 2894 C C . ILE A 1 356 ? 18.041 -12.229 -43.908 1.00 50.38 356 ILE A C 1
ATOM 2896 O O . ILE A 1 356 ? 17.264 -11.901 -43.006 1.00 50.38 356 ILE A O 1
ATOM 2900 N N . GLU A 1 357 ? 17.798 -13.294 -44.675 1.00 47.72 357 GLU A N 1
ATOM 2901 C CA . GLU A 1 357 ? 16.603 -14.127 -44.515 1.00 47.72 357 GLU A CA 1
ATOM 2902 C C . GLU A 1 357 ? 16.642 -14.957 -43.218 1.00 47.72 357 GLU A C 1
ATOM 2904 O O . GLU A 1 357 ? 15.627 -15.062 -42.520 1.00 47.72 357 GLU A O 1
ATOM 2909 N N . ASP A 1 358 ? 17.813 -15.455 -42.819 1.00 46.62 358 ASP A N 1
ATOM 2910 C CA . ASP A 1 358 ? 18.003 -16.158 -41.545 1.00 46.62 358 ASP A CA 1
ATOM 2911 C C . ASP A 1 358 ? 17.856 -15.219 -40.334 1.00 46.62 358 ASP A C 1
ATOM 2913 O O . ASP A 1 358 ? 17.248 -15.596 -39.326 1.00 46.62 358 ASP A O 1
ATOM 2917 N N . CYS A 1 359 ? 18.257 -13.949 -40.472 1.00 39.47 359 CYS A N 1
ATOM 2918 C CA . CYS A 1 359 ? 18.010 -12.905 -39.473 1.00 39.47 359 CYS A CA 1
ATOM 2919 C C . CYS A 1 359 ? 16.502 -12.608 -39.301 1.00 39.47 359 CYS A C 1
ATOM 2921 O O . CYS A 1 359 ? 16.011 -12.476 -38.179 1.00 39.47 359 CYS A O 1
ATOM 2923 N N . THR A 1 360 ? 15.711 -12.620 -40.384 1.00 43.94 360 THR A N 1
ATOM 2924 C CA . THR A 1 360 ? 14.243 -12.453 -40.291 1.00 43.94 360 THR A CA 1
ATOM 2925 C C . THR A 1 360 ? 13.512 -13.673 -39.710 1.00 43.94 360 THR A C 1
ATOM 2927 O O . THR A 1 360 ? 12.488 -13.521 -39.037 1.00 43.94 360 THR A O 1
ATOM 2930 N N . LYS A 1 361 ? 14.038 -14.891 -39.908 1.00 44.12 361 LYS A N 1
ATOM 2931 C CA . LYS A 1 361 ? 13.485 -16.135 -39.337 1.00 44.12 361 LYS A CA 1
ATOM 2932 C C . LYS A 1 361 ? 13.768 -16.257 -37.836 1.00 44.12 361 LYS A C 1
ATOM 2934 O O . LYS A 1 361 ? 12.926 -16.791 -37.112 1.00 44.12 361 LYS A O 1
ATOM 2939 N N . ALA A 1 362 ? 14.896 -15.728 -37.356 1.00 37.62 362 ALA A N 1
ATOM 2940 C CA . ALA A 1 362 ? 15.233 -15.685 -35.932 1.00 37.62 362 ALA A CA 1
ATOM 2941 C C . ALA A 1 362 ? 14.277 -14.775 -35.136 1.00 37.62 362 ALA A C 1
ATOM 2943 O O . ALA A 1 362 ? 13.745 -15.199 -34.111 1.00 37.62 362 ALA A O 1
ATOM 2944 N N . THR A 1 363 ? 13.942 -13.587 -35.655 1.00 40.22 363 THR A N 1
ATOM 2945 C CA . THR A 1 363 ? 12.972 -12.681 -35.007 1.00 40.22 363 THR A CA 1
ATOM 2946 C C . THR A 1 363 ? 11.549 -13.258 -35.008 1.00 40.22 363 THR A C 1
ATOM 2948 O O . THR A 1 363 ? 10.820 -13.136 -34.026 1.00 40.22 363 THR A O 1
ATOM 2951 N N . LYS A 1 364 ? 11.154 -13.985 -36.065 1.00 35.81 364 LYS A N 1
ATOM 2952 C CA . LYS A 1 364 ? 9.833 -14.639 -36.135 1.00 35.81 364 LYS A CA 1
ATOM 2953 C C . LYS A 1 364 ? 9.704 -15.852 -35.197 1.00 35.81 364 LYS A C 1
ATOM 2955 O O . LYS A 1 364 ? 8.601 -16.160 -34.756 1.00 35.81 364 LYS A O 1
ATOM 2960 N N . LYS A 1 365 ? 10.818 -16.507 -34.839 1.00 39.41 365 LYS A N 1
ATOM 2961 C CA . LYS A 1 365 ? 10.860 -17.542 -33.786 1.00 39.41 365 LYS A CA 1
ATOM 2962 C C . LYS A 1 365 ? 10.829 -16.961 -32.367 1.00 39.41 365 LYS A C 1
ATOM 2964 O O . LYS A 1 365 ? 10.411 -17.668 -31.458 1.00 39.41 365 LYS A O 1
ATOM 2969 N N . GLN A 1 366 ? 11.184 -15.688 -32.183 1.00 36.66 366 GLN A N 1
ATOM 2970 C CA . GLN A 1 366 ? 11.026 -14.981 -30.905 1.00 36.66 366 GLN A CA 1
ATOM 2971 C C . GLN A 1 366 ? 9.573 -14.527 -30.665 1.00 36.66 366 GLN A C 1
ATOM 2973 O O . GLN A 1 366 ? 9.093 -14.592 -29.539 1.00 36.66 366 GLN A O 1
ATOM 2978 N N . LEU A 1 367 ? 8.828 -14.179 -31.723 1.00 35.75 367 LEU A N 1
ATOM 2979 C CA . LEU A 1 367 ? 7.402 -13.817 -31.628 1.00 35.75 367 LEU A CA 1
ATOM 2980 C C . LEU A 1 367 ? 6.448 -15.012 -31.429 1.00 35.75 367 LEU A C 1
ATOM 2982 O O . LEU A 1 367 ? 5.325 -14.822 -30.975 1.00 35.75 367 LEU A O 1
ATOM 2986 N N . LEU A 1 368 ? 6.881 -16.245 -31.718 1.00 32.38 368 LEU A N 1
ATOM 2987 C CA . LEU A 1 368 ? 6.082 -17.462 -31.487 1.00 32.38 368 LEU A CA 1
ATOM 2988 C C . LEU A 1 368 ? 6.272 -18.082 -30.092 1.00 32.38 368 LEU A C 1
ATOM 2990 O O . LEU A 1 368 ? 5.581 -19.045 -29.776 1.00 32.38 368 LEU A O 1
ATOM 2994 N N . PHE A 1 369 ? 7.159 -17.539 -29.250 1.00 30.98 369 PHE A N 1
ATOM 2995 C CA . PHE A 1 369 ? 7.371 -18.034 -27.881 1.00 30.98 369 PHE A CA 1
ATOM 2996 C C . PHE A 1 369 ? 6.655 -17.205 -26.796 1.00 30.98 369 PHE A C 1
ATOM 2998 O O . PHE A 1 369 ? 6.706 -17.565 -25.624 1.00 30.98 369 PHE A O 1
ATOM 3005 N N . ASN A 1 370 ? 5.936 -16.142 -27.183 1.00 37.53 370 ASN A N 1
ATOM 3006 C CA . ASN A 1 370 ? 5.147 -15.299 -26.269 1.00 37.53 370 ASN A CA 1
ATOM 3007 C C . ASN A 1 370 ? 3.630 -15.565 -26.322 1.00 37.53 370 ASN A C 1
ATOM 3009 O O . ASN A 1 370 ? 2.849 -14.822 -25.734 1.00 37.53 370 ASN A O 1
ATOM 3013 N N . GLY A 1 371 ? 3.199 -16.629 -27.001 1.00 36.50 371 GLY A N 1
ATOM 3014 C CA . GLY A 1 371 ? 1.808 -17.072 -27.015 1.00 36.50 371 GLY A CA 1
ATOM 3015 C C . GLY A 1 371 ? 1.677 -18.438 -26.356 1.00 36.50 371 GLY A C 1
ATOM 3016 O O . GLY A 1 371 ? 2.116 -19.426 -26.931 1.00 36.50 371 GLY A O 1
ATOM 3017 N N . ASN A 1 372 ? 1.026 -18.477 -25.194 1.00 37.56 372 ASN A N 1
ATOM 3018 C CA . ASN A 1 372 ? 0.642 -19.669 -24.428 1.00 37.56 372 ASN A CA 1
ATOM 3019 C C . ASN A 1 372 ? 1.788 -20.422 -23.735 1.00 37.56 372 ASN A C 1
ATOM 3021 O O . ASN A 1 372 ? 2.339 -21.384 -24.264 1.00 37.56 372 ASN A O 1
ATOM 3025 N N . ILE A 1 373 ? 2.026 -20.089 -22.465 1.00 29.56 373 ILE A N 1
ATOM 3026 C CA . ILE A 1 373 ? 2.453 -21.101 -21.495 1.00 29.56 373 ILE A CA 1
ATOM 3027 C C . ILE A 1 373 ? 1.305 -21.265 -20.511 1.00 29.56 373 ILE A C 1
ATOM 3029 O O . ILE A 1 373 ? 1.050 -20.419 -19.656 1.00 29.56 373 ILE A O 1
ATOM 3033 N N . ALA A 1 374 ? 0.580 -22.352 -20.750 1.00 27.88 374 ALA A N 1
ATOM 3034 C CA . ALA A 1 374 ? -0.421 -22.910 -19.877 1.00 27.88 374 ALA A CA 1
ATOM 3035 C C . ALA A 1 374 ? 0.154 -23.167 -18.480 1.00 27.88 374 ALA A C 1
ATOM 3037 O O . ALA A 1 374 ? 1.345 -23.424 -18.295 1.00 27.88 374 ALA A O 1
ATOM 3038 N N . GLU A 1 375 ? -0.749 -23.103 -17.514 1.00 34.12 375 GLU A N 1
ATOM 3039 C CA . GLU A 1 375 ? -0.600 -23.581 -16.153 1.00 34.12 375 GLU A CA 1
ATOM 3040 C C . GLU A 1 375 ? -0.011 -25.003 -16.126 1.00 34.12 375 GLU A C 1
ATOM 3042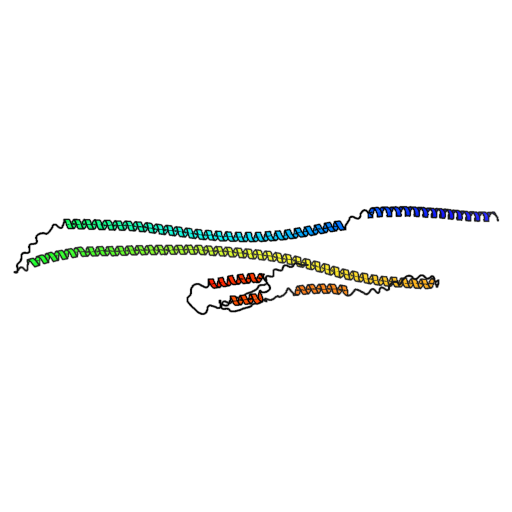 O O . GLU A 1 375 ? -0.723 -25.991 -16.254 1.00 34.12 375 GLU A O 1
ATOM 3047 N N . GLU A 1 376 ? 1.298 -25.126 -15.925 1.00 34.34 376 GLU A N 1
ATOM 3048 C CA . GLU A 1 376 ? 1.911 -26.357 -15.422 1.00 34.34 376 GLU A CA 1
ATOM 3049 C C . GLU A 1 376 ? 2.569 -26.049 -14.077 1.00 34.34 376 GLU A C 1
ATOM 3051 O O . GLU A 1 376 ? 3.784 -25.869 -13.937 1.00 34.34 376 GLU A O 1
ATOM 3056 N N . GLY A 1 377 ? 1.715 -25.946 -13.058 1.00 32.38 377 GLY A N 1
ATOM 3057 C CA . GLY A 1 377 ? 2.118 -26.193 -11.684 1.00 32.38 377 GLY A CA 1
ATOM 3058 C C . GLY A 1 377 ? 2.321 -27.696 -11.508 1.00 32.38 377 GLY A C 1
ATOM 3059 O O . GLY A 1 377 ? 1.419 -28.483 -11.777 1.00 32.38 377 GLY A O 1
ATOM 3060 N N . ALA A 1 378 ? 3.506 -28.107 -11.060 1.00 37.97 378 ALA A N 1
ATOM 3061 C CA . ALA A 1 378 ? 3.705 -29.462 -10.566 1.00 37.97 378 ALA A CA 1
ATOM 3062 C C . ALA A 1 378 ? 2.985 -29.579 -9.213 1.00 37.97 378 ALA A C 1
ATOM 3064 O O . ALA A 1 378 ? 3.547 -29.239 -8.173 1.00 37.97 378 ALA A O 1
ATOM 3065 N N . GLU A 1 379 ? 1.718 -29.988 -9.241 1.00 32.97 379 GLU A N 1
ATOM 3066 C CA . GLU A 1 379 ? 0.943 -30.312 -8.045 1.00 32.97 379 GLU A CA 1
ATOM 3067 C C . GLU A 1 379 ? 1.315 -31.723 -7.575 1.00 32.97 379 GLU A C 1
ATOM 3069 O O . GLU A 1 379 ? 1.079 -32.710 -8.270 1.00 32.97 379 GLU A O 1
ATOM 3074 N N . ALA A 1 380 ? 1.904 -31.827 -6.384 1.00 38.44 380 ALA A N 1
ATOM 3075 C CA . ALA A 1 380 ? 2.024 -33.091 -5.671 1.00 38.44 380 ALA A CA 1
ATOM 3076 C C . ALA A 1 380 ? 1.046 -33.063 -4.492 1.00 38.44 380 ALA A C 1
ATOM 3078 O O . ALA A 1 380 ? 1.208 -32.264 -3.569 1.00 38.44 380 ALA A O 1
ATOM 3079 N N . SER A 1 381 ? 0.020 -33.913 -4.540 1.00 30.66 381 SER A N 1
ATOM 3080 C CA . SER A 1 381 ? -0.949 -34.107 -3.461 1.00 30.66 381 SER A CA 1
ATOM 3081 C C . SER A 1 381 ? -0.603 -35.358 -2.652 1.00 30.66 381 SER A C 1
ATOM 3083 O O . SER A 1 381 ? -0.197 -36.386 -3.197 1.00 30.66 381 SER A O 1
ATOM 3085 N N . GLY A 1 382 ? -0.754 -35.280 -1.332 1.00 40.84 382 GLY A N 1
ATOM 3086 C CA . GLY A 1 382 ? -0.626 -36.432 -0.448 1.00 40.84 382 GLY A CA 1
ATOM 3087 C C . GLY A 1 382 ? -1.427 -36.230 0.833 1.00 40.84 382 GLY A C 1
ATOM 3088 O O . GLY A 1 382 ? -1.307 -35.198 1.484 1.00 40.84 382 GLY A O 1
ATOM 3089 N N . THR A 1 383 ? -2.254 -37.215 1.175 1.00 38.88 383 THR A N 1
ATOM 3090 C CA . THR A 1 383 ? -3.094 -37.248 2.382 1.00 38.88 383 THR A CA 1
ATOM 3091 C C . THR A 1 383 ? -2.295 -37.870 3.524 1.00 38.88 383 THR A C 1
ATOM 3093 O O . THR A 1 383 ? -1.808 -38.994 3.367 1.00 38.88 383 THR A O 1
ATOM 3096 N N . VAL A 1 384 ? -2.098 -37.174 4.651 1.00 42.78 384 VAL A N 1
ATOM 3097 C CA . VAL A 1 384 ? -1.237 -37.691 5.728 1.00 42.78 384 VAL A CA 1
ATOM 3098 C C . VAL A 1 384 ? -1.753 -37.331 7.126 1.00 42.78 384 VAL A C 1
ATOM 3100 O O . VAL A 1 384 ? -1.988 -36.172 7.445 1.00 42.78 384 VAL A O 1
ATOM 3103 N N . GLN A 1 385 ? -1.847 -38.359 7.977 1.00 49.38 385 GLN A N 1
ATOM 3104 C CA . GLN A 1 385 ? -2.061 -38.266 9.426 1.00 49.38 385 GLN A CA 1
ATOM 3105 C C . GLN A 1 385 ? -0.929 -37.468 10.097 1.00 49.38 385 GLN A C 1
ATOM 3107 O O . GLN A 1 385 ? 0.243 -37.675 9.778 1.00 49.38 385 GLN A O 1
ATOM 3112 N N . THR A 1 386 ? -1.255 -36.608 11.065 1.00 53.00 386 THR A N 1
ATOM 3113 C CA . THR A 1 386 ? -0.335 -35.662 11.739 1.00 53.00 386 THR A CA 1
ATOM 3114 C C . THR A 1 386 ? 0.975 -36.282 12.257 1.00 53.00 386 THR A C 1
ATOM 3116 O O . THR A 1 386 ? 2.010 -35.623 12.255 1.00 53.00 386 THR A O 1
ATOM 3119 N N . GLU A 1 387 ? 0.985 -37.575 12.591 1.00 53.47 387 GLU A N 1
ATOM 3120 C CA . GLU A 1 387 ? 2.172 -38.325 13.041 1.00 53.47 387 GLU A CA 1
ATOM 3121 C C . GLU A 1 387 ? 3.220 -38.628 11.946 1.00 53.47 387 GLU A C 1
ATOM 3123 O O . GLU A 1 387 ? 4.329 -39.070 12.246 1.00 53.47 387 GLU A O 1
ATOM 3128 N N . LYS A 1 388 ? 2.903 -38.404 10.665 1.00 56.34 388 LYS A N 1
ATOM 3129 C CA . LYS A 1 388 ? 3.781 -38.735 9.520 1.00 56.34 388 LYS A CA 1
ATOM 3130 C C . LYS A 1 388 ? 4.272 -37.518 8.731 1.00 56.34 388 LYS A C 1
ATOM 3132 O O . LYS A 1 388 ? 5.021 -37.686 7.764 1.00 56.34 388 LYS A O 1
ATOM 3137 N N . VAL A 1 389 ? 3.919 -36.308 9.164 1.00 60.66 389 VAL A N 1
ATOM 3138 C CA . VAL A 1 389 ? 4.346 -35.034 8.558 1.00 60.66 389 VAL A CA 1
ATOM 3139 C C . VAL A 1 389 ? 5.875 -34.948 8.461 1.00 60.66 389 VAL A C 1
ATOM 3141 O O . VAL A 1 389 ? 6.421 -34.668 7.393 1.00 60.66 389 VAL A O 1
ATOM 3144 N N . ASP A 1 390 ? 6.585 -35.319 9.528 1.00 62.03 390 ASP A N 1
ATOM 3145 C CA . ASP A 1 390 ? 8.052 -35.306 9.555 1.00 62.03 390 ASP A CA 1
ATOM 3146 C C . ASP A 1 390 ? 8.692 -36.303 8.579 1.00 62.03 390 ASP A C 1
ATOM 3148 O O . ASP A 1 390 ? 9.755 -36.031 8.014 1.00 62.03 390 ASP A O 1
ATOM 3152 N N . GLN A 1 391 ? 8.056 -37.454 8.336 1.00 64.19 391 GLN A N 1
ATOM 3153 C CA . GLN A 1 391 ? 8.557 -38.428 7.362 1.00 64.19 391 GLN A CA 1
ATOM 3154 C C . GLN A 1 391 ? 8.402 -37.916 5.930 1.00 64.19 391 GLN A C 1
ATOM 3156 O O . GLN A 1 391 ? 9.324 -38.082 5.131 1.00 64.19 391 GLN A O 1
ATOM 3161 N N . MET A 1 392 ? 7.285 -37.257 5.613 1.00 59.47 392 MET A N 1
ATOM 3162 C CA . MET A 1 392 ? 7.041 -36.689 4.287 1.00 59.47 392 MET A CA 1
ATOM 3163 C C . MET A 1 392 ? 7.997 -35.531 3.988 1.00 59.47 392 MET A C 1
ATOM 3165 O O . MET A 1 392 ? 8.611 -35.497 2.923 1.00 59.47 392 MET A O 1
ATOM 3169 N N . ILE A 1 393 ? 8.222 -34.633 4.949 1.00 64.06 393 ILE A N 1
ATOM 3170 C CA . ILE A 1 393 ? 9.160 -33.519 4.766 1.00 64.06 393 ILE A CA 1
ATOM 3171 C C . ILE A 1 393 ? 10.598 -34.037 4.637 1.00 64.06 393 ILE A C 1
ATOM 3173 O O . ILE A 1 393 ? 11.368 -33.533 3.821 1.00 64.06 393 ILE A O 1
ATOM 3177 N N . LYS A 1 394 ? 10.957 -35.104 5.361 1.00 68.19 394 LYS A N 1
ATOM 3178 C CA . LYS A 1 394 ? 12.258 -35.771 5.212 1.00 68.19 394 LYS A CA 1
ATOM 3179 C C . LYS A 1 394 ? 12.415 -36.442 3.841 1.00 68.19 394 LYS A C 1
ATOM 3181 O O . LYS A 1 394 ? 13.512 -36.419 3.282 1.00 68.19 394 LYS A O 1
ATOM 3186 N N . GLN A 1 395 ? 11.338 -36.991 3.273 1.00 63.97 395 GLN A N 1
ATOM 3187 C CA . GLN A 1 395 ? 11.329 -37.487 1.892 1.00 63.97 395 GLN A CA 1
ATOM 3188 C C . GLN A 1 395 ? 11.484 -36.336 0.885 1.00 63.97 395 GLN A C 1
ATOM 3190 O O . GLN A 1 395 ? 12.326 -36.419 -0.004 1.00 63.97 395 GLN A O 1
ATOM 3195 N N . TRP A 1 396 ? 10.769 -35.222 1.058 1.00 64.44 396 TRP A N 1
ATOM 3196 C CA . TRP A 1 396 ? 10.888 -34.045 0.187 1.00 64.44 396 TRP A CA 1
ATOM 3197 C C . TRP A 1 396 ? 12.260 -33.371 0.279 1.00 64.44 396 TRP A C 1
ATOM 3199 O O . TRP A 1 396 ? 12.796 -32.919 -0.730 1.00 64.44 396 TRP A O 1
ATOM 3209 N N . GLU A 1 397 ? 12.895 -33.362 1.449 1.00 64.75 397 GLU A N 1
ATOM 3210 C CA . GLU A 1 397 ? 14.276 -32.899 1.598 1.00 64.75 397 GLU A CA 1
ATOM 3211 C C . GLU A 1 397 ? 15.296 -33.821 0.938 1.00 64.75 397 GLU A C 1
ATOM 3213 O O . GLU A 1 397 ? 16.265 -33.337 0.352 1.00 64.75 397 GLU A O 1
ATOM 3218 N N . GLY A 1 398 ? 15.061 -35.134 0.995 1.00 60.34 398 GLY A N 1
ATOM 3219 C CA . GLY A 1 398 ? 15.902 -36.131 0.337 1.00 60.34 398 GLY A CA 1
ATOM 3220 C C . GLY A 1 398 ? 15.784 -36.125 -1.189 1.00 60.34 398 GLY A C 1
ATOM 3221 O O . GLY A 1 398 ? 16.772 -36.410 -1.868 1.00 60.34 398 GLY A O 1
ATOM 3222 N N . SER A 1 399 ? 14.605 -35.792 -1.724 1.00 60.41 399 SER A N 1
ATOM 3223 C CA . SER A 1 399 ? 14.301 -35.869 -3.159 1.00 60.41 399 SER A CA 1
ATOM 3224 C C . SER A 1 399 ? 14.310 -34.510 -3.863 1.00 60.41 399 SER A C 1
ATOM 3226 O O . SER A 1 399 ? 14.950 -34.371 -4.898 1.00 60.41 399 SER A O 1
ATOM 3228 N N . PHE A 1 400 ? 13.615 -33.507 -3.319 1.00 58.75 400 PHE A N 1
ATOM 3229 C CA . PHE A 1 400 ? 13.315 -32.241 -4.002 1.00 58.75 400 PHE A CA 1
ATOM 3230 C C . PHE A 1 400 ? 14.225 -31.083 -3.559 1.00 58.75 400 PHE A C 1
ATOM 3232 O O . PHE A 1 400 ? 14.595 -30.238 -4.370 1.00 58.75 400 PHE A O 1
ATOM 3239 N N . PHE A 1 401 ? 14.643 -31.045 -2.287 1.00 64.56 401 PHE A N 1
ATOM 3240 C CA . PHE A 1 401 ? 15.478 -29.955 -1.745 1.00 64.56 401 PHE A CA 1
ATOM 3241 C C . PHE A 1 401 ? 16.977 -30.277 -1.656 1.00 64.56 401 PHE A C 1
ATOM 3243 O O . PHE A 1 401 ? 17.750 -29.479 -1.113 1.00 64.56 401 PHE A O 1
ATOM 3250 N N . LYS A 1 402 ? 17.403 -31.431 -2.185 1.00 61.09 402 LYS A N 1
ATOM 3251 C CA . LYS A 1 402 ? 18.783 -31.921 -2.069 1.00 61.09 402 LYS A CA 1
ATOM 3252 C C . LYS A 1 402 ? 19.805 -30.935 -2.650 1.00 61.09 402 LYS A C 1
ATOM 3254 O O . LYS A 1 402 ? 20.797 -30.640 -1.982 1.00 61.09 402 LYS A O 1
ATOM 3259 N N . ASP A 1 403 ? 19.490 -30.343 -3.803 1.00 59.22 403 ASP A N 1
ATOM 3260 C CA . ASP A 1 403 ? 20.423 -29.521 -4.587 1.00 59.22 403 ASP A CA 1
ATOM 3261 C C . ASP A 1 403 ? 20.206 -28.002 -4.441 1.00 59.22 403 ASP A C 1
ATOM 3263 O O . ASP A 1 403 ? 20.861 -27.213 -5.120 1.00 59.22 403 ASP A O 1
ATOM 3267 N N . ASN A 1 404 ? 19.308 -27.549 -3.550 1.00 59.44 404 ASN A N 1
ATOM 3268 C CA . ASN A 1 404 ? 19.001 -26.120 -3.415 1.00 59.44 404 ASN A CA 1
ATOM 3269 C C . ASN A 1 404 ? 18.913 -25.645 -1.944 1.00 59.44 404 ASN A C 1
ATOM 3271 O O . ASN A 1 404 ? 17.872 -25.785 -1.291 1.00 59.44 404 ASN A O 1
ATOM 3275 N N . PRO A 1 405 ? 19.979 -25.024 -1.398 1.00 63.81 405 PRO A N 1
ATOM 3276 C CA . PRO A 1 405 ? 20.056 -24.657 0.019 1.00 63.81 405 PRO A CA 1
ATOM 3277 C C . PRO A 1 405 ? 19.066 -23.554 0.426 1.00 63.81 405 PRO A C 1
ATOM 3279 O O . PRO A 1 405 ? 18.680 -23.477 1.593 1.00 63.81 405 PRO A O 1
ATOM 3282 N N . LYS A 1 406 ? 18.607 -22.719 -0.520 1.00 57.12 406 LYS A N 1
ATOM 3283 C CA . LYS A 1 406 ? 17.604 -21.671 -0.259 1.00 57.12 406 LYS A CA 1
ATOM 3284 C C . LYS A 1 406 ? 16.215 -22.259 -0.003 1.00 57.12 406 LYS A C 1
ATOM 3286 O O . LYS A 1 406 ? 15.477 -21.738 0.829 1.00 57.12 406 LYS A O 1
ATOM 3291 N N . LEU A 1 407 ? 15.879 -23.361 -0.674 1.00 59.91 407 LEU A N 1
ATOM 3292 C CA . LEU A 1 407 ? 14.616 -24.069 -0.465 1.00 59.91 407 LEU A CA 1
ATOM 3293 C C . LEU A 1 407 ? 14.624 -24.882 0.837 1.00 59.91 407 LEU A C 1
ATOM 3295 O O . LEU A 1 407 ? 13.589 -24.990 1.483 1.00 59.91 407 LEU A O 1
ATOM 3299 N N . ARG A 1 408 ? 15.797 -25.339 1.296 1.00 61.84 408 ARG A N 1
ATOM 3300 C CA . ARG A 1 408 ? 15.952 -26.011 2.597 1.00 61.84 408 ARG A CA 1
ATOM 3301 C C . ARG A 1 408 ? 15.657 -25.089 3.790 1.00 61.84 408 ARG A C 1
ATOM 3303 O O . ARG A 1 408 ? 15.090 -25.518 4.782 1.00 61.84 408 ARG A O 1
ATOM 3310 N N . LYS A 1 409 ? 15.987 -23.794 3.703 1.00 62.69 409 LYS A N 1
ATOM 3311 C CA . LYS A 1 409 ? 15.579 -22.822 4.740 1.00 62.69 409 LYS A CA 1
ATOM 3312 C C . LYS A 1 409 ? 14.060 -22.618 4.763 1.00 62.69 409 LYS A C 1
ATOM 3314 O O . LYS A 1 409 ? 13.476 -22.476 5.831 1.00 62.69 409 LYS A O 1
ATOM 3319 N N . LYS A 1 410 ? 13.423 -22.653 3.588 1.00 63.66 410 LYS A N 1
ATOM 3320 C CA . LYS A 1 410 ? 11.964 -22.555 3.459 1.00 63.66 410 LYS A CA 1
ATOM 3321 C C . LYS A 1 410 ? 11.250 -23.820 3.944 1.00 63.66 410 LYS A C 1
ATOM 3323 O O . LYS A 1 410 ? 10.191 -23.689 4.541 1.00 63.66 410 LYS A O 1
ATOM 3328 N N . SER A 1 411 ? 11.837 -25.012 3.780 1.00 65.06 411 SER A N 1
ATOM 3329 C CA . SER A 1 411 ? 11.278 -26.252 4.346 1.00 65.06 411 SER A CA 1
ATOM 3330 C C . SER A 1 411 ? 11.275 -26.235 5.876 1.00 65.06 411 SER A C 1
ATOM 3332 O O . SER A 1 411 ? 10.311 -26.688 6.481 1.00 65.06 411 SER A O 1
ATOM 3334 N N . VAL A 1 412 ? 12.300 -25.655 6.511 1.00 62.31 412 VAL A N 1
ATOM 3335 C CA . VAL A 1 412 ? 12.349 -25.485 7.975 1.00 62.31 412 VAL A CA 1
ATOM 3336 C C . VAL A 1 412 ? 11.288 -24.497 8.475 1.00 62.31 412 VAL A C 1
ATOM 3338 O O . VAL A 1 412 ? 10.655 -24.771 9.488 1.00 62.31 412 VAL A O 1
ATOM 3341 N N . SER A 1 413 ? 11.042 -23.399 7.749 1.00 66.25 413 SER A N 1
ATOM 3342 C CA . SER A 1 413 ? 9.939 -22.471 8.062 1.00 66.25 413 SER A CA 1
ATOM 3343 C C . SER A 1 413 ? 8.582 -23.161 7.929 1.00 66.25 413 SER A C 1
ATOM 3345 O O . SER A 1 413 ? 7.772 -23.101 8.843 1.00 66.25 413 SER A O 1
ATOM 3347 N N . LEU A 1 414 ? 8.383 -23.919 6.845 1.00 67.25 414 LEU A N 1
ATOM 3348 C CA . LEU A 1 414 ? 7.142 -24.651 6.602 1.00 67.25 414 LEU A CA 1
ATOM 3349 C C . LEU A 1 414 ? 6.861 -25.692 7.701 1.00 67.25 414 LEU A C 1
ATOM 3351 O O . LEU A 1 414 ? 5.713 -25.873 8.084 1.00 67.25 414 LEU A O 1
ATOM 3355 N N . ARG A 1 415 ? 7.899 -26.353 8.241 1.00 65.50 415 ARG A N 1
ATOM 3356 C CA . ARG A 1 415 ? 7.767 -27.249 9.408 1.00 65.50 415 ARG A CA 1
ATOM 3357 C C . ARG A 1 415 ? 7.242 -26.507 10.630 1.00 65.50 415 ARG A C 1
ATOM 3359 O O . ARG A 1 415 ? 6.368 -27.020 11.317 1.00 65.50 415 ARG A O 1
ATOM 3366 N N . PHE A 1 416 ? 7.797 -25.329 10.908 1.00 63.16 416 PHE A N 1
ATOM 3367 C CA . PHE A 1 416 ? 7.395 -24.520 12.053 1.00 63.16 416 PHE A CA 1
ATOM 3368 C C . PHE A 1 416 ? 5.939 -24.069 11.919 1.00 63.16 416 PHE A C 1
ATOM 3370 O O . PHE A 1 416 ? 5.159 -24.270 12.844 1.00 63.16 416 PHE A O 1
ATOM 3377 N N . ASP A 1 417 ? 5.557 -23.575 10.741 1.00 66.06 417 ASP A N 1
ATOM 3378 C CA . ASP A 1 417 ? 4.199 -23.103 10.460 1.00 66.06 417 ASP A CA 1
ATOM 3379 C C . ASP A 1 417 ? 3.168 -24.245 10.546 1.00 66.06 417 ASP A C 1
ATOM 3381 O O . ASP A 1 417 ? 2.084 -24.071 11.100 1.00 66.06 417 ASP A O 1
ATOM 3385 N N . LEU A 1 418 ? 3.518 -25.445 10.064 1.00 65.19 418 LEU A N 1
ATOM 3386 C CA . LEU A 1 418 ? 2.627 -26.608 10.094 1.00 65.19 418 LEU A CA 1
ATOM 3387 C C . LEU A 1 418 ? 2.486 -27.211 11.504 1.00 65.19 418 LEU A C 1
ATOM 3389 O O . LEU A 1 418 ? 1.399 -27.646 11.878 1.00 65.19 418 LEU A O 1
ATOM 3393 N N . HIS A 1 419 ? 3.554 -27.198 12.312 1.00 63.62 419 HIS A N 1
ATOM 3394 C CA . HIS A 1 419 ? 3.475 -27.567 13.730 1.00 63.62 419 HIS A CA 1
ATOM 3395 C C . HIS A 1 419 ? 2.697 -26.544 14.555 1.00 63.62 419 HIS A C 1
ATOM 3397 O O . HIS A 1 419 ? 1.973 -26.936 15.467 1.00 63.62 419 HIS A O 1
ATOM 3403 N N . LEU A 1 420 ? 2.826 -25.255 14.236 1.00 63.19 420 LEU A N 1
ATOM 3404 C CA . LEU A 1 420 ? 2.081 -24.192 14.900 1.00 63.19 420 LEU A CA 1
ATOM 3405 C C . LEU A 1 420 ? 0.580 -24.312 14.602 1.00 63.19 420 LEU A C 1
ATOM 3407 O O . LEU A 1 420 ? -0.219 -24.278 15.531 1.00 63.19 420 LEU A O 1
ATOM 3411 N N . ALA A 1 421 ? 0.208 -24.573 13.345 1.00 60.53 421 ALA A N 1
ATOM 3412 C CA . ALA A 1 421 ? -1.180 -24.824 12.954 1.00 60.53 421 ALA A CA 1
ATOM 3413 C C . ALA A 1 421 ? -1.770 -26.079 13.626 1.00 60.53 421 ALA A C 1
ATOM 3415 O O . ALA A 1 421 ? -2.912 -26.060 14.075 1.00 60.53 421 ALA A O 1
ATOM 3416 N N . ALA A 1 422 ? -0.986 -27.156 13.759 1.00 54.97 422 ALA A N 1
ATOM 3417 C CA . ALA A 1 422 ? -1.417 -28.365 14.465 1.00 54.97 422 ALA A CA 1
ATOM 3418 C C . ALA A 1 422 ? -1.540 -28.171 15.991 1.00 54.97 422 ALA A C 1
ATOM 3420 O O . ALA A 1 422 ? -2.308 -28.880 16.642 1.00 54.97 422 ALA A O 1
ATOM 3421 N N . ALA A 1 423 ? -0.784 -27.235 16.573 1.00 54.69 423 ALA A N 1
ATOM 3422 C CA . ALA A 1 423 ? -0.862 -26.893 17.992 1.00 54.69 423 ALA A CA 1
ATOM 3423 C C . ALA A 1 423 ? -2.046 -25.963 18.311 1.00 54.69 423 ALA A C 1
ATOM 3425 O O . ALA A 1 423 ? -2.618 -26.075 19.394 1.00 54.69 423 ALA A O 1
ATOM 3426 N N . ASP A 1 424 ? -2.444 -25.099 17.372 1.00 50.69 424 ASP A N 1
ATOM 3427 C CA . ASP A 1 424 ? -3.586 -24.183 17.530 1.00 50.69 424 ASP A CA 1
ATOM 3428 C C . ASP A 1 424 ? -4.942 -24.921 17.524 1.00 50.69 424 ASP A C 1
ATOM 3430 O O . ASP A 1 424 ? -5.904 -24.470 18.144 1.00 50.69 424 ASP A O 1
ATOM 3434 N N . GLU A 1 425 ? -5.021 -26.111 16.912 1.00 49.09 425 GLU A N 1
ATOM 3435 C CA . GLU A 1 425 ? -6.208 -26.981 16.995 1.00 49.09 425 GLU A CA 1
ATOM 3436 C C . GLU A 1 425 ? -6.294 -27.803 18.298 1.00 49.09 425 GLU A C 1
ATOM 3438 O O . GLU A 1 425 ? -7.330 -28.406 18.592 1.00 49.09 425 GLU A O 1
ATOM 3443 N N . ALA A 1 426 ? -5.245 -27.822 19.125 1.00 43.31 426 ALA A N 1
ATOM 3444 C CA . ALA A 1 426 ? -5.209 -28.600 20.361 1.00 43.31 426 ALA A CA 1
ATOM 3445 C C . ALA A 1 426 ? -5.754 -27.814 21.575 1.00 43.31 426 ALA A C 1
ATOM 3447 O O . ALA A 1 426 ? -5.058 -27.607 22.570 1.00 43.31 426 ALA A O 1
ATOM 3448 N N . GLN A 1 427 ? -7.036 -27.433 21.544 1.00 39.03 427 GLN A N 1
ATOM 3449 C CA . GLN A 1 427 ? -7.814 -27.253 22.782 1.00 39.03 427 GLN A CA 1
ATOM 3450 C C . GLN A 1 427 ? -8.277 -28.625 23.315 1.00 39.03 427 GLN A C 1
ATOM 3452 O O . GLN A 1 427 ? -8.550 -29.532 22.526 1.00 39.03 427 GLN A O 1
ATOM 3457 N N . PRO A 1 428 ? -8.381 -28.828 24.644 1.00 40.91 428 PRO A N 1
ATOM 3458 C CA . PRO A 1 428 ? -8.567 -30.154 25.224 1.00 40.91 428 PRO A CA 1
ATOM 3459 C C . PRO A 1 428 ? -9.983 -30.685 24.964 1.00 40.91 428 PRO A C 1
ATOM 3461 O O . PRO A 1 428 ? -10.912 -30.428 25.726 1.00 40.91 428 PRO A O 1
ATOM 3464 N N . GLN A 1 429 ? -10.148 -31.465 23.897 1.00 33.59 429 GLN A N 1
ATOM 3465 C CA . GLN A 1 429 ? -11.323 -32.303 23.665 1.00 33.59 429 GLN A CA 1
ATOM 3466 C C . GLN A 1 429 ? -10.995 -33.760 24.038 1.00 33.59 429 GLN A C 1
ATOM 3468 O O . GLN A 1 429 ? -9.930 -34.272 23.678 1.00 33.59 429 GLN A O 1
ATOM 3473 N N . PRO A 1 430 ? -11.878 -34.466 24.766 1.00 36.72 430 PRO A N 1
ATOM 3474 C CA . PRO A 1 430 ? -11.634 -35.843 25.153 1.00 36.72 430 PRO A CA 1
ATOM 3475 C C . PRO A 1 430 ? -11.833 -36.771 23.950 1.00 36.72 430 PRO A C 1
ATOM 3477 O O . PRO A 1 430 ? -12.902 -36.801 23.347 1.00 36.72 430 PRO A O 1
ATOM 3480 N N . LYS A 1 431 ? -10.792 -37.555 23.648 1.00 44.66 431 LYS A N 1
ATOM 3481 C CA . LYS A 1 431 ? -10.815 -38.847 22.938 1.00 44.66 431 LYS A CA 1
ATOM 3482 C C . LYS A 1 431 ? -11.924 -39.005 21.882 1.00 44.66 431 LYS A C 1
ATOM 3484 O O . LYS A 1 431 ? -12.964 -39.609 22.143 1.00 44.66 431 LYS A O 1
ATOM 3489 N N . LYS A 1 432 ? -11.625 -38.600 20.649 1.00 35.72 432 LYS A N 1
ATOM 3490 C CA . LYS A 1 432 ? -12.128 -39.291 19.457 1.00 35.72 432 LYS A CA 1
ATOM 3491 C C . LYS A 1 432 ? -10.941 -39.700 18.599 1.00 35.72 432 LYS A C 1
ATOM 3493 O O . LYS A 1 432 ? -10.202 -38.861 18.098 1.00 35.72 432 LYS A O 1
ATOM 3498 N N . GLU A 1 433 ? -10.749 -41.009 18.499 1.00 43.06 433 GLU A N 1
ATOM 3499 C CA . GLU A 1 433 ? -9.934 -41.631 17.464 1.00 43.06 433 GLU A CA 1
ATOM 3500 C C . GLU A 1 433 ? -10.519 -41.223 16.101 1.00 43.06 433 GLU A C 1
ATOM 3502 O O . GLU A 1 433 ? -11.735 -41.301 15.909 1.00 43.06 433 GLU A O 1
ATOM 3507 N N . ASN A 1 434 ? -9.644 -40.781 15.193 1.00 50.09 434 ASN A N 1
ATOM 3508 C CA . ASN A 1 434 ? -9.893 -40.125 13.898 1.00 50.09 434 ASN A CA 1
ATOM 3509 C C . ASN A 1 434 ? -9.964 -38.586 13.964 1.00 50.09 434 ASN A C 1
ATOM 3511 O O . ASN A 1 434 ? -11.032 -37.975 13.940 1.00 50.09 434 ASN A O 1
ATOM 3515 N N . LEU A 1 435 ? -8.768 -37.985 14.010 1.00 48.66 435 LEU A N 1
ATOM 3516 C CA . LEU A 1 435 ? -8.505 -36.600 13.605 1.00 48.66 435 LEU A CA 1
ATOM 3517 C C . LEU A 1 435 ? -8.832 -36.417 12.106 1.00 48.66 435 LEU A C 1
ATOM 3519 O O . LEU A 1 435 ? -8.674 -37.376 11.346 1.00 48.66 435 LEU A O 1
ATOM 3523 N N . PRO A 1 436 ? -9.279 -35.227 11.668 1.00 44.72 436 PRO A N 1
ATOM 3524 C CA . PRO A 1 436 ? -9.587 -34.970 10.265 1.00 44.72 436 PRO A CA 1
ATOM 3525 C C . PRO A 1 436 ? -8.314 -34.955 9.404 1.00 44.72 436 PRO A C 1
ATOM 3527 O O . PRO A 1 436 ? -7.271 -34.449 9.815 1.00 44.72 436 PRO A O 1
ATOM 3530 N N . ASP A 1 437 ? -8.412 -35.514 8.197 1.00 45.19 437 ASP A N 1
ATOM 3531 C CA . ASP A 1 437 ? -7.351 -35.473 7.190 1.00 45.19 437 ASP A CA 1
ATOM 3532 C C . ASP A 1 437 ? -7.135 -34.025 6.720 1.00 45.19 437 ASP A C 1
ATOM 3534 O O . ASP A 1 437 ? -8.030 -33.411 6.137 1.00 45.19 437 ASP A O 1
ATOM 3538 N N . VAL A 1 438 ? -5.942 -33.474 6.952 1.00 50.34 438 VAL A N 1
ATOM 3539 C CA . VAL A 1 438 ? -5.560 -32.144 6.456 1.00 50.34 438 VAL A CA 1
ATOM 3540 C C . VAL A 1 438 ? -4.915 -32.302 5.075 1.00 50.34 438 VAL A C 1
ATOM 3542 O O . VAL A 1 438 ? -3.808 -32.827 4.949 1.00 50.34 438 VAL A O 1
ATOM 3545 N N . GLU A 1 439 ? -5.603 -31.863 4.016 1.00 46.91 439 GLU A N 1
ATOM 3546 C CA . GLU A 1 439 ? -5.043 -31.803 2.657 1.00 46.91 439 GLU A CA 1
ATOM 3547 C C . GLU A 1 439 ? -4.155 -30.556 2.525 1.00 46.91 439 GLU A C 1
ATOM 3549 O O . GLU A 1 439 ? -4.642 -29.433 2.398 1.00 46.91 439 GLU A O 1
ATOM 3554 N N . VAL A 1 440 ? -2.832 -30.738 2.544 1.00 48.59 440 VAL A N 1
ATOM 3555 C CA . VAL A 1 440 ? -1.874 -29.645 2.320 1.00 48.59 440 VAL A CA 1
ATOM 3556 C C . VAL A 1 440 ? -1.447 -29.645 0.852 1.00 48.59 440 VAL A C 1
ATOM 3558 O O . VAL A 1 440 ? -0.719 -30.535 0.412 1.00 48.59 440 VAL A O 1
ATOM 3561 N N . ARG A 1 441 ? -1.874 -28.636 0.080 1.00 45.22 441 ARG A N 1
ATOM 3562 C CA . ARG A 1 441 ? -1.406 -28.414 -1.301 1.00 45.22 441 ARG A CA 1
ATOM 3563 C C . ARG A 1 441 ? -0.269 -27.404 -1.338 1.00 45.22 441 ARG A C 1
ATOM 3565 O O . ARG A 1 441 ? -0.450 -26.241 -0.985 1.00 45.22 441 ARG A O 1
ATOM 3572 N N . LEU A 1 442 ? 0.891 -27.831 -1.834 1.00 44.34 442 LEU A N 1
ATOM 3573 C CA . LEU A 1 442 ? 2.005 -26.932 -2.123 1.00 44.34 442 LEU A CA 1
ATOM 3574 C C . LEU A 1 442 ? 1.923 -26.471 -3.584 1.00 44.34 442 LEU A C 1
ATOM 3576 O O . LEU A 1 442 ? 2.181 -27.246 -4.500 1.00 44.34 442 LEU A O 1
ATOM 3580 N N . ILE A 1 443 ? 1.580 -25.201 -3.806 1.00 44.62 443 ILE A N 1
ATOM 3581 C CA . ILE A 1 443 ? 1.530 -24.606 -5.148 1.00 44.62 443 ILE A CA 1
ATOM 3582 C C . ILE A 1 443 ? 2.768 -23.724 -5.332 1.00 44.62 443 ILE A C 1
ATOM 3584 O O . ILE A 1 443 ? 2.843 -22.607 -4.817 1.00 44.62 443 ILE A O 1
ATOM 3588 N N . MET A 1 444 ? 3.759 -24.209 -6.086 1.00 45.28 444 MET A N 1
ATOM 3589 C CA . MET A 1 444 ? 4.891 -23.380 -6.512 1.00 45.28 444 MET A CA 1
ATOM 3590 C C . MET A 1 444 ? 4.471 -22.493 -7.686 1.00 45.28 444 MET A C 1
ATOM 3592 O O . MET A 1 444 ? 4.506 -22.908 -8.843 1.00 45.28 444 MET A O 1
ATOM 3596 N N . ARG A 1 445 ? 4.128 -21.233 -7.404 1.00 43.97 445 ARG A N 1
ATOM 3597 C CA . ARG A 1 445 ? 4.056 -20.201 -8.445 1.00 43.97 445 ARG A CA 1
ATOM 3598 C C . ARG A 1 445 ? 5.478 -19.779 -8.805 1.00 43.97 445 ARG A C 1
ATOM 3600 O O . ARG A 1 445 ? 6.228 -19.326 -7.942 1.00 43.97 445 ARG A O 1
ATOM 3607 N N . ARG A 1 446 ? 5.870 -19.948 -10.070 1.00 41.06 446 ARG A N 1
ATOM 3608 C CA . ARG A 1 446 ? 7.135 -19.405 -10.579 1.00 41.06 446 ARG A CA 1
ATOM 3609 C C . ARG A 1 446 ? 7.026 -17.881 -10.568 1.00 41.06 446 ARG A C 1
ATOM 3611 O O . ARG A 1 446 ? 6.408 -17.303 -11.456 1.00 41.06 446 ARG A O 1
ATOM 3618 N N . SER A 1 447 ? 7.603 -17.225 -9.567 1.00 41.16 447 SER A N 1
ATOM 3619 C CA . SER A 1 447 ? 7.856 -15.788 -9.632 1.00 41.16 447 SER A CA 1
ATOM 3620 C C . SER A 1 447 ? 8.867 -15.567 -10.752 1.00 41.16 447 SER A C 1
ATOM 3622 O O . SER A 1 447 ? 10.050 -15.868 -10.604 1.00 41.16 447 SER A O 1
ATOM 3624 N N . CYS A 1 448 ? 8.395 -15.091 -11.899 1.00 38.41 448 CYS A N 1
ATOM 3625 C CA . CYS A 1 448 ? 9.257 -14.657 -12.988 1.00 38.41 448 CYS A CA 1
ATOM 3626 C C . CYS A 1 448 ? 9.882 -13.307 -12.610 1.00 38.41 448 CYS A C 1
ATOM 3628 O O . CYS A 1 448 ? 9.524 -12.272 -13.151 1.00 38.41 448 CYS A O 1
ATOM 3630 N N . SER A 1 449 ? 10.800 -13.304 -11.647 1.00 40.34 449 SER A N 1
ATOM 3631 C CA . SER A 1 449 ? 11.803 -12.250 -11.536 1.00 40.34 449 SER A CA 1
ATOM 3632 C C . SER A 1 449 ? 12.960 -12.678 -12.430 1.00 40.34 449 SER A C 1
ATOM 3634 O O . SER A 1 449 ? 13.738 -13.552 -12.047 1.00 40.34 449 SER A O 1
ATOM 3636 N N . ILE A 1 450 ? 13.021 -12.143 -13.647 1.00 35.91 450 ILE A N 1
ATOM 3637 C CA . ILE A 1 450 ? 14.153 -12.346 -14.553 1.00 35.91 450 ILE A CA 1
ATOM 3638 C C . ILE A 1 450 ? 15.200 -11.271 -14.229 1.00 35.91 450 ILE A C 1
ATOM 3640 O O . ILE A 1 450 ? 14.920 -10.095 -14.447 1.00 35.91 450 ILE A O 1
ATOM 3644 N N . PRO A 1 451 ? 16.408 -11.622 -13.757 1.00 44.75 451 PRO A N 1
ATOM 3645 C CA . PRO A 1 451 ? 17.588 -10.811 -13.981 1.00 44.75 451 PRO A CA 1
ATOM 3646 C C . PRO A 1 451 ? 18.261 -11.318 -15.262 1.00 44.75 451 PRO A C 1
ATOM 3648 O O . PRO A 1 451 ? 18.881 -12.379 -15.268 1.00 44.75 451 PRO A O 1
ATOM 3651 N N . THR A 1 452 ? 18.132 -10.584 -16.363 1.00 32.84 452 THR A N 1
ATOM 3652 C CA . THR A 1 452 ? 18.926 -10.825 -17.578 1.00 32.84 452 THR A CA 1
ATOM 3653 C C . THR A 1 452 ? 20.058 -9.808 -17.648 1.00 32.84 452 THR A C 1
ATOM 3655 O O . THR A 1 452 ? 19.915 -8.726 -18.203 1.00 32.84 452 THR A O 1
ATOM 3658 N N . MET A 1 453 ? 21.185 -10.188 -17.050 1.00 42.00 453 MET A N 1
ATOM 3659 C CA . MET A 1 453 ? 22.551 -9.867 -17.486 1.00 42.00 453 MET A CA 1
ATOM 3660 C C . MET A 1 453 ? 23.116 -11.233 -17.923 1.00 42.00 453 MET A C 1
ATOM 3662 O O . MET A 1 453 ? 22.859 -12.206 -17.218 1.00 42.00 453 MET A O 1
ATOM 3666 N N . SER A 1 454 ? 23.825 -11.489 -19.019 1.00 36.66 454 SER A N 1
ATOM 3667 C CA . SER A 1 454 ? 24.712 -10.769 -19.954 1.00 36.66 454 SER A CA 1
ATOM 3668 C C . SER A 1 454 ? 24.928 -11.739 -21.172 1.00 36.66 454 SER A C 1
ATOM 3670 O O . SER A 1 454 ? 24.216 -12.755 -21.195 1.00 36.66 454 SER A O 1
ATOM 3672 N N . PRO A 1 455 ? 25.856 -11.576 -22.153 1.00 50.75 455 PRO A N 1
ATOM 3673 C CA . PRO A 1 455 ? 26.930 -10.591 -22.361 1.00 50.75 455 PRO A CA 1
ATOM 3674 C C . PRO A 1 455 ? 26.705 -9.587 -23.497 1.00 50.75 455 PRO A C 1
ATOM 3676 O O . PRO A 1 455 ? 25.886 -9.857 -24.405 1.00 50.75 455 PRO A O 1
#

Radius of gyration: 66.58 Å; chains: 1; bounding box: 154×77×211 Å

InterPro domains:
  IPR002957 Keratin, type I [PR01248] (110-133)
  IPR002957 Keratin, type I [PR01248] (167-187)
  IPR002957 Keratin, type I [PR01248] (241-256)
  IPR002957 Keratin, type I [PR01248] (267-293)
  IPR018039 Intermediate filament protein, conserved site [PS00226] (313-321)
  IPR039008 Intermediate filament, rod domain [PF00038] (12-326)
  IPR039008 Intermediate filament, rod domain [PS51842] (12-327)
  IPR039008 Intermediate filament, rod domain [SM01391] (11-326)
  IPR052857 Intermediate Filament Keratin-like [PTHR47082] (9-455)

Foldseek 3Di:
DPPVVVVVVVVVVVVVVVVVVVVVVVVVVVVVVVVVVVVVVVVVVVVVVVVVVPDPPVVVVVVVVVVVVVVVVVVVVVVVVVVVVVVVVVVVVVVVVVVVVVVVVVVVVVVVVVVVVVVVVVVVVVVVVVVVVVVVVVVVVVVVVVVVVVVVVVVVVVVDDPPDDDDDDDDDDDDDPDPVVVVVVVVVVVVVVCVVVVVVVVVVVVVVVVVVVVVVVVVVVVVVVVVVVVVVVVVVVVVVVVVVVVVVVVVVVVVVVVVVVVVVVVV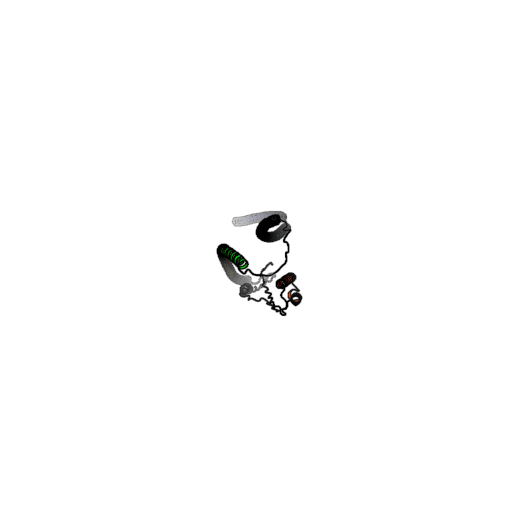VVVVVVVVVVVVVVVVVVVVVVVVVVVVVVVVVVVVVVVVVVVVVVVVVVVVVVVVCCVVVPDDDDDDDDDDPDPPPPDDPPPVVVVVVVVVVVVVVVVVVVPPDDDDDWPKDKDWDDPVCPVVVLVVCCVPPVVPPVVVVVVSVVVVVVVVVVVVVPPDDDPDDDDDDTDIDIDTDDPPPPDDDDDD

=== Feature glossary ===
Reading guide. The protein is described through the following features:

Foldseek 3Di. A 3Di character summarizes, for each residue, the relative orientation of the Cα frame of its nearest spatial neighbor. Because it encodes fold topology rather than chemistry, 3Di alignments detect remote structural similarity that sequence alignment misses.

Contact-map, Ramachandran, and PAE plots. Plot images: a contact map (which residues are close in 3D, as an N×N binary image), a Ramachandran scatter (backbone torsion angles, revealing secondary-structure composition at a glance), and — for AlphaFold structures — a PAE heatmap (pairwise prediction confidence).

Radius of gyration, Cα contacts, bounding box. Radius of gyration (Rg) is the root-mean-square distance of Cα atoms from their centroid — a single number for overall size and compactness. A globular domain of N residues has Rg ≈ 2.2·N^0.38 Å; an extended or disordered chain has a much larger Rg. The Cα contact count is the number of residue pairs whose Cα atoms are within 8 Å and are more than four positions apart in sequence — a standard proxy for tertiary packing density. The bounding box is the smallest axis-aligned box enclosing all Cα atoms.

Secondary structure (8-state, DSSP). Eight-state secondary structure (DSSP): H is the canonical α-helix, G the tighter 3₁₀-helix, I the wider π-helix; E/B are β-structure, T and S are turns and bends, and '-' is everything else. DSSP derives these from the pattern of main-chain N–H···O=C hydrogen bonds, not from the sequence.

B-factor. B-factor (Debye–Waller factor) reflects atomic displacement in the crystal lattice. It is an experimental observable (units Å²), not a prediction; low values mean the atom is pinned down, high values mean it moves or is heterogeneous across the crystal.

pLDDT. pLDDT is the predicted lDDT-Cα score: AlphaFold's confidence that the local environment of each residue (all inter-atomic distances within 15 Å) is correctly placed. It is a per-residue number between 0 and 100, with higher meaning more reliable.

Nearest PDB structures. Nearest PDB neighbors are the top structural matches found by Foldseek when searching this structure against the entire Protein Data Bank. Each hit reports a TM-score (0 to 1; >0.5 almost always implies the same fold) and an E-value. These are *structural* homologs — they may share no detectable sequence similarity.

Solvent-accessible surface area. Accessible surface area quantifies burial. A residue with SASA near zero is packed into the hydrophobic core; one with SASA >100 Å² sits on the surface. Computed here via the Shrake–Rupley numerical algorithm with a 1.4 Å probe.

Rendered structure images. Structure images are PyMOL renders from six orthogonal camera directions. Cartoon representation draws helices as coils and strands as arrows; sticks shows the backbone as bonds; surface shows the solvent-excluded envelope. Rainbow coloring maps sequence position to hue (blue→red, N→C); chain coloring assigns a distinct color per polypeptide.

Backbone torsions (φ/ψ). φ (phi) and ψ (psi) are the two rotatable backbone dihedrals per residue: φ is the C(i-1)–N–Cα–C torsion, ψ is the N–Cα–C–N(i+1) torsion, both in degrees on (−180°, 180°]. α-helical residues cluster near (−60°, −45°); β-strand residues near (−120°, +130°). A Ramachandran plot is simply a scatter of (φ, ψ) for every residue.

Predicted aligned error. Predicted Aligned Error (PAE) is an AlphaFold confidence matrix: entry (i, j) is the expected error in the position of residue j, in ångströms, when the prediction is superimposed on the true structure at residue i. Low PAE within a block of residues means that block is internally rigid and well-predicted; high PAE between two blocks means their relative placement is uncertain even if each block individually is confident.

mmCIF coordinates. Structure coordinates are given as an mmCIF _atom_site loop: one row per atom with element, residue name, chain id, sequence number, and x/y/z position in Å. Only the four main-chain atoms per residue are included here; side chains are omitted to keep the record compact.

InterPro / GO / CATH / organism. Database cross-references. InterPro integrates a dozen domain/family signature databases into unified entries with residue-range hits. GO terms attach function/process/location labels with evidence codes. CATH codes position the fold in a four-level structural taxonomy. Organism is the NCBI-taxonomy species name.

Secondary structure (3-state, P-SEA). SS3 is a coarse helix/strand/coil call (letters a/b/c) made by the P-SEA algorithm from inter-Cα distances and dihedrals. It is less detailed than DSSP but needs only Cα positions.

Sequence. Sequence gives the chain of amino acids in standard one-letter code (A=alanine, C=cysteine, …, Y=tyrosine), read N→C. It is the only feature that is directly encoded by the gene; all structural features are derived from the folded form of this sequence.